Protein 2NZJ (pdb70)

Nearest PDB structures (foldseek):
  2nzj-assembly5_A  TM=1.006E+00  e=4.903E-33  Homo sapiens
  2nzj-assembly2_B  TM=9.913E-01  e=5.894E-29  Homo sapiens
  3q7q-assembly2_B  TM=9.465E-01  e=7.877E-22  Homo sapiens
  2gjs-assembly1_A  TM=9.483E-01  e=1.175E-20  Homo sapiens
  2e9s-assembly2_B  TM=9.024E-01  e=4.931E-14  Homo sapiens

Solvent-accessible surface area: 29186 Å² total; per-residue (Å²): 153,36,119,43,99,0,4,0,0,3,46,126,59,1,14,18,77,56,0,0,52,48,0,39,36,162,218,160,77,187,55,89,62,79,43,69,62,61,4,60,4,101,79,79,57,1,21,0,28,0,2,13,83,120,85,220,83,134,108,45,15,22,84,47,14,37,0,4,0,0,0,0,4,0,23,65,63,36,3,2,57,29,1,22,47,8,36,44,72,15,89,91,102,157,59,26,10,8,0,0,0,4,67,1,29,65,23,94,70,60,95,0,36,42,107,25,0,127,11,1,2,66,20,12,80,20,59,16,18,19,0,1,15,116,49,101,9,19,5,4,31,3,0,8,12,0,0,100,42,7,40,124,74,93,147,163,41,119,41,86,0,1,0,0,3,45,121,59,2,15,18,77,55,0,0,49,48,0,34,46,99,92,108,142,100,115,176,124,41,190,70,78,68,84,47,84,75,66,6,55,1,104,80,50,58,1,17,0,27,0,5,13,59,53,116,115,225,77,38,88,39,1,26,83,52,13,34,0,10,0,2,1,0,4,0,20,69,68,36,1,4,54,22,2,27,39,11,36,50,87,13,92,110,88,96,4,12,0,7,0,0,3,64,1,38,66,9,97,68,67,98,0,34,22,107,30,0,84,10,4,0,40,22,19,116,14,59,2,6,20,0,0,14,113,74,115,2,10,4,8,34,0,0,5,4,0,0,94,22,12,18,119,156,78,193,105,30,10,43,17,0,3,0,1,1,45,125,58,3,14,21,77,55,0,0,52,61,5,39,41,161,194,20,54,9,46,102,64,48,42,54,98,65,21,90,6,104,79,79,52,2,13,0,8,0,1,10,66,88,108,52,40,23,104,111,40,14,31,62,25,8,25,0,0,0,0,0,0,4,0,25,73,93,37,3,17,109,37,0,19,84,20,28,83,107,1,34,118,96,20,140,46,90,76,14,10,2,8,1,0,0,4,67,20,57,68,74,246,72,78,95,0,50,45,67,62,0,150,58,12,2,108,106,69,98,8,92,44,34,24,0,1,17,115,127,129,85,38,10,63,99,4,4,58,22,0,0,100,46,6,54,142,33,114,191,31,7,34,3,0,0,0,1,2,47,116,58,2,14,21,75,56,0,0,57,62,5,44,97,82,41,49,78,100,62,22,74,106,80,19,89,5,109,79,102,90,7,6,0,5,0,10,24,50,57,108,83,32,18,46,114,24,0,30,76,28,10,24,0,0,0,0,0,1,3,0,24,66,107,43,1,18,76,36,0,22,82,15,23,84,108,4,34,92,86,17,134,52,94,62,18,14,2,8,0,0,0,3,65,22,67,72,76,235,75,80,90,0,33,41,115,51,0,137,53,8,3,105,102,67,104,9,102,46,35,26,0,1,15,120,84,132,88,32,10,63,98,4,4,52,21,0,0,94,48,12,74,143,74

InterPro domains:
  IPR001806 Small GTPase [PF00071] (82-243)
  IPR001806 Small GTPase [PS51421] (71-298)
  IPR001806 Small GTPase [SM00174] (83-246)
  IPR005225 Small GTP-binding domain [TIGR00231] (81-238)
  IPR017358 Ras-related small G protein, RGK family [PIRSF038017] (1-298)
  IPR027417 P-loop containing nucleoside triphosphate hydrolase [G3DSA:3.40.50.300] (78-251)
  IPR027417 P-loop containing nucleoside triphosphate hydrolase [SSF52540] (78-255)
  IPR051641 RGK GTP-binding regulators [PTHR45775] (43-298)

Foldseek 3Di:
DEEFEEEEAWDPPLQRQLLQDVVLPDPPDDDDQWGWDWDQAPNDIYMYIYGDDNVVCVVCVLPRGQEYEQTGEQLDPVRVVVSLVVLVVSVVVLHAYEYEHEPVVVVVSGPADPVNQVVSCVVSVHHYDYYYSVVRGCSVVVVSVNVVVSVVSVD/DEEFEEEEDWAPPQQRLLLLCVVQPPDPDDDPVDPDDQWGWDWDQAPNDIYIYTYHDDANDCVNPPVLARGQDYEQTGEQLDPVRVVVSLVVLVVSVVHHAYEYEHEPVVVVVSGPADPVNQVVSCVVSVHHYDYYYSVVRGCSVVVVSVSVVVSVVVVD/DEEFEEEEAWAPPQQRLLLQDVVQPDPPDPDDAWHWDWDQAPNDIYIYIYGDDPVPPCNVCVLPPGQEYEYTGEQLDPVRVVVSLVVLVVSCVRDPLLRYAYEYEHEPVVPVVRGPHDPVRQCVSAVVSNYHYDYYYSVVRGCSVVVVSVNVVSSVSSD/DQEFEEEEAWAPPQCRVLLQCVVQCPDDDDWGWDWDQAPNDIHMYIYDDDPNPPVNVCSLADGQEYEYTGEQLDPVGVVVSLVSLVVSCVHDALQRYAYEYEHEPVVPVVRGDHDPVVQVVSCVVRVHHYDYYYSVVRGCSVVVVSVNVVSSVSD

CATH classification: 3.40.50.300

Organism: Homo sapiens (NCBI:txid9606)

Radius of gyration: 30.34 Å; Cα contacts (8 Å, |Δi|>4): 1257; chains: 4; bounding box: 54×73×86 Å

Structure (mmCIF, N/CA/C/O backbone):
data_2NZJ
#
_entry.id   2NZJ
#
_cell.length_a   43.640
_cell.length_b   102.284
_cell.length_c   165.565
_cell.angle_alpha   90.00
_cell.angle_beta   90.00
_cell.angle_gamma   90.00
#
_symmetry.space_group_name_H-M   'P 21 21 21'
#
loop_
_entity.id
_entity.type
_entity.pdbx_description
1 polymer 'GTP-binding protein REM 1'
2 non-polymer 'MAGNESIUM ION'
3 non-polymer 'CHLORIDE ION'
4 non-polymer "GUANOSINE-5'-DIPHOSPHATE"
5 water water
#
loop_
_atom_site.group_PDB
_atom_site.id
_atom_site.type_symbol
_atom_site.label_atom_id
_atom_site.label_alt_id
_atom_site.label_comp_id
_atom_site.label_asym_id
_atom_site.label_entity_id
_atom_site.label_seq_id
_atom_site.pdbx_PDB_ins_code
_atom_site.Cartn_x
_atom_site.Cartn_y
_atom_site.Cartn_z
_atom_site.occupancy
_atom_site.B_iso_or_equiv
_atom_site.auth_seq_id
_atom_site.auth_comp_id
_atom_site.auth_asym_id
_atom_site.auth_atom_id
_atom_site.pdbx_PDB_model_num
ATOM 1 N N . MET A 1 2 ? -38.846 16.450 -20.380 1.00 22.02 0 MET A N 1
ATOM 2 C CA . MET A 1 2 ? -38.062 15.250 -19.925 1.00 21.32 0 MET A CA 1
ATOM 3 C C . MET A 1 2 ? -37.943 14.182 -21.045 1.00 21.03 0 MET A C 1
ATOM 4 O O . MET A 1 2 ? -38.821 14.007 -21.897 1.00 20.78 0 MET A O 1
ATOM 9 N N . ALA A 1 3 ? -36.822 13.478 -21.025 1.00 20.57 79 ALA A N 1
ATOM 10 C CA . ALA A 1 3 ? -36.522 12.443 -21.981 1.00 20.45 79 ALA A CA 1
ATOM 11 C C . ALA A 1 3 ? -35.291 11.714 -21.467 1.00 20.63 79 ALA A C 1
ATOM 12 O O . ALA A 1 3 ? -34.650 12.153 -20.526 1.00 20.40 79 ALA A O 1
ATOM 14 N N . LEU A 1 4 ? -34.990 10.579 -22.073 1.00 21.00 80 LEU A N 1
ATOM 15 C CA . LEU A 1 4 ? -33.804 9.839 -21.742 1.00 21.36 80 LEU A CA 1
ATOM 16 C C . LEU A 1 4 ? -33.096 9.482 -23.037 1.00 21.73 80 LEU A C 1
ATOM 17 O O . LEU A 1 4 ? -33.741 9.054 -23.995 1.00 21.88 80 LEU A O 1
ATOM 22 N N . TYR A 1 5 ? -31.775 9.684 -23.059 1.00 21.70 81 TYR A N 1
ATOM 23 C CA . TYR A 1 5 ? -30.959 9.371 -24.220 1.00 21.58 81 TYR A CA 1
ATOM 24 C C . TYR A 1 5 ? -29.674 8.615 -23.838 1.00 21.43 81 TYR A C 1
ATOM 25 O O . TYR A 1 5 ? -29.075 8.869 -22.804 1.00 20.88 81 TYR A O 1
ATOM 34 N N . ARG A 1 6 ? -29.257 7.706 -24.713 1.00 21.41 82 ARG A N 1
ATOM 35 C CA . ARG A 1 6 ? -28.032 6.928 -24.537 1.00 21.47 82 ARG A CA 1
ATOM 36 C C . ARG A 1 6 ? -26.925 7.621 -25.330 1.00 21.22 82 ARG A C 1
ATOM 37 O O . ARG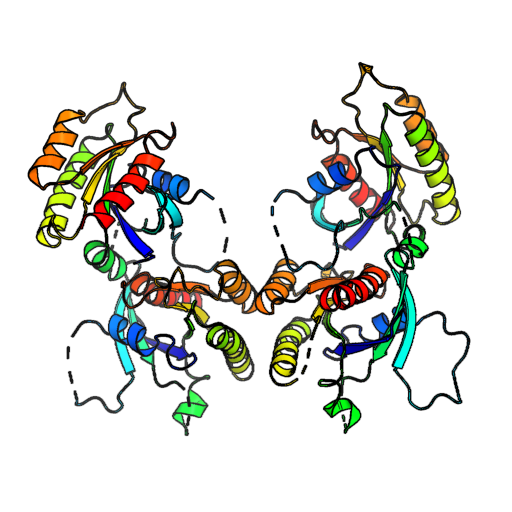 A 1 6 ? -27.035 7.808 -26.549 1.00 21.15 82 ARG A O 1
ATOM 45 N N . VAL A 1 7 ? -25.887 8.041 -24.620 1.00 21.24 83 VAL A N 1
ATOM 46 C CA . VAL A 1 7 ? -24.758 8.743 -25.203 1.00 21.28 83 VAL A CA 1
ATOM 47 C C . VAL A 1 7 ? -23.538 7.854 -25.096 1.00 21.34 83 VAL A C 1
ATOM 48 O O . VAL A 1 7 ? -23.146 7.453 -23.999 1.00 21.55 83 VAL A O 1
ATOM 52 N N . VAL A 1 8 ? -22.913 7.564 -26.226 1.00 21.16 84 VAL A N 1
ATOM 53 C CA . VAL A 1 8 ? -21.811 6.621 -26.233 1.00 21.10 84 VAL A CA 1
ATOM 54 C C . VAL A 1 8 ? -20.469 7.358 -26.412 1.00 21.30 84 VAL A C 1
ATOM 55 O O . VAL A 1 8 ? -20.335 8.144 -27.353 1.00 21.01 84 VAL A O 1
ATOM 59 N N . LEU A 1 9 ? -19.509 7.117 -25.490 1.00 21.53 85 LEU A N 1
ATOM 60 C CA . LEU A 1 9 ? -18.130 7.703 -25.562 1.00 21.67 85 LEU A CA 1
ATOM 61 C C . LEU A 1 9 ? -17.162 6.799 -26.330 1.00 21.60 85 LEU A C 1
ATOM 62 O O . LEU A 1 9 ? -16.907 5.677 -25.924 1.00 22.14 85 LEU A O 1
ATOM 67 N N . LEU A 1 10 ? -16.599 7.307 -27.420 1.00 21.77 86 LEU A N 1
ATOM 68 C CA . LEU A 1 10 ? -15.626 6.577 -28.215 1.00 21.69 86 LEU A CA 1
ATOM 69 C C . LEU A 1 10 ? -14.271 7.305 -28.234 1.00 22.01 86 LEU A C 1
ATOM 70 O O . LEU A 1 10 ? -14.202 8.516 -28.039 1.00 22.19 86 LEU A O 1
ATOM 75 N N . GLY A 1 11 ? -13.213 6.552 -28.537 1.00 22.03 87 GLY A N 1
ATOM 76 C CA . GLY A 1 11 ? -11.871 7.078 -28.686 1.00 22.19 87 GLY A CA 1
ATOM 77 C C . GLY A 1 11 ? -10.795 6.138 -28.166 1.00 22.37 87 GLY A C 1
ATOM 78 O O . GLY A 1 11 ? -11.069 5.253 -27.357 1.00 22.58 87 GLY A O 1
ATOM 79 N N . ASP A 1 12 ? -9.562 6.364 -28.596 1.00 22.40 88 ASP A N 1
ATOM 80 C CA . ASP A 1 12 ? -8.423 5.572 -28.141 1.00 23.02 88 ASP A CA 1
ATOM 81 C C . ASP A 1 12 ? -8.211 5.597 -26.615 1.00 22.76 88 ASP A C 1
ATOM 82 O O . ASP A 1 12 ? -8.627 6.536 -25.944 1.00 22.63 88 ASP A O 1
ATOM 87 N N . PRO A 1 13 ? -7.542 4.569 -26.075 1.00 22.34 89 PRO A N 1
ATOM 88 C CA . PRO A 1 13 ? -7.217 4.588 -24.650 1.00 22.35 89 PRO A CA 1
ATOM 89 C C . PRO A 1 13 ? -6.332 5.774 -24.283 1.00 22.26 89 PRO A C 1
ATOM 90 O O . PRO A 1 13 ? -5.445 6.133 -25.055 1.00 22.16 89 PRO A O 1
ATOM 94 N N . GLY A 1 14 ? -6.583 6.372 -23.115 1.00 21.99 90 GLY A N 1
ATOM 95 C CA . GLY A 1 14 ? -5.736 7.431 -22.590 1.00 21.69 90 GLY A CA 1
ATOM 96 C C . GLY A 1 14 ? -6.145 8.847 -22.936 1.00 21.58 90 GLY A C 1
ATOM 97 O O . GLY A 1 14 ? -5.537 9.799 -22.445 1.00 21.73 90 GLY A O 1
ATOM 98 N N . VAL A 1 15 ? -7.179 9.011 -23.754 1.00 20.98 91 VAL A N 1
ATOM 99 C CA . VAL A 1 15 ? -7.579 10.346 -24.166 1.00 20.38 91 VAL A CA 1
ATOM 100 C C . VAL A 1 15 ? -8.410 11.070 -23.103 1.00 20.32 91 VAL A C 1
ATOM 101 O O . VAL A 1 15 ? -8.573 12.297 -23.166 1.00 20.34 91 VAL A O 1
ATOM 105 N N . GLY A 1 16 ? -8.951 10.327 -22.140 1.00 20.26 92 GLY A N 1
ATOM 106 C CA . GLY A 1 16 ? -9.728 10.933 -21.034 1.00 20.14 92 GLY A CA 1
ATOM 107 C C . GLY A 1 16 ? -11.232 10.657 -21.034 1.00 19.79 92 GLY A C 1
ATOM 108 O O . GLY A 1 16 ? -12.009 11.429 -20.477 1.00 19.77 92 GLY A O 1
ATOM 109 N N . LYS A 1 17 ? -11.643 9.553 -21.649 1.00 19.69 93 LYS A N 1
ATOM 110 C CA . LYS A 1 17 ? -13.065 9.171 -21.739 1.00 19.27 93 LYS A CA 1
ATOM 111 C C . LYS A 1 17 ? -13.679 8.914 -20.365 1.00 19.01 93 LYS A C 1
ATOM 112 O O . LYS A 1 17 ? -14.726 9.472 -20.026 1.00 19.24 93 LYS A O 1
ATOM 118 N N . THR A 1 18 ? -13.023 8.075 -19.570 1.00 18.59 94 THR A N 1
ATOM 119 C CA . THR A 1 18 ? -13.502 7.786 -18.239 1.00 18.39 94 THR A CA 1
ATOM 120 C C . THR A 1 18 ? -13.504 9.043 -17.348 1.00 18.53 94 THR A C 1
ATOM 121 O O . THR A 1 18 ? -14.405 9.229 -16.539 1.00 18.98 94 THR A O 1
ATOM 125 N N . SER A 1 19 ? -12.526 9.913 -17.509 1.00 18.59 95 SER A N 1
ATOM 126 C CA . SER A 1 19 ? -12.480 11.144 -16.728 1.00 18.80 95 SER A CA 1
ATOM 127 C C . SER A 1 19 ? -13.681 12.053 -17.031 1.00 18.95 95 SER A C 1
ATOM 128 O O . SER A 1 19 ? -14.344 12.540 -16.111 1.00 19.14 95 SER A O 1
ATOM 131 N N . LEU A 1 20 ? -13.981 12.231 -18.320 1.00 18.78 96 LEU A N 1
ATOM 132 C CA . LEU A 1 20 ? -15.121 13.023 -18.740 1.00 18.52 96 LEU A CA 1
ATOM 133 C C . LEU A 1 20 ? -16.425 12.420 -18.197 1.00 18.98 96 LEU A C 1
ATOM 134 O O . LEU A 1 20 ? -17.306 13.134 -17.737 1.00 18.89 96 LEU A O 1
ATOM 139 N N . ALA A 1 21 ? -16.535 11.096 -18.229 1.00 19.57 97 ALA A N 1
ATOM 140 C CA . ALA A 1 21 ? -17.726 10.415 -17.714 1.00 19.76 97 ALA A CA 1
ATOM 141 C C . ALA A 1 21 ? -17.894 10.583 -16.211 1.00 19.84 97 ALA A C 1
ATOM 142 O O . ALA A 1 21 ? -19.019 10.767 -15.748 1.00 19.81 97 ALA A O 1
ATOM 144 N N . SER A 1 22 ? -16.797 10.535 -15.462 1.00 20.14 98 SER A N 1
ATOM 145 C CA . SER A 1 22 ? -16.865 10.684 -14.005 1.00 20.85 98 SER A CA 1
ATOM 146 C C . SER A 1 22 ? -17.287 12.086 -13.594 1.00 20.66 98 SER A C 1
ATOM 147 O O . SER A 1 22 ? -18.006 12.261 -12.620 1.00 20.80 98 SER A O 1
ATOM 150 N N . LEU A 1 23 ? -16.806 13.088 -14.312 1.00 20.70 99 LEU A N 1
ATOM 151 C CA . LEU A 1 23 ? -17.249 14.451 -14.074 1.00 20.65 99 LEU A CA 1
ATOM 152 C C . LEU A 1 23 ? -18.732 14.578 -14.409 1.00 20.69 99 LEU A C 1
ATOM 153 O O . LEU A 1 23 ? -19.472 15.251 -13.705 1.00 20.40 99 LEU A O 1
ATOM 158 N N . PHE A 1 24 ? -19.173 13.914 -15.473 1.00 21.07 100 PHE A N 1
ATOM 159 C CA . PHE A 1 24 ? -20.600 13.894 -15.790 1.00 21.42 100 PHE A CA 1
ATOM 160 C C . PHE A 1 24 ? -21.411 13.211 -14.699 1.00 21.99 100 PHE A C 1
ATOM 161 O O . PHE A 1 24 ? -22.484 13.685 -14.339 1.00 22.57 100 PHE A O 1
ATOM 169 N N . ALA A 1 25 ? -20.920 12.106 -14.165 1.00 22.56 101 ALA A N 1
ATOM 170 C CA . ALA A 1 25 ? -21.644 11.425 -13.099 1.00 23.15 101 ALA A CA 1
ATOM 171 C C . ALA A 1 25 ? -21.716 12.306 -11.829 1.00 23.93 101 ALA A C 1
ATOM 172 O O . ALA A 1 25 ? -22.692 12.240 -11.082 1.00 24.09 101 ALA A O 1
ATOM 174 N N . GLY A 1 26 ? -20.714 13.156 -11.611 1.00 24.80 102 GLY A N 1
ATOM 175 C CA . GLY A 1 26 ? -20.666 14.005 -10.410 1.00 25.64 102 GLY A CA 1
ATOM 176 C C . GLY A 1 26 ? -20.157 13.221 -9.207 1.00 26.33 102 GLY A C 1
ATOM 177 O O . GLY A 1 26 ? -19.757 12.065 -9.361 1.00 27.04 102 GLY A O 1
ATOM 178 N N . LYS A 1 27 ? -20.211 13.835 -8.023 1.00 26.87 103 LYS A N 1
ATOM 179 C CA . LYS A 1 27 ? -19.573 13.318 -6.778 1.00 27.55 103 LYS A CA 1
ATOM 180 C C . LYS A 1 27 ? -19.923 11.864 -6.385 1.00 27.54 103 LYS A C 1
ATOM 181 O O . LYS A 1 27 ? -21.094 11.495 -6.278 1.00 28.35 103 LYS A O 1
ATOM 183 N N . HIS A 1 33 ? -23.179 -0.319 -6.571 1.00 27.75 109 HIS A N 1
ATOM 184 C CA . HIS A 1 33 ? -22.873 -1.686 -6.096 1.00 28.16 109 HIS A CA 1
ATOM 185 C C . HIS A 1 33 ? -23.951 -2.688 -6.501 1.00 27.62 109 HIS A C 1
ATOM 186 O O . HIS A 1 33 ? -23.655 -3.828 -6.836 1.00 27.96 109 HIS A O 1
ATOM 193 N N . GLU A 1 34 ? -25.202 -2.259 -6.391 1.00 26.97 110 GLU A N 1
ATOM 194 C CA . GLU A 1 34 ? -26.350 -2.988 -6.915 1.00 26.61 110 GLU A CA 1
ATOM 195 C C . GLU A 1 34 ? -26.436 -2.891 -8.451 1.00 25.86 110 GLU A C 1
ATOM 196 O O . GLU A 1 34 ? -27.133 -3.683 -9.083 1.00 25.33 110 GLU A O 1
ATOM 202 N N . GLN A 1 35 ? -25.754 -1.911 -9.043 1.00 25.06 111 GLN A N 1
ATOM 203 C CA . GLN A 1 35 ? -25.770 -1.737 -10.500 1.00 24.62 111 GLN A CA 1
ATOM 204 C C . GLN A 1 35 ? -25.129 -2.925 -11.235 1.00 23.94 111 GLN A C 1
ATOM 205 O O . GLN A 1 35 ? -23.949 -3.222 -11.043 1.00 23.37 111 GLN A O 1
ATOM 207 N N . LEU A 1 36 ? -25.934 -3.594 -12.061 1.00 23.24 112 LEU A N 1
ATOM 208 C CA . LEU A 1 36 ? -25.456 -4.602 -12.993 1.00 22.82 112 LEU A CA 1
ATOM 209 C C . LEU A 1 36 ? -24.653 -3.920 -14.107 1.00 23.34 112 LEU A C 1
ATOM 210 O O . LEU A 1 36 ? -25.181 -3.064 -14.833 1.00 23.23 112 LEU A O 1
ATOM 215 N N . GLY A 1 37 ? -23.378 -4.289 -14.241 1.00 24.04 113 GLY A N 1
ATOM 216 C CA . GLY A 1 37 ? -22.461 -3.611 -15.182 1.00 24.88 113 GLY A CA 1
ATOM 217 C C . GLY A 1 37 ? -21.873 -2.321 -14.617 1.00 25.43 113 GLY A C 1
ATOM 218 O O . GLY A 1 37 ? -22.499 -1.675 -13.773 1.00 25.57 113 GLY A O 1
ATOM 219 N N . GLU A 1 38 ? -20.697 -1.917 -15.106 1.00 25.87 114 GLU A N 1
ATOM 220 C CA . GLU A 1 38 ? -19.840 -0.990 -14.338 1.00 26.05 114 GLU A CA 1
ATOM 221 C C . GLU A 1 38 ? -19.511 0.373 -14.953 1.00 25.94 114 GLU A C 1
ATOM 222 O O . GLU A 1 38 ? -19.275 1.325 -14.195 1.00 26.61 114 GLU A O 1
ATOM 224 N N . ASP A 1 39 ? -19.477 0.499 -16.279 1.00 25.09 115 ASP A N 1
ATOM 225 C CA . ASP A 1 39 ? -18.991 1.764 -16.886 1.00 24.80 115 ASP A CA 1
ATOM 226 C C . ASP A 1 39 ? -20.131 2.573 -17.546 1.00 23.92 115 ASP A C 1
ATOM 227 O O . ASP A 1 39 ? -20.031 3.010 -18.704 1.00 23.43 115 ASP A O 1
ATOM 232 N N . VAL A 1 40 ? -21.205 2.751 -16.769 1.00 22.78 116 VAL A N 1
ATOM 233 C CA . VAL A 1 40 ? -22.447 3.390 -17.218 1.00 21.71 116 VAL A CA 1
ATOM 234 C C . VAL A 1 40 ? -22.877 4.382 -16.161 1.00 20.53 116 VAL A C 1
ATOM 235 O O . VAL A 1 40 ? -23.034 4.058 -14.978 1.00 19.76 116 VAL A O 1
ATOM 239 N N . TYR A 1 41 ? -23.072 5.599 -16.635 1.00 19.42 117 TYR A N 1
ATOM 240 C CA . TYR A 1 41 ? -23.213 6.761 -15.794 1.00 18.86 117 TYR A CA 1
ATOM 241 C C . TYR A 1 41 ? -24.518 7.443 -16.175 1.00 17.91 117 TYR A C 1
ATOM 242 O O . TYR A 1 41 ? -24.831 7.590 -17.346 1.00 18.01 117 TYR A O 1
ATOM 251 N N . GLU A 1 42 ? -25.303 7.802 -15.172 1.00 17.15 118 GLU A N 1
ATOM 252 C CA . GLU A 1 42 ? -26.632 8.365 -15.386 1.00 16.53 118 GLU A CA 1
ATOM 253 C C . GLU A 1 42 ? -26.770 9.680 -14.637 1.00 15.59 118 GLU A C 1
ATOM 254 O O . GLU A 1 42 ? -26.418 9.768 -13.467 1.00 15.55 118 GLU A O 1
ATOM 256 N N . ARG A 1 43 ? -27.282 10.699 -15.310 1.00 14.56 119 ARG A N 1
ATOM 257 C CA . ARG A 1 43 ? -27.616 11.941 -14.635 1.00 14.01 119 ARG A CA 1
ATOM 258 C C . ARG A 1 43 ? -28.661 12.726 -15.385 1.00 13.20 119 ARG A C 1
ATOM 259 O O . ARG A 1 43 ? -28.663 12.743 -16.612 1.00 13.29 119 ARG A O 1
ATOM 267 N N . THR A 1 44 ? -29.527 13.396 -14.637 1.00 12.51 120 THR A N 1
ATOM 268 C CA . THR A 1 44 ? -30.556 14.257 -15.201 1.00 11.97 120 THR A CA 1
ATOM 269 C C . THR A 1 44 ? -30.100 15.708 -15.156 1.00 11.75 120 THR A C 1
ATOM 270 O O . THR A 1 44 ? -29.843 16.254 -14.093 1.00 11.76 120 THR A O 1
ATOM 274 N N . LEU A 1 45 ? -30.001 16.327 -16.324 1.00 11.42 121 LEU A N 1
ATOM 275 C CA . LEU A 1 45 ? -29.477 17.679 -16.433 1.00 11.41 121 LEU A CA 1
ATOM 276 C C . LEU A 1 45 ? -30.575 18.675 -16.743 1.00 11.35 121 LEU A C 1
ATOM 277 O O . LEU A 1 45 ? -31.470 18.389 -17.539 1.00 11.41 121 LEU A O 1
ATOM 282 N N . THR A 1 46 ? -30.478 19.848 -16.132 1.00 11.25 122 THR A N 1
ATOM 283 C CA . THR A 1 46 ? -31.384 20.946 -16.409 1.00 11.63 122 THR A CA 1
ATOM 284 C C . THR A 1 46 ? -30.731 21.889 -17.419 1.00 11.76 122 THR A C 1
ATOM 285 O O . THR A 1 46 ? -29.700 22.488 -17.150 1.00 11.94 122 THR A O 1
ATOM 289 N N . VAL A 1 47 ? -31.332 22.002 -18.594 1.00 12.07 123 VAL A N 1
ATOM 290 C CA . VAL A 1 47 ? -30.784 22.814 -19.675 1.00 12.17 123 VAL A CA 1
ATOM 291 C C . VAL A 1 47 ? -31.932 23.612 -20.265 1.00 12.70 123 VAL A C 1
ATOM 292 O O . VAL A 1 47 ? -33.017 23.075 -20.474 1.00 12.56 123 VAL A O 1
ATOM 296 N N . ASP A 1 48 ? -31.698 24.903 -20.500 1.00 13.51 124 ASP A N 1
ATOM 297 C CA . ASP A 1 48 ? -32.741 25.827 -20.985 1.00 13.92 124 ASP A CA 1
ATOM 298 C C . ASP A 1 48 ? -34.070 25.597 -20.245 1.00 14.08 124 ASP A C 1
ATOM 299 O O . ASP A 1 48 ? -35.143 25.494 -20.857 1.00 13.99 124 ASP A O 1
ATOM 304 N N . GLY A 1 49 ? -33.978 25.483 -18.920 1.00 14.22 125 GLY A N 1
ATOM 305 C CA . GLY A 1 49 ? -35.153 25.354 -18.048 1.00 14.18 125 GLY A CA 1
ATOM 306 C C . GLY A 1 49 ? -35.895 24.029 -18.077 1.00 14.37 125 GLY A C 1
ATOM 307 O O . GLY A 1 49 ? -36.977 23.931 -17.512 1.00 14.26 125 GLY A O 1
ATOM 308 N N . GLU A 1 50 ? -35.295 23.009 -18.702 1.00 14.62 126 GLU A N 1
ATOM 309 C CA . GLU A 1 50 ? -35.953 21.722 -18.998 1.00 14.82 126 GLU A CA 1
ATOM 310 C C . GLU A 1 50 ? -35.036 20.557 -18.621 1.00 14.19 126 GLU A C 1
ATOM 311 O O . GLU A 1 50 ? -33.851 20.562 -18.932 1.00 14.31 126 GLU A O 1
ATOM 317 N N . ASP A 1 51 ? -35.578 19.546 -17.963 1.00 13.91 127 ASP A N 1
ATOM 318 C CA . ASP A 1 51 ? -34.769 18.411 -17.512 1.00 13.66 127 ASP A CA 1
ATOM 319 C C . ASP A 1 51 ? -34.661 17.340 -18.587 1.00 12.96 127 ASP A C 1
ATOM 320 O O . ASP A 1 51 ? -35.596 17.122 -19.330 1.00 12.83 127 ASP A O 1
ATOM 325 N N . THR A 1 52 ? -33.501 16.693 -18.662 1.00 12.45 128 THR A N 1
ATOM 326 C CA . THR A 1 52 ? -33.264 15.589 -19.583 1.00 11.95 128 THR A CA 1
ATOM 327 C C . THR A 1 52 ? -32.227 14.666 -18.979 1.00 11.50 128 THR A C 1
ATOM 328 O O . THR A 1 52 ? -31.229 15.139 -18.454 1.00 11.77 128 THR A O 1
ATOM 332 N N . THR A 1 53 ? -32.473 13.364 -19.040 1.00 10.99 129 THR A N 1
ATOM 333 C CA . THR A 1 53 ? -31.552 12.376 -18.519 1.00 10.83 129 THR A CA 1
ATOM 334 C C . THR A 1 53 ? -30.679 11.848 -19.644 1.00 11.00 129 THR A C 1
ATOM 335 O O . THR A 1 53 ? -31.168 11.505 -20.739 1.00 11.20 129 THR A O 1
ATOM 339 N N . LEU A 1 54 ? -29.378 11.806 -19.382 1.00 10.64 130 LEU A N 1
ATOM 340 C CA . LEU A 1 54 ? -28.464 11.127 -20.265 1.00 10.42 130 LEU A CA 1
ATOM 341 C C . LEU A 1 54 ? -27.909 9.936 -19.520 1.00 10.52 130 LEU A C 1
ATOM 342 O O . LEU A 1 54 ? -27.604 10.021 -18.328 1.00 10.40 130 LEU A O 1
ATOM 347 N N . VAL A 1 55 ? -27.804 8.821 -20.228 1.00 10.57 131 VAL A N 1
ATOM 348 C CA . VAL A 1 55 ? -27.048 7.680 -19.768 1.00 10.61 131 VAL A CA 1
ATOM 349 C C . VAL A 1 55 ? -25.786 7.646 -20.636 1.00 11.12 131 VAL A C 1
ATOM 350 O O . VAL A 1 55 ? -25.867 7.436 -21.856 1.00 10.98 131 VAL A O 1
ATOM 354 N N . VAL A 1 56 ? -24.633 7.878 -20.003 1.00 11.06 132 VAL A N 1
ATOM 355 C CA . VAL A 1 56 ? -23.359 7.980 -20.708 1.00 10.96 132 VAL A CA 1
ATOM 356 C C . VAL A 1 56 ? -22.646 6.637 -20.576 1.00 11.32 132 VAL A C 1
ATOM 357 O O . VAL A 1 56 ? -22.384 6.173 -19.459 1.00 11.73 132 VAL A O 1
ATOM 361 N N . VAL A 1 57 ? -22.368 6.015 -21.722 1.00 11.61 133 VAL A N 1
ATOM 362 C CA . VAL A 1 57 ? -21.729 4.689 -21.796 1.00 11.79 133 VAL A CA 1
ATOM 363 C C . VAL A 1 57 ? -20.219 4.845 -22.087 1.00 12.14 133 VAL A C 1
ATOM 364 O O . VAL A 1 57 ? -19.818 5.586 -23.007 1.00 12.16 133 VAL A O 1
ATOM 368 N N . ASP A 1 58 ? -19.399 4.152 -21.291 1.00 12.55 134 ASP A N 1
ATOM 369 C CA . ASP A 1 58 ? -17.939 4.248 -21.355 1.00 12.92 134 ASP A CA 1
ATOM 370 C C . ASP A 1 58 ? -17.308 2.869 -21.406 1.00 13.09 134 ASP A C 1
ATOM 371 O O . ASP A 1 58 ? -16.478 2.521 -20.576 1.00 13.31 134 ASP A O 1
ATOM 376 N N . THR A 1 59 ? -17.677 2.089 -22.412 1.00 13.73 135 THR A N 1
ATOM 377 C CA . THR A 1 59 ? -17.250 0.688 -22.499 1.00 14.21 135 THR A CA 1
ATOM 378 C C . THR A 1 59 ? -16.426 0.377 -23.742 1.00 14.59 135 THR A C 1
ATOM 379 O O . THR A 1 59 ? -16.096 -0.769 -23.984 1.00 15.25 135 THR A O 1
ATOM 383 N N . TRP A 1 60 ? -16.073 1.390 -24.512 1.00 15.17 136 TRP A N 1
ATOM 384 C CA . TRP A 1 60 ? -15.405 1.199 -25.800 1.00 15.57 136 TRP A CA 1
ATOM 385 C C . TRP A 1 60 ? -13.981 0.675 -25.626 1.00 15.76 136 TRP A C 1
ATOM 386 O O . TRP A 1 60 ? -13.161 1.342 -24.994 1.00 16.24 136 TRP A O 1
ATOM 397 N N . SER A 1 68 ? -18.756 -10.289 -28.789 1.00 18.70 144 SER A N 1
ATOM 398 C CA . SER A 1 68 ? -19.593 -9.641 -27.775 1.00 18.92 144 SER A CA 1
ATOM 399 C C . SER A 1 68 ? -20.777 -8.913 -28.389 1.00 18.69 144 SER A C 1
ATOM 400 O O . SER A 1 68 ? -20.612 -8.078 -29.298 1.00 18.64 144 SER A O 1
ATOM 403 N N . TRP A 1 69 ? -21.954 -9.199 -27.838 1.00 18.25 145 TRP A N 1
ATOM 404 C CA . TRP A 1 69 ? -23.205 -8.595 -28.265 1.00 18.11 145 TRP A CA 1
ATOM 405 C C . TRP A 1 69 ? -23.240 -7.084 -27.993 1.00 18.18 145 TRP A C 1
ATOM 406 O O . TRP A 1 69 ? -23.685 -6.323 -28.840 1.00 18.31 145 TRP A O 1
ATOM 417 N N . SER A 1 70 ? -22.746 -6.636 -26.846 1.00 18.51 146 SER A N 1
ATOM 418 C CA . SER A 1 70 ? -22.738 -5.200 -26.555 1.00 18.66 146 SER A CA 1
ATOM 419 C C . SER A 1 70 ? -21.730 -4.457 -27.441 1.00 19.61 146 SER A C 1
ATOM 420 O O . SER A 1 70 ? -21.996 -3.318 -27.853 1.00 19.18 146 SER A O 1
ATOM 423 N N . GLN A 1 71 ? -20.592 -5.100 -27.739 1.00 20.60 147 GLN A N 1
ATOM 424 C CA . GLN A 1 71 ? -19.588 -4.521 -28.642 1.00 21.46 147 GLN A CA 1
ATOM 425 C C . GLN A 1 71 ? -20.151 -4.392 -30.059 1.00 21.44 147 GLN A C 1
ATOM 426 O O . GLN A 1 71 ? -19.947 -3.378 -30.693 1.00 22.11 147 GLN A O 1
ATOM 432 N N . GLU A 1 72 ? -20.869 -5.399 -30.553 1.00 21.68 148 GLU A N 1
ATOM 433 C CA . GLU A 1 72 ? -21.539 -5.299 -31.869 1.00 21.79 148 GLU A CA 1
ATOM 434 C C . GLU A 1 72 ? -22.641 -4.232 -31.891 1.00 21.92 148 GLU A C 1
ATOM 435 O O . GLU A 1 72 ? -22.707 -3.416 -32.815 1.00 21.98 148 GLU A O 1
ATOM 438 N N . SER A 1 73 ? -23.506 -4.245 -30.879 1.00 22.03 149 SER A N 1
ATOM 439 C CA . SER A 1 73 ? -24.654 -3.330 -30.832 1.00 22.13 149 SER A CA 1
ATOM 440 C C . SER A 1 73 ? -24.245 -1.867 -30.583 1.00 22.21 149 SER A C 1
ATOM 441 O O . SER A 1 73 ? -24.966 -0.950 -30.952 1.00 22.09 149 SER A O 1
ATOM 443 N N . CYS A 1 74 ? -23.065 -1.672 -30.000 1.00 22.71 150 CYS A N 1
ATOM 444 C CA . CYS A 1 74 ? -22.578 -0.362 -29.526 1.00 22.40 150 CYS A CA 1
ATOM 445 C C . CYS A 1 74 ? -22.692 0.829 -30.474 1.00 21.80 150 CYS A C 1
ATOM 446 O O . CYS A 1 74 ? -23.052 1.938 -30.037 1.00 21.71 150 CYS A O 1
ATOM 449 N N . LEU A 1 75 ? -22.348 0.616 -31.744 1.00 21.11 151 LEU A N 1
ATOM 450 C CA . LEU A 1 75 ? -22.364 1.694 -32.739 1.00 20.55 151 LEU A CA 1
ATOM 451 C C . LEU A 1 75 ? -23.727 1.846 -33.434 1.00 20.19 151 LEU A C 1
ATOM 452 O O . LEU A 1 75 ? -23.875 2.677 -34.333 1.00 20.28 151 LEU A O 1
ATOM 457 N N . GLN A 1 76 ? -24.714 1.061 -33.015 1.00 19.62 152 GLN A N 1
ATOM 458 C CA . GLN A 1 76 ? -26.076 1.141 -33.563 1.00 19.40 152 GLN A CA 1
ATOM 459 C C . GLN A 1 76 ? -27.122 1.639 -32.535 1.00 18.98 152 GLN A C 1
ATOM 460 O O . GLN A 1 76 ? -28.191 2.129 -32.912 1.00 18.89 152 GLN A O 1
ATOM 462 N N . GLY A 1 77 ? -26.821 1.519 -31.244 1.00 18.36 153 GLY A N 1
ATOM 463 C CA . GLY A 1 77 ? -27.797 1.839 -30.209 1.00 18.00 153 GLY A CA 1
ATOM 464 C C . GLY A 1 77 ? -27.797 3.293 -29.755 1.00 17.56 153 GLY A C 1
ATOM 465 O O . GLY A 1 77 ? -28.743 3.732 -29.104 1.00 17.90 153 GLY A O 1
ATOM 466 N N . GLY A 1 78 ? -26.780 4.065 -30.117 1.00 16.64 154 GLY A N 1
ATOM 467 C CA . GLY A 1 78 ? -26.596 5.339 -29.459 1.00 16.21 154 GLY A CA 1
ATOM 468 C C . GLY A 1 78 ? -27.561 6.406 -29.958 1.00 15.70 154 GLY A C 1
ATOM 469 O O . GLY A 1 78 ? -27.872 6.473 -31.152 1.00 15.76 154 GLY A O 1
ATOM 470 N N . SER A 1 79 ? -28.044 7.236 -29.034 1.00 14.81 155 SER A N 1
ATOM 471 C CA . SER A 1 79 ? -28.801 8.435 -29.392 1.00 13.90 155 SER A CA 1
ATOM 472 C C . SER A 1 79 ? -27.854 9.524 -29.856 1.00 13.01 155 SER A C 1
ATOM 473 O O . SER A 1 79 ? -28.222 10.361 -30.667 1.00 12.72 155 SER A O 1
ATOM 476 N N . ALA A 1 80 ? -26.643 9.506 -29.316 1.00 12.51 156 ALA A N 1
ATOM 477 C CA . ALA A 1 80 ? -25.571 10.441 -29.677 1.00 12.21 156 ALA A CA 1
ATOM 478 C C . ALA A 1 80 ? -24.221 9.782 -29.427 1.00 12.07 156 ALA A C 1
ATOM 479 O O . ALA A 1 80 ? -24.102 8.898 -28.572 1.00 12.38 156 ALA A O 1
ATOM 481 N N . TYR A 1 81 ? -23.206 10.211 -30.167 1.00 11.67 157 TYR A N 1
ATOM 482 C CA . TYR A 1 81 ? -21.855 9.698 -29.985 1.00 11.28 157 TYR A CA 1
ATOM 483 C C . TYR A 1 81 ? -20.885 10.839 -29.734 1.00 11.03 157 TYR A C 1
ATOM 484 O O . TYR A 1 81 ? -20.912 11.840 -30.459 1.00 11.20 157 TYR A O 1
ATOM 493 N N . VAL A 1 82 ? -20.054 10.679 -28.700 1.00 10.45 158 VAL A N 1
ATOM 494 C CA . VAL A 1 82 ? -18.964 11.612 -28.392 1.00 9.98 158 VAL A CA 1
ATOM 495 C C . VAL A 1 82 ? -17.624 10.929 -28.685 1.00 10.12 158 VAL A C 1
ATOM 496 O O . VAL A 1 82 ? -17.201 10.044 -27.956 1.00 10.06 158 VAL A O 1
ATOM 500 N N . ILE A 1 83 ? -16.984 11.342 -29.776 1.00 10.37 159 ILE A N 1
ATOM 501 C CA . ILE A 1 83 ? -15.675 10.832 -30.176 1.00 10.24 159 ILE A CA 1
ATOM 502 C C . ILE A 1 83 ? -14.607 11.735 -29.587 1.00 10.32 159 ILE A C 1
ATOM 503 O O . ILE A 1 83 ? -14.462 12.873 -30.012 1.00 10.55 159 ILE A O 1
ATOM 508 N N . VAL A 1 84 ? -13.853 11.217 -28.622 1.00 10.30 160 VAL A N 1
ATOM 509 C CA . VAL A 1 84 ? -12.852 11.991 -27.879 1.00 9.74 160 VAL A CA 1
ATOM 510 C C . VAL A 1 84 ? -11.456 11.661 -28.384 1.00 10.05 160 VAL A C 1
ATOM 511 O O . VAL A 1 84 ? -11.153 10.500 -28.597 1.00 10.58 160 VAL A O 1
ATOM 515 N N . TYR A 1 85 ? -10.619 12.682 -28.591 1.00 10.37 161 TYR A N 1
ATOM 516 C CA . TYR A 1 85 ? -9.165 12.499 -28.787 1.00 10.01 161 TYR A CA 1
ATOM 517 C C . TYR A 1 85 ? -8.419 13.456 -27.840 1.00 9.99 161 TYR A C 1
ATOM 518 O O . TYR A 1 85 ? -9.030 14.332 -27.225 1.00 9.85 161 TYR A O 1
ATOM 527 N N . SER A 1 86 ? -7.113 13.257 -27.703 1.00 10.04 162 SER A N 1
ATOM 528 C CA . SER A 1 86 ? -6.258 14.172 -26.957 1.00 9.97 162 SER A CA 1
ATOM 529 C C . SER A 1 86 ? -5.511 15.097 -27.899 1.00 10.12 162 SER A C 1
ATOM 530 O O . SER A 1 86 ? -4.826 14.646 -28.800 1.00 10.22 162 SER A O 1
ATOM 533 N N . ILE A 1 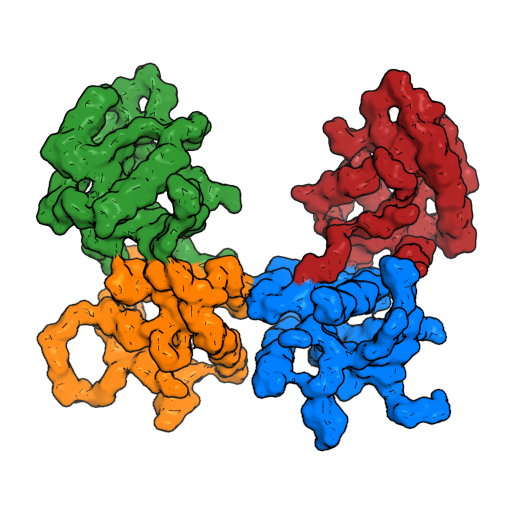87 ? -5.602 16.397 -27.649 1.00 10.71 163 ILE A N 1
ATOM 534 C CA . ILE A 1 87 ? -4.883 17.396 -28.448 1.00 10.82 163 ILE A CA 1
ATOM 535 C C . ILE A 1 87 ? -3.360 17.243 -28.405 1.00 11.55 163 ILE A C 1
ATOM 536 O O . ILE A 1 87 ? -2.676 17.810 -29.248 1.00 11.80 163 ILE A O 1
ATOM 541 N N . ALA A 1 88 ? -2.853 16.479 -27.424 1.00 12.22 164 ALA A N 1
ATOM 542 C CA . ALA A 1 88 ? -1.426 16.174 -27.287 1.00 12.46 164 ALA A CA 1
ATOM 543 C C . ALA A 1 88 ? -0.963 14.861 -27.944 1.00 13.00 164 ALA A C 1
ATOM 544 O O . ALA A 1 88 ? 0.204 14.486 -27.812 1.00 12.98 164 ALA A O 1
ATOM 546 N N . ASP A 1 89 ? -1.854 14.162 -28.650 1.00 13.68 165 ASP A N 1
ATOM 547 C CA . ASP A 1 89 ? -1.526 12.856 -29.218 1.00 13.89 165 ASP A CA 1
ATOM 548 C C . ASP A 1 89 ? -2.143 12.722 -30.605 1.00 13.66 165 ASP A C 1
ATOM 549 O O . ASP A 1 89 ? -3.306 12.359 -30.757 1.00 13.87 165 ASP A O 1
ATOM 554 N N . ARG A 1 90 ? -1.338 13.041 -31.608 1.00 13.56 166 ARG A N 1
ATOM 555 C CA . ARG A 1 90 ? -1.707 12.936 -33.020 1.00 13.69 166 ARG A CA 1
ATOM 556 C C . ARG A 1 90 ? -2.414 11.609 -33.363 1.00 13.02 166 ARG A C 1
ATOM 557 O O . ARG A 1 90 ? -3.446 11.602 -34.031 1.00 12.71 166 ARG A O 1
ATOM 565 N N . GLY A 1 91 ? -1.857 10.499 -32.893 1.00 12.48 167 GLY A N 1
ATOM 566 C CA . GLY A 1 91 ? -2.439 9.173 -33.115 1.00 11.97 167 GLY A CA 1
ATOM 567 C C . GLY A 1 91 ? -3.904 9.066 -32.751 1.00 11.55 167 GLY A C 1
ATOM 568 O O . GLY A 1 91 ? -4.686 8.486 -33.502 1.00 11.39 167 GLY A O 1
ATOM 569 N N . SER A 1 92 ? -4.276 9.643 -31.610 1.00 11.10 168 SER A N 1
ATOM 570 C CA . SER A 1 92 ? -5.672 9.584 -31.113 1.00 10.90 168 SER A CA 1
ATOM 571 C C . SER A 1 92 ? -6.609 10.387 -32.007 1.00 10.85 168 SER A C 1
ATOM 572 O O . SER A 1 92 ? -7.770 10.022 -32.188 1.00 9.64 168 SER A O 1
ATOM 575 N N . PHE A 1 93 ? -6.085 11.473 -32.561 1.00 11.42 169 PHE A N 1
ATOM 576 C CA . PHE A 1 93 ? -6.836 12.316 -33.479 1.00 12.44 169 PHE A CA 1
ATOM 577 C C . PHE A 1 93 ? -7.069 11.580 -34.797 1.00 13.23 169 PHE A C 1
ATOM 578 O O . PHE A 1 93 ? -8.156 11.605 -35.338 1.00 13.29 169 PHE A O 1
ATOM 586 N N . GLU A 1 94 ? -6.047 10.894 -35.280 1.00 14.71 170 GLU A N 1
ATOM 587 C CA . GLU A 1 94 ? -6.136 10.090 -36.506 1.00 16.16 170 GLU A CA 1
ATOM 588 C C . GLU A 1 94 ? -7.193 8.991 -36.365 1.00 16.96 170 GLU A C 1
ATOM 589 O O . GLU A 1 94 ? -8.021 8.777 -37.258 1.00 16.73 170 GLU A O 1
ATOM 595 N N . SER A 1 95 ? -7.176 8.317 -35.230 1.00 18.38 171 SER A N 1
ATOM 596 C CA . SER A 1 95 ? -8.111 7.242 -35.038 1.00 19.91 171 SER A CA 1
ATOM 597 C C . SER A 1 95 ? -9.521 7.768 -34.738 1.00 21.12 171 SER A C 1
ATOM 598 O O . SER A 1 95 ? -10.481 7.033 -34.885 1.00 21.57 171 SER A O 1
ATOM 601 N N . ALA A 1 96 ? -9.645 9.037 -34.356 1.00 22.71 172 ALA A N 1
ATOM 602 C CA . ALA A 1 96 ? -10.948 9.697 -34.333 1.00 23.98 172 ALA A CA 1
ATOM 603 C C . ALA A 1 96 ? -11.580 9.630 -35.716 1.00 25.72 172 ALA A C 1
ATOM 604 O O . ALA A 1 96 ? -12.707 9.161 -35.866 1.00 25.70 172 ALA A O 1
ATOM 606 N N . SER A 1 97 ? -10.855 10.087 -36.734 1.00 27.84 173 SER A N 1
ATOM 607 C CA . SER A 1 97 ? -11.352 9.999 -38.123 1.00 29.32 173 SER A CA 1
ATOM 608 C C . SER A 1 97 ? -11.822 8.584 -38.484 1.00 30.02 173 SER A C 1
ATOM 609 O O . SER A 1 97 ? -12.874 8.420 -39.121 1.00 30.97 173 SER A O 1
ATOM 612 N N . GLU A 1 98 ? -11.069 7.566 -38.066 1.00 30.17 174 GLU A N 1
ATOM 613 C CA . GLU A 1 98 ? -11.436 6.177 -38.352 1.00 30.34 174 GLU A CA 1
ATOM 614 C C . GLU A 1 98 ? -12.773 5.797 -37.707 1.00 30.31 174 GLU A C 1
ATOM 615 O O . GLU A 1 98 ? -13.537 5.014 -38.277 1.00 30.40 174 GLU A O 1
ATOM 618 N N . LEU A 1 99 ? -13.048 6.352 -36.529 1.00 30.01 175 LEU A N 1
ATOM 619 C CA . LEU A 1 99 ? -14.277 6.053 -35.807 1.00 30.19 175 LEU A CA 1
ATOM 620 C C . LEU A 1 99 ? -15.538 6.617 -36.472 1.00 30.39 175 LEU A C 1
ATOM 621 O O . LEU A 1 99 ? -16.579 5.989 -36.436 1.00 30.73 175 LEU A O 1
ATOM 626 N N . ARG A 1 100 ? -15.445 7.775 -37.102 1.00 31.26 176 ARG A N 1
ATOM 627 C CA . ARG A 1 100 ? -16.588 8.339 -37.821 1.00 32.14 176 ARG A CA 1
ATOM 628 C C . ARG A 1 100 ? -16.990 7.442 -38.990 1.00 32.22 176 ARG A C 1
ATOM 629 O O . ARG A 1 100 ? -18.179 7.229 -39.256 1.00 31.86 176 ARG A O 1
ATOM 637 N N . ILE A 1 101 ? -15.982 6.917 -39.683 1.00 32.13 177 ILE A N 1
ATOM 638 C CA . ILE A 1 101 ? -16.214 6.042 -40.794 1.00 31.76 177 ILE A CA 1
ATOM 639 C C . ILE A 1 101 ? -16.847 4.768 -40.301 1.00 32.38 177 ILE A C 1
ATOM 640 O O . ILE A 1 101 ? -17.727 4.234 -40.972 1.00 32.69 177 ILE A O 1
ATOM 645 N N . GLN A 1 102 ? -16.418 4.262 -39.144 1.00 32.85 178 GLN A N 1
ATOM 646 C CA . GLN A 1 102 ? -17.049 3.063 -38.596 1.00 33.27 178 GLN A CA 1
ATOM 647 C C . GLN A 1 102 ? -18.533 3.358 -38.368 1.00 33.68 178 GLN A C 1
ATOM 648 O O . GLN A 1 102 ? -19.399 2.590 -38.805 1.00 33.63 178 GLN A O 1
ATOM 654 N N . LEU A 1 103 ? -18.817 4.487 -37.713 1.00 34.23 179 LEU A N 1
ATOM 655 C CA . LEU A 1 103 ? -20.197 4.914 -37.468 1.00 34.90 179 LEU A CA 1
ATOM 656 C C . LEU A 1 103 ? -21.023 5.026 -38.755 1.00 36.12 179 LEU A C 1
ATOM 657 O O . LEU A 1 103 ? -22.195 4.656 -38.778 1.00 36.65 179 LEU A O 1
ATOM 662 N N . ARG A 1 104 ? -20.417 5.534 -39.821 1.00 37.18 180 ARG A N 1
ATOM 663 C CA . ARG A 1 104 ? -21.101 5.640 -41.101 1.00 38.36 180 ARG A CA 1
ATOM 664 C C . ARG A 1 104 ? -21.501 4.259 -41.636 1.00 38.39 180 ARG A C 1
ATOM 665 O O . ARG A 1 104 ? -22.671 4.018 -41.926 1.00 38.02 180 ARG A O 1
ATOM 673 N N . ARG A 1 105 ? -20.518 3.365 -41.738 1.00 38.92 181 ARG A N 1
ATOM 674 C CA . ARG A 1 105 ? -20.706 2.008 -42.259 1.00 39.36 181 ARG A CA 1
ATOM 675 C C . ARG A 1 105 ? -21.865 1.240 -41.618 1.00 39.98 181 ARG A C 1
ATOM 676 O O . ARG A 1 105 ? -22.436 0.351 -42.247 1.00 40.16 181 ARG A O 1
ATOM 678 N N . THR A 1 106 ? -22.200 1.561 -40.368 1.00 41.01 182 THR A N 1
ATOM 679 C CA . THR A 1 106 ? -23.361 0.943 -39.686 1.00 41.39 182 THR A CA 1
ATOM 680 C C . THR A 1 106 ? -24.696 1.556 -40.164 1.00 41.58 182 THR A C 1
ATOM 681 O O . THR A 1 106 ? -25.125 2.622 -39.695 1.00 41.49 182 THR A O 1
ATOM 685 N N . HIS A 1 111 ? -28.334 10.798 -39.208 1.00 34.43 187 HIS A N 1
ATOM 686 C CA . HIS A 1 111 ? -29.441 11.223 -38.353 1.00 34.57 187 HIS A CA 1
ATOM 687 C C . HIS A 1 111 ? -29.171 11.070 -36.832 1.00 34.29 187 HIS A C 1
ATOM 688 O O . HIS A 1 111 ? -30.103 10.835 -36.058 1.00 34.66 187 HIS A O 1
ATOM 690 N N . VAL A 1 112 ? -27.916 11.203 -36.402 1.00 33.75 188 VAL A N 1
ATOM 691 C CA . VAL A 1 112 ? -27.574 11.133 -34.968 1.00 33.15 188 VAL A CA 1
ATOM 692 C C . VAL A 1 112 ? -26.479 12.156 -34.656 1.00 32.40 188 VAL A C 1
ATOM 693 O O . VAL A 1 112 ? -25.492 12.246 -35.409 1.00 32.24 188 VAL A O 1
ATOM 697 N N . PRO A 1 113 ? -26.656 12.962 -33.575 1.00 31.19 189 PRO A N 1
ATOM 698 C CA . PRO A 1 113 ? -25.613 13.946 -33.202 1.00 30.19 189 PRO A CA 1
ATOM 699 C C . PRO A 1 113 ? -24.301 13.258 -32.917 1.00 29.44 189 PRO A C 1
ATOM 700 O O . PRO A 1 113 ? -24.296 12.249 -32.222 1.00 29.19 189 PRO A O 1
ATOM 704 N N . ILE A 1 114 ? -23.215 13.803 -33.459 1.00 29.08 190 ILE A N 1
ATOM 705 C CA . ILE A 1 114 ? -21.860 13.357 -33.185 1.00 29.03 190 ILE A CA 1
ATOM 706 C C . ILE A 1 114 ? -21.055 14.578 -32.734 1.00 28.95 190 ILE A C 1
ATOM 707 O O . ILE A 1 114 ? -21.047 15.600 -33.409 1.00 28.94 190 ILE A O 1
ATOM 712 N N . ILE A 1 115 ? -20.422 14.486 -31.570 1.00 29.23 191 ILE A N 1
ATOM 713 C CA . ILE A 1 115 ? -19.557 15.550 -31.064 1.00 29.57 191 ILE A CA 1
ATOM 714 C C . ILE A 1 115 ? -18.124 15.060 -31.127 1.00 29.76 191 ILE A C 1
ATOM 715 O O . ILE A 1 115 ? -17.809 14.016 -30.578 1.00 29.93 191 ILE A O 1
ATOM 720 N N . LEU A 1 116 ? -17.271 15.814 -31.804 1.00 30.23 192 LEU A N 1
ATOM 721 C CA . LEU A 1 116 ? -15.822 15.566 -31.802 1.00 30.52 192 LEU A CA 1
ATOM 722 C C . LEU A 1 116 ? -15.226 16.385 -30.633 1.00 30.32 192 LEU A C 1
ATOM 723 O O . LEU A 1 116 ? -15.419 17.600 -30.550 1.00 30.44 192 LEU A O 1
ATOM 728 N N . VAL A 1 117 ? -14.556 15.710 -29.705 1.00 29.76 193 VAL A N 1
ATOM 729 C CA . VAL A 1 117 ? -14.030 16.376 -28.528 1.00 29.35 193 VAL A CA 1
ATOM 730 C C . VAL A 1 117 ? -12.526 16.302 -28.488 1.00 29.48 193 VAL A C 1
ATOM 731 O O . VAL A 1 117 ? -11.947 15.201 -28.508 1.00 29.69 193 VAL A O 1
ATOM 735 N N . GLY A 1 118 ? -11.900 17.473 -28.409 1.00 29.09 194 GLY A N 1
ATOM 736 C CA . GLY A 1 118 ? -10.461 17.568 -28.183 1.00 29.11 194 GLY A CA 1
ATOM 737 C C . GLY A 1 118 ? -10.172 17.758 -26.710 1.00 28.70 194 GLY A C 1
ATOM 738 O O . GLY A 1 118 ? -10.256 18.877 -26.213 1.00 29.18 194 GLY A O 1
ATOM 739 N N . ASN A 1 119 ? -9.835 16.681 -26.014 1.00 28.32 195 ASN A N 1
ATOM 740 C CA . ASN A 1 119 ? -9.598 16.729 -24.569 1.00 28.25 195 ASN A CA 1
ATOM 741 C C . ASN A 1 119 ? -8.120 17.017 -24.263 1.00 28.32 195 ASN A C 1
ATOM 742 O O . ASN A 1 119 ? -7.267 17.001 -25.150 1.00 28.77 195 ASN A O 1
ATOM 747 N N . LYS A 1 120 ? -7.832 17.312 -23.007 1.00 28.12 196 LYS A N 1
ATOM 748 C CA . LYS A 1 120 ? -6.489 17.698 -22.550 1.00 27.92 196 LYS A CA 1
ATOM 749 C C . LYS A 1 120 ? -6.027 19.063 -23.101 1.00 27.95 196 LYS A C 1
ATOM 750 O O . LYS A 1 120 ? -4.840 19.271 -23.325 1.00 27.74 196 LYS A O 1
ATOM 756 N N . ALA A 1 121 ? -6.978 19.988 -23.275 1.00 28.23 197 ALA A N 1
ATOM 757 C CA . ALA A 1 121 ? -6.706 21.379 -23.708 1.00 28.33 197 ALA A CA 1
ATOM 758 C C . ALA A 1 121 ? -5.723 22.112 -22.828 1.00 28.35 197 ALA A C 1
ATOM 759 O O . ALA A 1 121 ? -5.091 23.057 -23.274 1.00 28.81 197 ALA A O 1
ATOM 761 N N . ASP A 1 122 ? -5.621 21.704 -21.573 1.00 28.64 198 ASP A N 1
ATOM 762 C CA . ASP A 1 122 ? -4.660 22.302 -20.622 1.00 28.81 198 ASP A CA 1
ATOM 763 C C . ASP A 1 122 ? -3.208 21.998 -20.946 1.00 29.02 198 ASP A C 1
ATOM 764 O O . ASP A 1 122 ? -2.290 22.684 -20.465 1.00 29.48 198 ASP A O 1
ATOM 769 N N . LEU A 1 123 ? -2.971 20.961 -21.745 1.00 29.02 199 LEU A N 1
ATOM 770 C CA . LEU A 1 123 ? -1.601 20.615 -22.158 1.00 28.59 199 LEU A CA 1
ATOM 771 C C . LEU A 1 123 ? -1.235 21.460 -23.367 1.00 28.86 199 LEU A C 1
ATOM 772 O O . LEU A 1 123 ? -0.731 20.949 -24.365 1.00 28.96 199 LEU A O 1
ATOM 777 N N . ALA A 1 124 ? -1.477 22.765 -23.238 1.00 29.86 200 ALA A N 1
ATOM 778 C CA . ALA A 1 124 ? -1.440 23.711 -24.345 1.00 30.68 200 ALA A CA 1
ATOM 779 C C . ALA A 1 124 ? -0.058 23.861 -24.939 1.00 31.09 200 ALA A C 1
ATOM 780 O O . ALA A 1 124 ? 0.059 24.322 -26.063 1.00 31.46 200 ALA A O 1
ATOM 782 N N . ARG A 1 125 ? 0.974 23.468 -24.186 1.00 32.08 201 ARG A N 1
ATOM 783 C CA . ARG A 1 125 ? 2.377 23.429 -24.682 1.00 32.22 201 ARG A CA 1
ATOM 784 C C . ARG A 1 125 ? 2.779 22.114 -25.404 1.00 32.64 201 ARG A C 1
ATOM 785 O O . ARG A 1 125 ? 3.778 22.111 -26.117 1.00 32.85 201 ARG A O 1
ATOM 787 N N . CYS A 1 126 ? 2.022 21.025 -25.200 1.00 32.83 202 CYS A N 1
ATOM 788 C CA . CYS A 1 126 ? 2.273 19.710 -25.823 1.00 33.25 202 CYS A CA 1
ATOM 789 C C . CYS A 1 126 ? 1.434 19.504 -27.061 1.00 32.94 202 CYS A C 1
ATOM 790 O O . CYS A 1 126 ? 1.518 18.475 -27.716 1.00 32.36 202 CYS A O 1
ATOM 793 N N . ARG A 1 127 ? 0.526 20.440 -27.274 1.00 33.15 203 ARG A N 1
ATOM 794 C CA . ARG A 1 127 ? -0.329 20.509 -28.437 1.00 32.74 203 ARG A CA 1
ATOM 795 C C . ARG A 1 127 ? 0.340 19.899 -29.649 1.00 32.00 203 ARG A C 1
ATOM 796 O O . ARG A 1 127 ? 1.393 20.372 -30.075 1.00 32.42 203 ARG A O 1
ATOM 804 N N . GLU A 1 128 ? -0.237 18.816 -30.156 1.00 31.32 204 GLU A N 1
ATOM 805 C CA . GLU A 1 128 ? 0.171 18.216 -31.428 1.00 31.54 204 GLU A CA 1
ATOM 806 C C . GLU A 1 128 ? -0.913 18.436 -32.475 1.00 30.98 204 GLU A C 1
ATOM 807 O O . GLU A 1 128 ? -0.645 18.367 -33.663 1.00 31.64 204 GLU A O 1
ATOM 813 N N . VAL A 1 129 ? -2.138 18.693 -32.039 1.00 30.48 205 VAL A N 1
ATOM 814 C CA . VAL A 1 129 ? -3.248 18.886 -32.949 1.00 30.06 205 VAL A CA 1
ATOM 815 C C . VAL A 1 129 ? -3.781 20.282 -32.770 1.00 30.30 205 VAL A C 1
ATOM 816 O O . VAL A 1 129 ? -4.202 20.659 -31.674 1.00 30.75 205 VAL A O 1
ATOM 820 N N . SER A 1 130 ? -3.753 21.065 -33.838 1.00 30.33 206 SER A N 1
ATOM 821 C CA . SER A 1 130 ? -4.169 22.450 -33.753 1.00 30.42 206 SER A CA 1
ATOM 822 C C . SER A 1 130 ? -5.671 22.568 -33.585 1.00 30.51 206 SER A C 1
ATOM 823 O O . SER A 1 130 ? -6.411 21.632 -33.891 1.00 30.22 206 SER A O 1
ATOM 826 N N . VAL A 1 131 ? -6.118 23.734 -33.120 1.00 30.94 207 VAL A N 1
ATOM 827 C CA . VAL A 1 131 ? -7.547 24.032 -33.064 1.00 31.29 207 VAL A CA 1
ATOM 828 C C . VAL A 1 131 ? -8.141 23.949 -34.458 1.00 31.32 207 VAL A C 1
ATOM 829 O O . VAL A 1 131 ? -9.228 23.451 -34.636 1.00 31.40 207 VAL A O 1
ATOM 833 N N . GLU A 1 132 ? -7.414 24.481 -35.436 1.00 31.78 208 GLU A N 1
ATOM 834 C CA . GLU A 1 132 ? -7.862 24.528 -36.821 1.00 31.84 208 GLU A CA 1
ATOM 835 C C . GLU A 1 132 ? -8.039 23.121 -37.372 1.00 31.69 208 GLU A C 1
ATOM 836 O O . GLU A 1 132 ? -8.937 22.868 -38.159 1.00 31.55 208 GLU A O 1
ATOM 842 N N . GLU A 1 133 ? -7.191 22.201 -36.937 1.00 31.75 209 GLU A N 1
ATOM 843 C CA . GLU A 1 133 ? -7.281 20.810 -37.377 1.00 31.81 209 GLU A CA 1
ATOM 844 C C . GLU A 1 133 ? -8.506 20.126 -36.795 1.00 31.61 209 GLU A C 1
ATOM 845 O O . GLU A 1 133 ? -9.199 19.400 -37.498 1.00 32.08 209 GLU A O 1
ATOM 851 N N . GLY A 1 134 ? -8.796 20.386 -35.529 1.00 31.25 210 GLY A N 1
ATOM 852 C CA . GLY A 1 134 ? -10.019 19.909 -34.912 1.00 31.34 210 GLY A CA 1
ATOM 853 C C . GLY A 1 134 ? -11.253 20.456 -35.601 1.00 31.63 210 GLY A C 1
ATOM 854 O O . GLY A 1 134 ? -12.203 19.738 -35.858 1.00 32.35 210 GLY A O 1
ATOM 855 N N . ARG A 1 135 ? -11.241 21.734 -35.920 1.00 32.04 211 ARG A N 1
ATOM 856 C CA . ARG A 1 135 ? -12.376 22.348 -36.588 1.00 32.23 211 ARG A CA 1
ATOM 857 C C . ARG A 1 135 ? -12.621 21.769 -37.999 1.00 31.32 211 ARG A C 1
ATOM 858 O O . ARG A 1 135 ? -13.753 21.423 -38.342 1.00 31.31 211 ARG A O 1
ATOM 866 N N . ALA A 1 136 ? -11.559 21.667 -38.795 1.00 30.16 212 ALA A N 1
ATOM 867 C CA . ALA A 1 136 ? -11.620 21.104 -40.152 1.00 28.98 212 ALA A CA 1
ATOM 868 C C . ALA A 1 136 ? -12.242 19.710 -40.133 1.00 28.53 212 ALA A C 1
ATOM 869 O O . ALA A 1 136 ? -13.058 19.344 -40.996 1.00 27.55 212 ALA A O 1
ATOM 871 N N . CYS A 1 137 ? -11.862 18.956 -39.110 1.00 28.20 213 CYS A N 1
ATOM 872 C CA . CYS A 1 137 ? -12.293 17.592 -38.945 1.00 28.13 213 CYS A CA 1
ATOM 873 C C . CYS A 1 137 ? -13.786 17.484 -38.659 1.00 28.20 213 CYS A C 1
ATOM 874 O O . CYS A 1 137 ? -14.442 16.546 -39.119 1.00 28.13 213 CYS A O 1
ATOM 877 N N . ALA A 1 138 ? -14.319 18.426 -37.885 1.00 28.32 214 ALA A N 1
ATOM 878 C CA . ALA A 1 138 ? -15.764 18.490 -37.674 1.00 28.44 214 ALA A CA 1
ATOM 879 C C . ALA A 1 138 ? -16.458 18.852 -38.985 1.00 28.20 214 ALA A C 1
ATOM 880 O O . ALA A 1 138 ? -17.488 18.313 -39.315 1.00 28.01 214 ALA A O 1
ATOM 882 N N . VAL A 1 139 ? -15.883 19.786 -39.719 1.00 28.52 215 VAL A N 1
ATOM 883 C CA . VAL A 1 139 ? -16.409 20.155 -41.011 1.00 28.87 215 VAL A CA 1
ATOM 884 C C . VAL A 1 139 ? -16.455 18.938 -41.931 1.00 29.66 215 VAL A C 1
ATOM 885 O O . VAL A 1 139 ? -17.443 18.721 -42.608 1.00 29.60 215 VAL A O 1
ATOM 889 N N . VAL A 1 140 ? -15.399 18.134 -41.929 1.00 30.72 216 VAL A N 1
ATOM 890 C CA . VAL A 1 140 ? -15.334 16.976 -42.810 1.00 31.12 216 VAL A CA 1
ATOM 891 C C . VAL A 1 140 ? -16.273 15.889 -42.316 1.00 31.41 216 VAL A C 1
ATOM 892 O O . VAL A 1 140 ? -16.883 15.189 -43.126 1.00 31.55 216 VAL A O 1
ATOM 896 N N . PHE A 1 141 ? -16.412 15.769 -40.999 1.00 31.89 217 PHE A N 1
ATOM 897 C CA . PHE A 1 141 ? -17.346 14.808 -40.404 1.00 32.61 217 PHE A CA 1
ATOM 898 C C . PHE A 1 141 ? -18.805 15.290 -40.386 1.00 32.94 217 PHE A C 1
ATOM 899 O O . PHE A 1 141 ? -19.712 14.497 -40.138 1.00 32.94 217 PHE A O 1
ATOM 904 N N . ASP A 1 142 ? -19.024 16.581 -40.659 1.00 33.68 218 ASP A N 1
ATOM 905 C CA . ASP A 1 142 ? -20.353 17.226 -40.568 1.00 33.70 218 ASP A CA 1
ATOM 906 C C . ASP A 1 142 ? -20.940 17.120 -39.158 1.00 33.73 218 ASP A C 1
ATOM 907 O O . ASP A 1 142 ? -22.068 16.657 -38.997 1.00 33.77 218 ASP A O 1
ATOM 909 N N . CYS A 1 143 ? -20.187 17.559 -38.149 1.00 33.50 219 CYS A N 1
ATOM 910 C CA . CYS A 1 143 ? -20.593 17.363 -36.767 1.00 33.70 219 CYS A CA 1
ATOM 911 C C . CYS A 1 143 ? -20.149 18.523 -35.879 1.00 33.38 219 CYS A C 1
ATOM 912 O O . CYS A 1 143 ? -19.601 19.482 -36.381 1.00 33.10 219 CYS A O 1
ATOM 915 N N . LYS A 1 144 ? -20.366 18.432 -34.559 1.00 33.39 220 LYS A N 1
ATOM 916 C CA . LYS A 1 144 ? -20.053 19.554 -33.673 1.00 33.01 220 LYS A CA 1
ATOM 917 C C . LYS A 1 144 ? -18.712 19.340 -33.003 1.00 32.42 220 LYS A C 1
ATOM 918 O O . LYS A 1 144 ? -18.231 18.209 -32.924 1.00 32.21 220 LYS A O 1
ATOM 923 N N . PHE A 1 145 ? -18.104 20.435 -32.541 1.00 31.92 221 PHE A N 1
ATOM 924 C CA . PHE A 1 145 ? -16.717 20.409 -32.037 1.00 31.55 221 PHE A CA 1
ATOM 925 C C . PHE A 1 145 ? -16.511 21.242 -30.775 1.00 31.27 221 PHE A C 1
ATOM 926 O O . PHE A 1 145 ? -16.943 22.377 -30.694 1.00 31.48 221 PHE A O 1
ATOM 934 N N . ILE A 1 146 ? -15.801 20.687 -29.809 1.00 31.14 222 ILE A N 1
ATOM 935 C CA . ILE A 1 146 ? -15.439 21.434 -28.633 1.00 31.04 222 ILE A CA 1
ATOM 936 C C . ILE A 1 146 ? -14.128 20.880 -28.084 1.00 31.14 222 ILE A C 1
ATOM 937 O O . ILE A 1 146 ? -13.795 19.725 -28.308 1.00 31.68 222 ILE A O 1
ATOM 942 N N . GLU A 1 147 ? -13.374 21.727 -27.403 1.00 31.31 223 GLU A N 1
ATOM 943 C CA . GLU A 1 147 ? -12.187 21.318 -26.656 1.00 31.12 223 GLU A CA 1
ATOM 944 C C . GLU A 1 147 ? -12.467 21.420 -25.159 1.00 30.63 223 GLU A C 1
ATOM 945 O O . GLU A 1 147 ? -13.047 22.418 -24.674 1.00 29.64 223 GLU A O 1
ATOM 951 N N . THR A 1 148 ? -12.059 20.378 -24.438 1.00 29.84 224 THR A N 1
ATOM 952 C CA . THR A 1 148 ? -12.293 20.303 -23.018 1.00 29.57 224 THR A CA 1
ATOM 953 C C . THR A 1 148 ? -10.998 20.005 -22.283 1.00 29.46 224 THR A C 1
ATOM 954 O O . THR A 1 148 ? -9.967 19.687 -22.905 1.00 28.71 224 THR A O 1
ATOM 958 N N . SER A 1 149 ? -11.067 20.131 -20.958 1.00 29.34 225 SER A N 1
ATOM 959 C CA . SER A 1 149 ? -10.069 19.575 -20.056 1.00 29.69 225 SER A CA 1
ATOM 960 C C . SER A 1 149 ? -10.795 19.014 -18.835 1.00 30.12 225 SER A C 1
ATOM 961 O O . SER A 1 149 ? -11.487 19.743 -18.134 1.00 30.23 225 SER A O 1
ATOM 964 N N . ALA A 1 150 ? -10.623 17.722 -18.577 1.00 30.79 226 ALA A N 1
ATOM 965 C CA . ALA A 1 150 ? -11.200 17.102 -17.399 1.00 31.35 226 ALA A CA 1
ATOM 966 C C . ALA A 1 150 ? -10.459 17.506 -16.119 1.00 32.19 226 ALA A C 1
ATOM 967 O O . ALA A 1 150 ? -11.056 17.548 -15.040 1.00 32.81 226 ALA A O 1
ATOM 969 N N . THR A 1 151 ? -9.161 17.787 -16.217 1.00 33.03 227 THR A N 1
ATOM 970 C CA . THR A 1 151 ? -8.369 18.125 -15.020 1.00 33.40 227 THR A CA 1
ATOM 971 C C . THR A 1 151 ? -8.556 19.578 -14.570 1.00 33.56 227 THR A C 1
ATOM 972 O O . THR A 1 151 ? -8.434 19.867 -13.380 1.00 33.73 227 THR A O 1
ATOM 976 N N . LEU A 1 152 ? -8.840 20.485 -15.507 1.00 33.65 228 LEU A N 1
ATOM 977 C CA . LEU A 1 152 ? -9.227 21.865 -15.160 1.00 33.61 228 LEU A CA 1
ATOM 978 C C . LEU A 1 152 ? -10.733 22.021 -15.041 1.00 33.49 228 LEU A C 1
ATOM 979 O O . LEU A 1 152 ? -11.215 23.086 -14.687 1.00 33.80 228 LEU A O 1
ATOM 984 N N . GLN A 1 153 ? -11.477 20.973 -15.369 1.00 33.37 229 GLN A N 1
ATOM 985 C CA . GLN A 1 153 ? -12.951 21.035 -15.414 1.00 33.27 229 GLN A CA 1
ATOM 986 C C . GLN A 1 153 ? -13.416 22.172 -16.328 1.00 32.69 229 GLN A C 1
ATOM 987 O O . GLN A 1 153 ? -14.187 23.018 -15.953 1.00 32.68 229 GLN A O 1
ATOM 993 N N . HIS A 1 154 ? -12.897 22.167 -17.549 1.00 32.40 230 HIS A N 1
ATOM 994 C CA . HIS A 1 154 ? -13.201 23.198 -18.513 1.00 31.98 230 HIS A CA 1
ATOM 995 C C . HIS A 1 154 ? -13.975 22.599 -19.681 1.00 31.56 230 HIS A C 1
ATOM 996 O O . HIS A 1 154 ? -13.535 21.621 -20.282 1.00 31.90 230 HIS A O 1
ATOM 1003 N N . ASN A 1 155 ? -15.134 23.191 -19.972 1.00 31.10 231 ASN A N 1
ATOM 1004 C CA . ASN A 1 155 ? -16.026 22.811 -21.073 1.00 30.70 231 ASN A CA 1
ATOM 1005 C C . ASN A 1 155 ? -16.647 21.431 -20.944 1.00 30.99 231 ASN A C 1
ATOM 1006 O O . ASN A 1 155 ? -17.206 20.910 -21.923 1.00 31.28 231 ASN A O 1
ATOM 1011 N N . VAL A 1 156 ? -16.578 20.833 -19.757 1.00 30.69 232 VAL A N 1
ATOM 1012 C CA . VAL A 1 156 ? -17.152 19.509 -19.565 1.00 31.00 232 VAL A CA 1
ATOM 1013 C C . VAL A 1 156 ? -18.649 19.591 -19.414 1.00 31.03 232 VAL A C 1
ATOM 1014 O O . VAL A 1 156 ? -19.376 18.906 -20.127 1.00 31.39 232 VAL A O 1
ATOM 1018 N N . ALA A 1 157 ? -19.119 20.440 -18.499 1.00 30.70 233 ALA A N 1
ATOM 1019 C CA . ALA A 1 157 ? -20.545 20.711 -18.400 1.00 30.28 233 ALA A CA 1
ATOM 1020 C C . ALA A 1 157 ? -21.074 21.176 -19.772 1.00 30.14 233 ALA A C 1
ATOM 1021 O O . ALA A 1 157 ? -22.104 20.703 -20.245 1.00 30.36 233 ALA A O 1
ATOM 1023 N N . GLU A 1 158 ? -20.341 22.055 -20.426 1.00 29.45 234 GLU A N 1
ATOM 1024 C CA . GLU A 1 158 ? -20.762 22.577 -21.712 1.00 29.73 234 GLU A CA 1
ATOM 1025 C C . GLU A 1 158 ? -20.836 21.465 -22.803 1.00 29.51 234 GLU A C 1
ATOM 1026 O O . GLU A 1 158 ? -21.695 21.509 -23.690 1.00 28.77 234 GLU A O 1
ATOM 1032 N N . LEU A 1 159 ? -19.968 20.455 -22.715 1.00 29.30 235 LEU A N 1
ATOM 1033 C CA . LEU A 1 159 ? -20.041 19.314 -23.643 1.00 28.96 235 LEU A CA 1
ATOM 1034 C C . LEU A 1 159 ? -21.370 18.588 -23.496 1.00 29.38 235 LEU A C 1
ATOM 1035 O O . LEU A 1 159 ? -22.111 18.416 -24.489 1.00 29.67 235 LEU A O 1
ATOM 1040 N N . PHE A 1 160 ? -21.688 18.173 -22.273 1.00 29.13 236 PHE A N 1
ATOM 1041 C CA . PHE A 1 160 ? -22.903 17.388 -22.068 1.00 29.20 236 PHE A CA 1
ATOM 1042 C C . PHE A 1 160 ? -24.178 18.204 -22.237 1.00 28.85 236 PHE A C 1
ATOM 1043 O O . PHE A 1 160 ? -25.137 17.705 -22.777 1.00 29.53 236 PHE A O 1
ATOM 1051 N N . GLU A 1 161 ? -24.177 19.463 -21.824 1.00 28.75 237 GLU A N 1
ATOM 1052 C CA . GLU A 1 161 ? -25.322 20.367 -22.073 1.00 28.86 237 GLU A CA 1
ATOM 1053 C C . GLU A 1 161 ? -25.547 20.591 -23.569 1.00 28.59 237 GLU A C 1
ATOM 1054 O O . GLU A 1 161 ? -26.665 20.667 -24.036 1.00 28.71 237 GLU A O 1
ATOM 1060 N N . GLY A 1 162 ? -24.459 20.637 -24.319 1.00 28.82 238 GLY A N 1
ATOM 1061 C CA . GLY A 1 162 ? -24.505 20.741 -25.773 1.00 28.45 238 GLY A CA 1
ATOM 1062 C C . GLY A 1 162 ? -25.089 19.500 -26.422 1.00 28.47 238 GLY A C 1
ATOM 1063 O O . GLY A 1 162 ? -25.901 19.601 -27.342 1.00 28.93 238 GLY A O 1
ATOM 1064 N N . VAL A 1 163 ? -24.699 18.332 -25.932 1.00 28.10 239 VAL A N 1
ATOM 1065 C CA . VAL A 1 163 ? -25.287 17.082 -26.399 1.00 28.08 239 VAL A CA 1
ATOM 1066 C C . VAL A 1 163 ? -26.814 17.098 -26.221 1.00 28.04 239 VAL A C 1
ATOM 1067 O O . VAL A 1 163 ? -27.559 16.764 -27.158 1.00 27.94 239 VAL A O 1
ATOM 1071 N N . VAL A 1 164 ? -27.285 17.486 -25.032 1.00 27.87 240 VAL A N 1
ATOM 1072 C CA . VAL A 1 164 ? -28.740 17.592 -24.793 1.00 27.48 240 VAL A CA 1
ATOM 1073 C C . VAL A 1 164 ? -29.383 18.479 -25.853 1.00 27.71 240 VAL A C 1
ATOM 1074 O O . VAL A 1 164 ? -30.368 18.085 -26.484 1.00 27.68 240 VAL A O 1
ATOM 1078 N N . ARG A 1 165 ? -28.824 19.669 -26.063 1.00 27.98 241 ARG A N 1
ATOM 1079 C CA . ARG A 1 165 ? -29.412 20.617 -27.034 1.00 28.52 241 ARG A CA 1
ATOM 1080 C C . ARG A 1 165 ? -29.488 20.036 -28.437 1.00 28.56 241 ARG A C 1
ATOM 1081 O O . ARG A 1 165 ? -30.496 20.185 -29.099 1.00 28.91 241 ARG A O 1
ATOM 1089 N N . GLN A 1 166 ? -28.422 19.380 -28.882 1.00 28.63 242 GLN A N 1
ATOM 1090 C CA . GLN A 1 166 ? -28.404 18.766 -30.200 1.00 28.76 242 GLN A CA 1
ATOM 1091 C C . GLN A 1 166 ? -29.445 17.653 -30.332 1.00 29.06 242 GLN A C 1
ATOM 1092 O O . GLN A 1 166 ? -30.089 17.497 -31.378 1.00 29.29 242 GLN A O 1
ATOM 1098 N N . LEU A 1 167 ? -29.603 16.867 -29.269 1.00 29.39 243 LEU A N 1
ATOM 1099 C CA . LEU A 1 167 ? -30.620 15.818 -29.247 1.00 29.46 243 LEU A CA 1
ATOM 1100 C C . LEU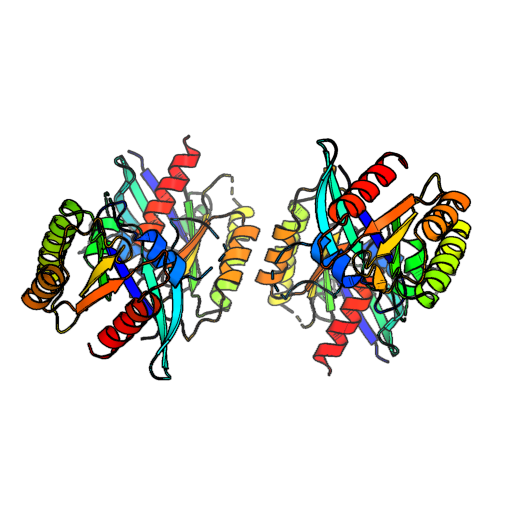 A 1 167 ? -32.039 16.401 -29.352 1.00 29.70 243 LEU A C 1
ATOM 1101 O O . LEU A 1 167 ? -32.905 15.813 -29.982 1.00 30.00 243 LEU A O 1
ATOM 1106 N N . ARG A 1 168 ? -32.265 17.553 -28.728 1.00 30.22 244 ARG A N 1
ATOM 1107 C CA . ARG A 1 168 ? -33.568 18.212 -28.763 1.00 30.43 244 ARG A CA 1
ATOM 1108 C C . ARG A 1 168 ? -33.888 18.800 -30.131 1.00 31.43 244 ARG A C 1
ATOM 1109 O O . ARG A 1 168 ? -35.054 18.963 -30.483 1.00 31.15 244 ARG A O 1
ATOM 1117 N N . LEU A 1 169 ? -32.861 19.125 -30.905 1.00 32.72 245 LEU A N 1
ATOM 1118 C CA . LEU A 1 169 ? -33.078 19.584 -32.278 1.00 34.02 245 LEU A CA 1
ATOM 1119 C C . LEU A 1 169 ? -33.530 18.433 -33.190 1.00 34.84 245 LEU A C 1
ATOM 1120 O O . LEU A 1 169 ? -34.235 18.662 -34.167 1.00 34.87 245 LEU A O 1
ATOM 1125 N N . ARG A 1 170 ? -33.138 17.201 -32.866 1.00 35.83 246 ARG A N 1
ATOM 1126 C CA . ARG A 1 170 ? -33.673 16.031 -33.567 1.00 36.61 246 ARG A CA 1
ATOM 1127 C C . ARG A 1 170 ? -35.199 16.018 -33.451 1.00 37.17 246 ARG A C 1
ATOM 1128 O O . ARG A 1 170 ? -35.895 16.143 -34.453 1.00 37.13 246 ARG A O 1
ATOM 1130 N N . ARG A 1 171 ? -35.694 15.905 -32.214 1.00 37.90 247 ARG A N 1
ATOM 1131 C CA . ARG A 1 171 ? -37.135 15.835 -31.897 1.00 38.18 247 ARG A CA 1
ATOM 1132 C C . ARG A 1 171 ? -37.997 16.967 -32.481 1.00 38.68 247 ARG A C 1
ATOM 1133 O O . ARG A 1 171 ? -39.168 16.748 -32.833 1.00 38.69 247 ARG A O 1
ATOM 1135 N N . ARG A 1 172 ? -37.438 18.177 -32.537 1.00 39.13 248 ARG A N 1
ATOM 1136 C CA . ARG A 1 172 ? -38.103 19.316 -33.172 1.00 39.45 248 ARG 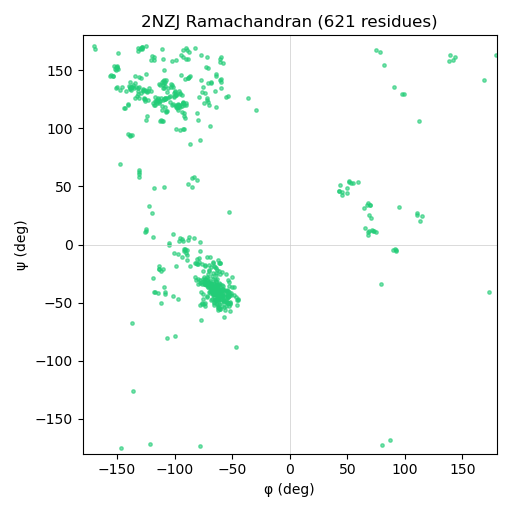A CA 1
ATOM 1137 C C . ARG A 1 172 ? -37.300 19.783 -34.393 1.00 39.66 248 ARG A C 1
ATOM 1138 O O . ARG A 1 172 ? -37.705 19.539 -35.540 1.00 39.55 248 ARG A O 1
ATOM 1141 N N . MET B 1 2 ? 16.639 16.220 -63.590 1.00 21.59 0 MET B N 1
ATOM 1142 C CA . MET B 1 2 ? 16.002 15.006 -64.210 1.00 21.46 0 MET B CA 1
ATOM 1143 C C . MET B 1 2 ? 15.912 13.843 -63.211 1.00 21.01 0 MET B C 1
ATOM 1144 O O . MET B 1 2 ? 16.783 13.650 -62.370 1.00 20.83 0 MET B O 1
ATOM 1149 N N . ALA B 1 3 ? 14.839 13.077 -63.325 1.00 20.59 79 ALA B N 1
ATOM 1150 C CA . ALA B 1 3 ? 14.462 12.113 -62.310 1.00 20.63 79 ALA B CA 1
ATOM 1151 C C . ALA B 1 3 ? 13.189 11.456 -62.768 1.00 20.40 79 ALA B C 1
ATOM 1152 O O . ALA B 1 3 ? 12.517 11.967 -63.650 1.00 20.28 79 ALA B O 1
ATOM 1154 N N . LEU B 1 4 ? 12.862 10.325 -62.164 1.00 20.56 80 LEU B N 1
ATOM 1155 C CA . LEU B 1 4 ? 11.667 9.582 -62.526 1.00 20.68 80 LEU B CA 1
ATOM 1156 C C . LEU B 1 4 ? 10.903 9.215 -61.277 1.00 21.10 80 LEU B C 1
ATOM 1157 O O . LEU B 1 4 ? 11.490 8.652 -60.347 1.00 20.65 80 LEU B O 1
ATOM 1162 N N . TYR B 1 5 ? 9.602 9.520 -61.274 1.00 21.43 81 TYR B N 1
ATOM 1163 C CA . TYR B 1 5 ? 8.744 9.248 -60.140 1.00 21.53 81 TYR B CA 1
ATOM 1164 C C . TYR B 1 5 ? 7.468 8.494 -60.542 1.00 21.34 81 TYR B C 1
ATOM 1165 O O . TYR B 1 5 ? 6.883 8.751 -61.590 1.00 20.82 81 TYR B O 1
ATOM 1174 N N . ARG B 1 6 ? 7.037 7.591 -59.670 1.00 21.41 82 ARG B N 1
ATOM 1175 C CA . ARG B 1 6 ? 5.841 6.801 -59.882 1.00 21.33 82 ARG B CA 1
ATOM 1176 C C . ARG B 1 6 ? 4.697 7.459 -59.101 1.00 21.25 82 ARG B C 1
ATOM 1177 O O . ARG B 1 6 ? 4.753 7.615 -57.887 1.00 21.37 82 ARG B O 1
ATOM 1185 N N . VAL B 1 7 ? 3.669 7.882 -59.823 1.00 21.26 83 VAL B N 1
ATOM 1186 C CA . VAL B 1 7 ? 2.554 8.581 -59.242 1.00 21.24 83 VAL B CA 1
ATOM 1187 C C . VAL B 1 7 ? 1.326 7.687 -59.381 1.00 21.27 83 VAL B C 1
ATOM 1188 O O . VAL B 1 7 ? 0.989 7.282 -60.468 1.00 21.42 83 VAL B O 1
ATOM 1192 N N . VAL B 1 8 ? 0.666 7.377 -58.270 1.00 21.29 84 VAL B N 1
ATOM 1193 C CA . VAL B 1 8 ? -0.459 6.437 -58.289 1.00 20.95 84 VAL B CA 1
ATOM 1194 C C . VAL B 1 8 ? -1.799 7.158 -58.073 1.00 21.11 84 VAL B C 1
ATOM 1195 O O . VAL B 1 8 ? -1.955 7.910 -57.107 1.00 20.69 84 VAL B O 1
ATOM 1199 N N . LEU B 1 9 ? -2.739 6.935 -58.998 1.00 21.34 85 LEU B N 1
ATOM 1200 C CA . LEU B 1 9 ? -4.077 7.549 -58.950 1.00 21.70 85 LEU B CA 1
ATOM 1201 C C . LEU B 1 9 ? -5.063 6.633 -58.233 1.00 21.61 85 LEU B C 1
ATOM 1202 O O . LEU B 1 9 ? -5.285 5.503 -58.655 1.00 22.08 85 LEU B O 1
ATOM 1207 N N . LEU B 1 10 ? -5.659 7.137 -57.162 1.00 21.68 86 LEU B N 1
ATOM 1208 C CA . LEU B 1 10 ? -6.633 6.398 -56.364 1.00 21.86 86 LEU B CA 1
ATOM 1209 C C . LEU B 1 10 ? -8.001 7.081 -56.371 1.00 21.84 86 LEU B C 1
ATOM 1210 O O . LEU B 1 10 ? -8.101 8.261 -56.646 1.00 22.25 86 LEU B O 1
ATOM 1215 N N . GLY B 1 11 ? -9.043 6.334 -56.024 1.00 21.95 87 GLY B N 1
ATOM 1216 C CA . GLY B 1 11 ? -10.397 6.874 -55.912 1.00 22.26 87 GLY B CA 1
ATOM 1217 C C . GLY B 1 11 ? -11.473 5.955 -56.462 1.00 22.26 87 GLY B C 1
ATOM 1218 O O . GLY B 1 11 ? -11.204 5.053 -57.220 1.00 22.36 87 GLY B O 1
ATOM 1219 N N . ASP B 1 12 ? -12.711 6.216 -56.087 1.00 22.66 88 ASP B N 1
ATOM 1220 C CA . ASP B 1 12 ? -13.841 5.416 -56.539 1.00 23.04 88 ASP B CA 1
ATOM 1221 C C . ASP B 1 12 ? -14.009 5.440 -58.066 1.00 22.76 88 ASP B C 1
ATOM 1222 O O . ASP B 1 12 ? -13.561 6.368 -58.739 1.00 22.42 88 ASP B O 1
ATOM 1227 N N . PRO B 1 13 ? -14.714 4.440 -58.610 1.00 22.46 89 PRO B N 1
ATOM 1228 C CA . PRO B 1 13 ? -14.978 4.478 -60.045 1.00 22.40 89 PRO B CA 1
ATOM 1229 C C . PRO B 1 13 ? -15.841 5.678 -60.387 1.00 22.24 89 PRO B C 1
ATOM 1230 O O . PRO B 1 13 ? -16.691 6.062 -59.580 1.00 22.37 89 PRO B O 1
ATOM 1234 N N . GLY B 1 14 ? -15.611 6.271 -61.555 1.00 21.80 90 GLY B N 1
ATOM 1235 C CA . GLY B 1 14 ? -16.467 7.341 -62.059 1.00 21.67 90 GLY B CA 1
ATOM 1236 C C . GLY B 1 14 ? -16.050 8.753 -61.711 1.00 21.55 90 GLY B C 1
ATOM 1237 O O . GLY B 1 14 ? -16.662 9.699 -62.195 1.00 21.66 90 GLY B O 1
ATOM 1238 N N . VAL B 1 15 ? -15.004 8.908 -60.890 1.00 21.04 91 VAL B N 1
ATOM 1239 C CA . VAL B 1 15 ? -14.579 10.242 -60.449 1.00 20.48 91 VAL B CA 1
ATOM 1240 C C . VAL B 1 15 ? -13.721 10.971 -61.458 1.00 20.23 91 VAL B C 1
ATOM 1241 O O . VAL B 1 15 ? -13.529 12.154 -61.327 1.00 20.23 91 VAL B O 1
ATOM 1245 N N . GLY B 1 16 ? -13.181 10.256 -62.441 1.00 20.35 92 GLY B N 1
ATOM 1246 C CA . GLY B 1 16 ? -12.384 10.867 -63.521 1.00 19.96 92 GLY B CA 1
ATOM 1247 C C . GLY B 1 16 ? -10.901 10.534 -63.578 1.00 19.57 92 GLY B C 1
ATOM 1248 O O . GLY B 1 16 ? -10.114 11.247 -64.212 1.00 19.26 92 GLY B O 1
ATOM 1249 N N . LYS B 1 17 ? -10.514 9.435 -62.944 1.00 19.51 93 LYS B N 1
ATOM 1250 C CA . LYS B 1 17 ? -9.093 9.038 -62.848 1.00 19.09 93 LYS B CA 1
ATOM 1251 C C . LYS B 1 17 ? -8.468 8.846 -64.246 1.00 18.93 93 LYS B C 1
ATOM 1252 O O . LYS B 1 17 ? -7.430 9.431 -64.589 1.00 18.64 93 LYS B O 1
ATOM 1258 N N . THR B 1 18 ? -9.129 8.026 -65.056 1.00 18.70 94 THR B N 1
ATOM 1259 C CA . THR B 1 18 ? -8.642 7.741 -66.382 1.00 18.50 94 THR B CA 1
ATOM 1260 C C . THR B 1 18 ? -8.625 9.007 -67.245 1.00 18.72 94 THR B C 1
ATOM 1261 O O . THR B 1 18 ? -7.732 9.198 -68.061 1.00 19.16 94 THR B O 1
ATOM 1265 N N . SER B 1 19 ? -9.605 9.877 -67.062 1.00 18.95 95 SER B N 1
ATOM 1266 C CA . SER B 1 19 ? -9.660 11.113 -67.805 1.00 18.89 95 SER B CA 1
ATOM 1267 C C . SER B 1 19 ? -8.496 12.030 -67.452 1.00 18.88 95 SER B C 1
ATOM 1268 O O . SER B 1 19 ? -7.907 12.625 -68.339 1.00 19.68 95 SER B O 1
ATOM 1271 N N . LEU B 1 20 ? -8.156 12.146 -66.172 1.00 18.80 96 LEU B N 1
ATOM 1272 C CA . LEU B 1 20 ? -6.983 12.941 -65.754 1.00 18.45 96 LEU B CA 1
ATOM 1273 C C . LEU B 1 20 ? -5.692 12.351 -66.327 1.00 18.82 96 LEU B C 1
ATOM 1274 O O . LEU B 1 20 ? -4.802 13.078 -66.780 1.00 18.59 96 LEU B O 1
ATOM 1279 N N . ALA B 1 21 ? -5.593 11.022 -66.302 1.00 19.45 97 ALA B N 1
ATOM 1280 C CA . ALA B 1 21 ? -4.387 10.325 -66.805 1.00 19.63 97 ALA B CA 1
ATOM 1281 C C . ALA B 1 21 ? -4.209 10.517 -68.305 1.00 19.92 97 ALA B C 1
ATOM 1282 O O . ALA B 1 21 ? -3.086 10.684 -68.774 1.00 19.70 97 ALA B O 1
ATOM 1284 N N . SER B 1 22 ? -5.317 10.489 -69.045 1.00 20.01 98 SER B N 1
ATOM 1285 C CA . SER B 1 22 ? -5.263 10.655 -70.483 1.00 20.73 98 SER B CA 1
ATOM 1286 C C . SER B 1 22 ? -4.842 12.064 -70.865 1.00 20.71 98 SER B C 1
ATOM 1287 O O . SER B 1 22 ? -4.083 12.242 -71.815 1.00 20.80 98 SER B O 1
ATOM 1290 N N . LEU B 1 23 ? -5.337 13.065 -70.148 1.00 20.68 99 LEU B N 1
ATOM 1291 C CA . LEU B 1 23 ? -4.874 14.443 -70.381 1.00 20.80 99 LEU B CA 1
ATOM 1292 C C . LEU B 1 23 ? -3.391 14.563 -70.033 1.00 20.72 99 LEU B C 1
ATOM 1293 O O . LEU B 1 23 ? -2.654 15.248 -70.729 1.00 20.32 99 LEU B O 1
ATOM 1298 N N . PHE B 1 24 ? -2.964 13.886 -68.965 1.00 21.04 100 PHE B N 1
ATOM 1299 C CA . PHE B 1 24 ? -1.541 13.862 -68.623 1.00 21.45 100 PHE B CA 1
ATOM 1300 C C . PHE B 1 24 ? -0.696 13.219 -69.718 1.00 21.99 100 PHE B C 1
ATOM 1301 O O . PHE B 1 24 ? 0.329 13.764 -70.096 1.00 22.45 100 PHE B O 1
ATOM 1309 N N . ALA B 1 25 ? -1.127 12.079 -70.243 1.00 22.70 101 ALA B N 1
ATOM 1310 C CA . ALA B 1 25 ? -0.362 11.393 -71.277 1.00 23.30 101 ALA B CA 1
ATOM 1311 C C . ALA B 1 25 ? -0.426 12.162 -72.590 1.00 24.36 101 ALA B C 1
ATOM 1312 O O . ALA B 1 25 ? 0.558 12.291 -73.324 1.00 24.16 101 ALA B O 1
ATOM 1314 N N . GLY B 1 26 ? -1.595 12.753 -72.792 1.00 26.92 102 GLY B N 1
ATOM 1315 C CA . GLY B 1 26 ? -2.364 12.522 -74.001 1.00 28.52 102 GLY B CA 1
ATOM 1316 C C . GLY B 1 26 ? -2.122 13.342 -75.213 1.00 29.68 102 GLY B C 1
ATOM 1317 O O . GLY B 1 26 ? -2.794 14.348 -75.438 1.00 30.88 102 GLY B O 1
ATOM 1318 N N . LYS B 1 27 ? -1.161 12.890 -75.997 1.00 30.67 103 LYS B N 1
ATOM 1319 C CA . LYS B 1 27 ? -1.121 13.173 -77.415 1.00 31.34 103 LYS B CA 1
ATOM 1320 C C . LYS B 1 27 ? -0.487 11.903 -77.949 1.00 31.80 103 LYS B C 1
ATOM 1321 O O . LYS B 1 27 ? 0.670 11.895 -78.355 1.00 32.16 103 LYS B O 1
ATOM 1323 N N . GLN B 1 28 ? -1.250 10.815 -77.878 1.00 32.22 104 GLN B N 1
ATOM 1324 C CA . GLN B 1 28 ? -0.716 9.474 -78.103 1.00 32.55 104 GLN B CA 1
ATOM 1325 C C . GLN B 1 28 ? -0.577 9.189 -79.613 1.00 32.61 104 GLN B C 1
ATOM 1326 O O . GLN B 1 28 ? -1.570 9.010 -80.319 1.00 32.51 104 GLN B O 1
ATOM 1328 N N . GLU B 1 29 ? 0.660 9.169 -80.103 1.00 32.61 105 GLU B N 1
ATOM 1329 C CA . GLU B 1 29 ? 0.908 8.966 -81.531 1.00 32.70 105 GLU B CA 1
ATOM 1330 C C . GLU B 1 29 ? 0.240 7.686 -82.038 1.00 32.60 105 GLU B C 1
ATOM 1331 O O . GLU B 1 29 ? -0.488 7.719 -83.037 1.00 32.73 105 GLU B O 1
ATOM 1333 N N . ARG B 1 30 ? 0.475 6.581 -81.322 1.00 32.26 106 ARG B N 1
ATOM 1334 C CA . ARG B 1 30 ? 0.008 5.246 -81.721 1.00 31.78 106 ARG B CA 1
ATOM 1335 C C . ARG B 1 30 ? -0.288 4.345 -80.520 1.00 31.48 106 ARG B C 1
ATOM 1336 O O . ARG B 1 30 ? 0.136 4.630 -79.395 1.00 31.36 106 ARG B O 1
ATOM 1344 N N . ASP B 1 31 ? -1.009 3.256 -80.781 1.00 31.18 107 ASP B N 1
ATOM 1345 C CA . ASP B 1 31 ? -1.237 2.200 -79.790 1.00 30.87 107 ASP B CA 1
ATOM 1346 C C . ASP B 1 31 ? 0.001 1.279 -79.726 1.00 30.39 107 ASP B C 1
ATOM 1347 O O . ASP B 1 31 ? 0.314 0.566 -80.699 1.00 29.81 107 ASP B O 1
ATOM 1349 N N . LEU B 1 32 ? 0.693 1.304 -78.578 1.00 29.69 108 LEU B N 1
ATOM 1350 C CA . LEU B 1 32 ? 1.980 0.612 -78.413 1.00 28.99 108 LEU B CA 1
ATOM 1351 C C . LEU B 1 32 ? 1.781 -0.892 -78.200 1.00 28.51 108 LEU B C 1
ATOM 1352 O O . LEU B 1 32 ? 1.631 -1.361 -77.073 1.00 28.81 108 LEU B O 1
ATOM 1357 N N . HIS B 1 33 ? 1.768 -1.633 -79.302 1.00 27.75 109 HIS B N 1
ATOM 1358 C CA . HIS B 1 33 ? 1.505 -3.068 -79.293 1.00 27.28 109 HIS B CA 1
ATOM 1359 C C . HIS B 1 33 ? 2.572 -3.859 -78.545 1.00 26.50 109 HIS B C 1
ATOM 1360 O O . HIS B 1 33 ? 2.261 -4.865 -77.924 1.00 26.82 109 HIS B O 1
ATOM 1367 N N . GLU B 1 34 ? 3.824 -3.416 -78.621 1.00 25.64 110 GLU B N 1
ATOM 1368 C CA . GLU B 1 34 ? 4.935 -4.110 -77.959 1.00 24.88 110 GLU B CA 1
ATOM 1369 C C . GLU B 1 34 ? 5.026 -3.823 -76.457 1.00 24.11 110 GLU B C 1
ATOM 1370 O O . GLU B 1 34 ? 5.776 -4.483 -75.760 1.00 23.52 110 GLU B O 1
ATOM 1376 N N . GLN B 1 35 ? 4.282 -2.828 -75.977 1.00 23.85 111 GLN B N 1
ATOM 1377 C CA . GLN B 1 35 ? 4.314 -2.419 -74.558 1.00 23.67 111 GLN B CA 1
ATOM 1378 C C . GLN B 1 35 ? 3.633 -3.478 -73.693 1.00 23.14 111 GLN B C 1
ATOM 1379 O O . GLN B 1 35 ? 2.511 -3.874 -73.976 1.00 23.22 111 GLN B O 1
ATOM 1380 N N . LEU B 1 36 ? 4.332 -3.957 -72.668 1.00 22.35 112 LEU B N 1
ATOM 1381 C CA . LEU B 1 36 ? 3.755 -4.890 -71.725 1.00 21.69 112 LEU B CA 1
ATOM 1382 C C . LEU B 1 36 ? 2.824 -4.128 -70.781 1.00 22.11 112 LEU B C 1
ATOM 1383 O O . LEU B 1 36 ? 3.188 -3.071 -70.235 1.00 22.04 112 LEU B O 1
ATOM 1388 N N . GLY B 1 37 ? 1.616 -4.660 -70.602 1.00 22.21 113 GLY B N 1
ATOM 1389 C CA . GLY B 1 37 ? 0.638 -4.045 -69.724 1.00 22.36 113 GLY B CA 1
ATOM 1390 C C . GLY B 1 37 ? 0.011 -2.802 -70.320 1.00 22.51 113 GLY B C 1
ATOM 1391 O O . GLY B 1 37 ? 0.487 -2.259 -71.318 1.00 22.42 113 GLY B O 1
ATOM 1392 N N . GLU B 1 38 ? -1.067 -2.358 -69.687 1.00 22.75 114 GLU B N 1
ATOM 1393 C CA . GLU B 1 38 ? -1.784 -1.159 -70.093 1.00 22.86 114 GLU B CA 1
ATOM 1394 C C . GLU B 1 38 ? -2.053 -0.253 -68.875 1.00 22.70 114 GLU B C 1
ATOM 1395 O O . GLU B 1 38 ? -1.876 -0.668 -67.720 1.00 22.58 114 GLU B O 1
ATOM 1397 N N . ASP B 1 39 ? -2.452 0.988 -69.151 1.00 22.20 115 ASP B N 1
ATOM 1398 C CA . ASP B 1 39 ? -2.924 1.922 -68.125 1.00 22.22 115 ASP B CA 1
ATOM 1399 C C . ASP B 1 39 ? -1.805 2.431 -67.199 1.00 21.47 115 ASP B C 1
ATOM 1400 O O . ASP B 1 39 ? -2.056 2.842 -66.067 1.00 20.81 115 ASP B O 1
ATOM 1405 N N . VAL B 1 40 ? -0.571 2.377 -67.693 1.00 21.08 116 VAL B N 1
ATOM 1406 C CA . VAL B 1 40 ? 0.531 3.187 -67.164 1.00 20.53 116 VAL B CA 1
ATOM 1407 C C . VAL B 1 40 ? 0.791 4.231 -68.241 1.00 20.04 116 VAL B C 1
ATOM 1408 O O . VAL B 1 40 ? 0.778 3.922 -69.427 1.00 20.14 116 VAL B O 1
ATOM 1412 N N . TYR B 1 41 ? 0.981 5.468 -67.805 1.00 19.49 117 TYR B N 1
ATOM 1413 C CA . TYR B 1 41 ? 1.088 6.647 -68.663 1.00 18.92 117 TYR B CA 1
ATOM 1414 C C . TYR B 1 41 ? 2.370 7.374 -68.278 1.00 17.94 117 TYR B C 1
ATOM 1415 O O . TYR B 1 41 ? 2.647 7.558 -67.109 1.00 18.12 117 TYR B O 1
ATOM 1424 N N . GLU B 1 42 ? 3.157 7.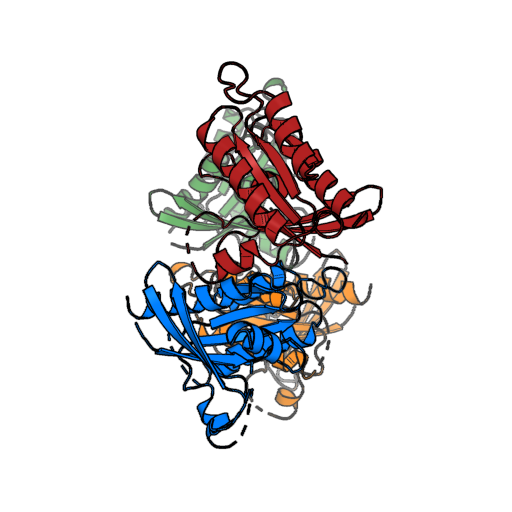773 -69.261 1.00 17.15 118 GLU B N 1
ATOM 1425 C CA . GLU B 1 42 ? 4.506 8.263 -69.014 1.00 16.59 118 GLU B CA 1
ATOM 1426 C C . GLU B 1 42 ? 4.717 9.562 -69.777 1.00 15.73 118 GLU B C 1
ATOM 1427 O O . GLU B 1 42 ? 4.469 9.607 -70.976 1.00 15.74 118 GLU B O 1
ATOM 1430 N N . ARG B 1 43 ? 5.163 10.614 -69.091 1.00 14.67 119 ARG B N 1
ATOM 1431 C CA . ARG B 1 43 ? 5.508 11.847 -69.766 1.00 14.10 119 ARG B CA 1
ATOM 1432 C C . ARG B 1 43 ? 6.547 12.645 -68.979 1.00 13.22 119 ARG B C 1
ATOM 1433 O O . ARG B 1 43 ? 6.534 12.648 -67.753 1.00 13.27 119 ARG B O 1
ATOM 1441 N N . THR B 1 44 ? 7.437 13.313 -69.707 1.00 12.36 120 THR B N 1
ATOM 1442 C CA . THR B 1 44 ? 8.454 14.173 -69.132 1.00 12.09 120 THR B CA 1
ATOM 1443 C C . THR B 1 44 ? 7.971 15.633 -69.153 1.00 11.81 120 THR B C 1
ATOM 1444 O O . THR B 1 44 ? 7.676 16.187 -70.211 1.00 11.51 120 THR B O 1
ATOM 1448 N N . LEU B 1 45 ? 7.881 16.239 -67.976 1.00 11.45 121 LEU B N 1
ATOM 1449 C CA . LEU B 1 45 ? 7.340 17.585 -67.849 1.00 11.50 121 LEU B CA 1
ATOM 1450 C C . LEU B 1 45 ? 8.444 18.547 -67.487 1.00 11.29 121 LEU B C 1
ATOM 1451 O O . LEU B 1 45 ? 9.316 18.219 -66.698 1.00 11.30 121 LEU B O 1
ATOM 1456 N N . THR B 1 46 ? 8.379 19.729 -68.073 1.00 11.19 122 THR B N 1
ATOM 1457 C CA . THR B 1 46 ? 9.271 20.805 -67.758 1.00 11.55 122 THR B CA 1
ATOM 1458 C C . THR B 1 46 ? 8.569 21.718 -66.760 1.00 11.66 122 THR B C 1
ATOM 1459 O O . THR B 1 46 ? 7.498 22.241 -67.025 1.00 11.81 122 THR B O 1
ATOM 1463 N N . VAL B 1 47 ? 9.182 21.872 -65.594 1.00 12.11 123 VAL B N 1
ATOM 1464 C CA . VAL B 1 47 ? 8.631 22.650 -64.493 1.00 12.09 123 VAL B CA 1
ATOM 1465 C C . VAL B 1 47 ? 9.768 23.444 -63.874 1.00 12.71 123 VAL B C 1
ATOM 1466 O O . VAL B 1 47 ? 10.845 22.887 -63.648 1.00 12.71 123 VAL B O 1
ATOM 1470 N N . ASP B 1 48 ? 9.537 24.738 -63.627 1.00 13.41 124 ASP B N 1
ATOM 1471 C CA . ASP B 1 48 ? 10.564 25.643 -63.111 1.00 13.88 124 ASP B CA 1
ATOM 1472 C C . ASP B 1 48 ? 11.916 25.425 -63.825 1.00 13.96 124 ASP B C 1
ATOM 1473 O O . ASP B 1 48 ? 12.964 25.329 -63.189 1.00 13.82 124 ASP B O 1
ATOM 1478 N N . GLY B 1 49 ? 11.864 25.334 -65.154 1.00 14.17 125 GLY B N 1
ATOM 1479 C CA . GLY B 1 49 ? 13.059 25.225 -66.003 1.00 14.24 125 GLY B CA 1
ATOM 1480 C C . GLY B 1 49 ? 13.769 23.885 -66.018 1.00 14.47 125 GLY B C 1
ATOM 1481 O O . GLY B 1 49 ? 14.875 23.773 -66.569 1.00 14.60 125 GLY B O 1
ATOM 1482 N N . GLU B 1 50 ? 13.137 22.867 -65.438 1.00 14.48 126 GLU B N 1
ATOM 1483 C CA . GLU B 1 50 ? 13.774 21.579 -65.194 1.00 14.55 126 GLU B CA 1
ATOM 1484 C C . GLU B 1 50 ? 12.855 20.430 -65.604 1.00 14.15 126 GLU B C 1
ATOM 1485 O O . GLU B 1 50 ? 11.661 20.446 -65.350 1.00 14.01 126 GLU B O 1
ATOM 1491 N N . ASP B 1 51 ? 13.419 19.408 -66.224 1.00 14.01 127 ASP B N 1
ATOM 1492 C CA . ASP B 1 51 ? 12.621 18.278 -66.690 1.00 13.66 127 ASP B CA 1
ATOM 1493 C C . ASP B 1 51 ? 12.523 17.178 -65.643 1.00 12.95 127 ASP B C 1
ATOM 1494 O O . ASP B 1 51 ? 13.464 16.918 -64.918 1.00 12.82 127 ASP B O 1
ATOM 1499 N N . THR B 1 52 ? 11.355 16.556 -65.569 1.00 12.52 128 THR B N 1
ATOM 1500 C CA . THR B 1 52 ? 11.084 15.446 -64.660 1.00 11.99 128 THR B CA 1
ATOM 1501 C C . THR B 1 52 ? 10.085 14.505 -65.316 1.00 11.43 128 THR B C 1
ATOM 1502 O O . THR B 1 52 ? 9.072 14.956 -65.833 1.00 11.77 128 THR B O 1
ATOM 1506 N N . THR B 1 53 ? 10.353 13.210 -65.282 1.00 11.07 129 THR B N 1
ATOM 1507 C CA . THR B 1 53 ? 9.423 12.211 -65.843 1.00 10.89 129 THR B CA 1
ATOM 1508 C C . THR B 1 53 ? 8.531 11.647 -64.756 1.00 10.94 129 THR B C 1
ATOM 1509 O O . THR B 1 53 ? 9.009 11.245 -63.685 1.00 11.40 129 THR B O 1
ATOM 1513 N N . LEU B 1 54 ? 7.230 11.656 -65.013 1.00 10.62 130 LEU B N 1
ATOM 1514 C CA . LEU B 1 54 ? 6.298 10.989 -64.136 1.00 10.61 130 LEU B CA 1
ATOM 1515 C C . LEU B 1 54 ? 5.758 9.797 -64.879 1.00 10.55 130 LEU B C 1
ATOM 1516 O O . LEU B 1 54 ? 5.506 9.864 -66.078 1.00 10.25 130 LEU B O 1
ATOM 1521 N N . VAL B 1 55 ? 5.606 8.701 -64.154 1.00 10.57 131 VAL B N 1
ATOM 1522 C CA . VAL B 1 55 ? 4.841 7.573 -64.618 1.00 10.63 131 VAL B CA 1
ATOM 1523 C C . VAL B 1 55 ? 3.570 7.582 -63.776 1.00 11.12 131 VAL B C 1
ATOM 1524 O O . VAL B 1 55 ? 3.621 7.485 -62.537 1.00 11.11 131 VAL B O 1
ATOM 1528 N N . VAL B 1 56 ? 2.429 7.741 -64.442 1.00 11.16 132 VAL B N 1
ATOM 1529 C CA . VAL B 1 56 ? 1.159 7.859 -63.762 1.00 10.83 132 VAL B CA 1
ATOM 1530 C C . VAL B 1 56 ? 0.466 6.537 -63.916 1.00 11.21 132 VAL B C 1
ATOM 1531 O O . VAL B 1 56 ? 0.290 6.056 -65.036 1.00 11.78 132 VAL B O 1
ATOM 1535 N N . VAL B 1 57 ? 0.121 5.933 -62.782 1.00 11.38 133 VAL B N 1
ATOM 1536 C CA . VAL B 1 57 ? -0.486 4.608 -62.724 1.00 11.68 133 VAL B CA 1
ATOM 1537 C C . VAL B 1 57 ? -1.989 4.717 -62.435 1.00 12.09 133 VAL B C 1
ATOM 1538 O O . VAL B 1 57 ? -2.388 5.356 -61.448 1.00 12.07 133 VAL B O 1
ATOM 1542 N N . ASP B 1 58 ? -2.805 4.062 -63.274 1.00 12.40 134 ASP B N 1
ATOM 1543 C CA . ASP B 1 58 ? -4.270 4.153 -63.213 1.00 12.78 134 ASP B CA 1
ATOM 1544 C C . ASP B 1 58 ? -4.875 2.745 -63.243 1.00 13.10 134 ASP B C 1
ATOM 1545 O O . ASP B 1 58 ? -5.572 2.365 -64.180 1.00 13.13 134 ASP B O 1
ATOM 1550 N N . THR B 1 59 ? -4.592 1.966 -62.204 1.00 13.75 135 THR B N 1
ATOM 1551 C CA . THR B 1 59 ? -5.035 0.573 -62.149 1.00 14.31 135 THR B CA 1
ATOM 1552 C C . THR B 1 59 ? -5.818 0.234 -60.882 1.00 14.69 135 THR B C 1
ATOM 1553 O O . THR B 1 59 ? -6.108 -0.945 -60.618 1.00 15.10 135 THR B O 1
ATOM 1557 N N . TRP B 1 60 ? -6.183 1.261 -60.125 1.00 15.08 136 TRP B N 1
ATOM 1558 C CA . TRP B 1 60 ? -6.886 1.090 -58.870 1.00 15.49 136 TRP B CA 1
ATOM 1559 C C . TRP B 1 60 ? -8.318 0.618 -59.095 1.00 15.94 136 TRP B C 1
ATOM 1560 O O . TRP B 1 60 ? -9.073 1.308 -59.772 1.00 16.17 136 TRP B O 1
ATOM 1571 N N . GLU B 1 61 ? -8.699 -0.524 -58.513 1.00 16.51 137 GLU B N 1
ATOM 1572 C CA . GLU B 1 61 ? -10.087 -1.008 -58.581 1.00 16.89 137 GLU B CA 1
ATOM 1573 C C . GLU B 1 61 ? -10.845 -0.680 -57.287 1.00 16.95 137 GLU B C 1
ATOM 1574 O O . GLU B 1 61 ? -10.603 -1.274 -56.231 1.00 17.11 137 GLU B O 1
ATOM 1576 N N . SER B 1 68 ? -3.832 -8.598 -58.966 1.00 20.08 144 SER B N 1
ATOM 1577 C CA . SER B 1 68 ? -4.059 -8.776 -57.531 1.00 20.29 144 SER B CA 1
ATOM 1578 C C . SER B 1 68 ? -2.793 -8.424 -56.762 1.00 20.17 144 SER B C 1
ATOM 1579 O O . SER B 1 68 ? -2.856 -7.639 -55.812 1.00 20.58 144 SER B O 1
ATOM 1581 N N . TRP B 1 69 ? -1.651 -8.986 -57.178 1.00 19.57 145 TRP B N 1
ATOM 1582 C CA . TRP B 1 69 ? -0.344 -8.516 -56.691 1.00 19.26 145 TRP B CA 1
ATOM 1583 C C . TRP B 1 69 ? -0.165 -7.021 -56.995 1.00 19.37 145 TRP B C 1
ATOM 1584 O O . TRP B 1 69 ? 0.192 -6.260 -56.112 1.00 18.99 145 TRP B O 1
ATOM 1595 N N . SER B 1 70 ? -0.448 -6.601 -58.222 1.00 19.89 146 SER B N 1
ATOM 1596 C CA . SER B 1 70 ? -0.175 -5.215 -58.623 1.00 20.66 146 SER B CA 1
ATOM 1597 C C . SER B 1 70 ? -1.193 -4.197 -58.049 1.00 21.62 146 SER B C 1
ATOM 1598 O O . SER B 1 70 ? -0.852 -3.028 -57.819 1.00 21.70 146 SER B O 1
ATOM 1601 N N . GLN B 1 71 ? -2.429 -4.648 -57.822 1.00 22.62 147 GLN B N 1
ATOM 1602 C CA . GLN B 1 71 ? -3.438 -3.861 -57.111 1.00 23.02 147 GLN B CA 1
ATOM 1603 C C . GLN B 1 71 ? -3.131 -3.867 -55.607 1.00 23.69 147 GLN B C 1
ATOM 1604 O O . GLN B 1 71 ? -3.210 -2.825 -54.950 1.00 23.88 147 GLN B O 1
ATOM 1606 N N . GLU B 1 72 ? -2.759 -5.033 -55.073 1.00 24.22 148 GLU B N 1
ATOM 1607 C CA . GLU B 1 72 ? -2.376 -5.156 -53.661 1.00 24.88 148 GLU B CA 1
ATOM 1608 C C . GLU B 1 72 ? -1.052 -4.469 -53.284 1.00 25.70 148 GLU B C 1
ATOM 1609 O O . GLU B 1 72 ? -0.747 -4.375 -52.097 1.00 26.16 148 GLU B O 1
ATOM 1611 N N . SER B 1 73 ? -0.265 -4.013 -54.265 1.00 26.33 149 SER B N 1
ATOM 1612 C CA . SER B 1 73 ? 1.102 -3.517 -54.006 1.00 26.78 149 SER B CA 1
ATOM 1613 C C . SER B 1 73 ? 1.298 -2.037 -54.259 1.00 26.96 149 SER B C 1
ATOM 1614 O O . SER B 1 73 ? 2.276 -1.463 -53.785 1.00 27.30 149 SER B O 1
ATOM 1617 N N . CYS B 1 74 ? 0.397 -1.427 -55.026 1.00 27.16 150 CYS B N 1
ATOM 1618 C CA . CYS B 1 74 ? 0.562 -0.041 -55.452 1.00 26.88 150 CYS B CA 1
ATOM 1619 C C . CYS B 1 74 ? 0.223 0.959 -54.349 1.00 26.36 150 CYS B C 1
ATOM 1620 O O . CYS B 1 74 ? 0.409 2.163 -54.532 1.00 26.86 150 CYS B O 1
ATOM 1623 N N . LEU B 1 75 ? -0.275 0.475 -53.213 1.00 25.42 151 LEU B N 1
ATOM 1624 C CA . LEU B 1 75 ? -0.387 1.315 -52.026 1.00 24.74 151 LEU B CA 1
ATOM 1625 C C . LEU B 1 75 ? 0.950 1.344 -51.288 1.00 24.06 151 LEU B C 1
ATOM 1626 O O . LEU B 1 75 ? 1.060 1.943 -50.223 1.00 24.33 151 LEU B O 1
ATOM 1631 N N . GLN B 1 76 ? 1.972 0.732 -51.880 1.00 23.19 152 GLN B N 1
ATOM 1632 C CA . GLN B 1 76 ? 3.277 0.578 -51.229 1.00 22.74 152 GLN B CA 1
ATOM 1633 C C . GLN B 1 76 ? 4.428 1.302 -51.965 1.00 21.83 152 GLN B C 1
ATOM 1634 O O . GLN B 1 76 ? 5.288 1.905 -51.329 1.00 22.08 152 GLN B O 1
ATOM 1636 N N . GLY B 1 77 ? 4.451 1.240 -53.291 1.00 20.50 153 GLY B N 1
ATOM 1637 C CA . GLY B 1 77 ? 5.616 1.699 -54.043 1.00 19.67 153 GLY B CA 1
ATOM 1638 C C . GLY B 1 77 ? 5.619 3.165 -54.466 1.00 18.70 153 GLY B C 1
ATOM 1639 O O . GLY B 1 77 ? 6.638 3.668 -54.961 1.00 18.37 153 GLY B O 1
ATOM 1640 N N . GLY B 1 78 ? 4.505 3.865 -54.259 1.00 16.99 154 GLY B N 1
ATOM 1641 C CA . GLY B 1 78 ? 4.310 5.129 -54.939 1.00 16.26 154 GLY B CA 1
ATOM 1642 C C . GLY B 1 78 ? 5.272 6.206 -54.448 1.00 15.69 154 GLY B C 1
ATOM 1643 O O . GLY B 1 78 ? 5.552 6.305 -53.250 1.00 15.71 154 GLY B O 1
ATOM 1644 N N . SER B 1 79 ? 5.790 7.011 -55.372 1.00 14.67 155 SER B N 1
ATOM 1645 C CA . SER B 1 79 ? 6.536 8.203 -54.990 1.00 13.92 155 SER B CA 1
ATOM 1646 C C . SER B 1 79 ? 5.547 9.263 -54.488 1.00 13.30 155 SER B C 1
ATOM 1647 O O . SER B 1 79 ? 5.876 10.054 -53.595 1.00 12.89 155 SER B O 1
ATOM 1650 N N . ALA B 1 80 ? 4.354 9.279 -55.095 1.00 12.62 156 ALA B N 1
ATOM 1651 C CA . ALA B 1 80 ? 3.271 10.211 -54.746 1.00 12.33 156 ALA B CA 1
ATOM 1652 C C . ALA B 1 80 ? 1.928 9.548 -55.017 1.00 12.12 156 ALA B C 1
ATOM 1653 O O . ALA B 1 80 ? 1.834 8.675 -55.891 1.00 12.38 156 ALA B O 1
ATOM 1655 N N . TYR B 1 81 ? 0.902 9.973 -54.274 1.00 11.60 157 TYR B N 1
ATOM 1656 C CA . TYR B 1 81 ? -0.457 9.465 -54.445 1.00 11.14 157 TYR B CA 1
ATOM 1657 C C . TYR B 1 81 ? -1.416 10.596 -54.708 1.00 11.01 157 TYR B C 1
ATOM 1658 O O . TYR B 1 81 ? -1.414 11.588 -53.998 1.00 11.36 157 TYR B O 1
ATOM 1667 N N . VAL B 1 82 ? -2.240 10.435 -55.739 1.00 10.70 158 VAL B N 1
ATOM 1668 C CA . VAL B 1 82 ? -3.281 11.377 -56.056 1.00 9.95 158 VAL B CA 1
ATOM 1669 C C . VAL B 1 82 ? -4.607 10.701 -55.770 1.00 10.19 158 VAL B C 1
ATOM 1670 O O . VAL B 1 82 ? -5.024 9.844 -56.508 1.00 10.34 158 VAL B O 1
ATOM 1674 N N . ILE B 1 83 ? -5.255 11.109 -54.680 1.00 10.54 159 ILE B N 1
ATOM 1675 C CA . ILE B 1 83 ? -6.582 10.631 -54.302 1.00 10.44 159 ILE B CA 1
ATOM 1676 C C . ILE B 1 83 ? -7.656 11.542 -54.910 1.00 10.58 159 ILE B C 1
ATOM 1677 O O . ILE B 1 83 ? -7.824 12.678 -54.452 1.00 10.77 159 ILE B O 1
ATOM 1682 N N . VAL B 1 84 ? -8.382 11.039 -55.915 1.00 10.26 160 VAL B N 1
ATOM 1683 C CA . VAL B 1 84 ? -9.381 11.828 -56.647 1.00 9.79 160 VAL B CA 1
ATOM 1684 C C . VAL B 1 84 ? -10.787 11.497 -56.179 1.00 10.08 160 VAL B C 1
ATOM 1685 O O . VAL B 1 84 ? -11.103 10.328 -56.003 1.00 10.96 160 VAL B O 1
ATOM 1689 N N . TYR B 1 85 ? -11.621 12.515 -55.962 1.00 10.43 161 TYR B N 1
ATOM 1690 C CA . TYR B 1 85 ? -13.078 12.348 -55.780 1.00 10.08 161 TYR B CA 1
ATOM 1691 C C . TYR B 1 85 ? -13.825 13.281 -56.732 1.00 9.94 161 TYR B C 1
ATOM 1692 O O . TYR B 1 85 ? -13.211 14.130 -57.367 1.00 9.88 161 TYR B O 1
ATOM 1701 N N . SER B 1 86 ? -15.138 13.085 -56.860 1.00 10.08 162 SER B N 1
ATOM 1702 C CA . SER B 1 86 ? -16.004 13.996 -57.612 1.00 9.90 162 SER B CA 1
ATOM 1703 C C . SER B 1 86 ? -16.743 14.922 -56.681 1.00 10.16 162 SER B C 1
ATOM 1704 O O . SER B 1 86 ? -17.410 14.477 -55.759 1.00 10.03 162 SER B O 1
ATOM 1707 N N . ILE B 1 87 ? -16.631 16.220 -56.936 1.00 10.72 163 ILE B N 1
ATOM 1708 C CA . ILE B 1 87 ? -17.329 17.215 -56.121 1.00 10.91 163 ILE B CA 1
ATOM 1709 C C . ILE B 1 87 ? -18.853 17.074 -56.197 1.00 11.51 163 ILE B C 1
ATOM 1710 O O . ILE B 1 87 ? -19.554 17.634 -55.355 1.00 12.32 163 ILE B O 1
ATOM 1715 N N . ALA B 1 88 ? -19.357 16.298 -57.160 1.00 12.16 164 ALA B N 1
ATOM 1716 C CA . ALA B 1 88 ? -20.805 16.004 -57.302 1.00 12.49 164 ALA B CA 1
ATOM 1717 C C . ALA B 1 88 ? -21.276 14.688 -56.662 1.00 13.01 164 ALA B C 1
ATOM 1718 O O . ALA B 1 88 ? -22.451 14.321 -56.794 1.00 12.86 164 ALA B O 1
ATOM 1720 N N . ASP B 1 89 ? -20.369 13.969 -55.999 1.00 13.70 165 ASP B N 1
ATOM 1721 C CA . ASP B 1 89 ? -20.680 12.650 -55.430 1.00 14.03 165 ASP B CA 1
ATOM 1722 C C . ASP B 1 89 ? -20.086 12.545 -54.029 1.00 13.78 165 ASP B C 1
ATOM 1723 O O . ASP B 1 89 ? -18.914 12.173 -53.880 1.00 13.73 165 ASP B O 1
ATOM 1728 N N . ARG B 1 90 ? -20.912 12.870 -53.026 1.00 13.54 166 ARG B N 1
ATOM 1729 C CA . ARG B 1 90 ? -20.569 12.751 -51.619 1.00 13.46 166 ARG B CA 1
ATOM 1730 C C . ARG B 1 90 ? -19.879 11.422 -51.285 1.00 12.93 166 ARG B C 1
ATOM 1731 O O . ARG B 1 90 ? -18.865 11.418 -50.598 1.00 12.64 166 ARG B O 1
ATOM 1739 N N . GLY B 1 91 ? -20.439 10.309 -51.766 1.00 12.26 167 GLY B N 1
ATOM 1740 C CA . GLY B 1 91 ? -19.880 8.981 -51.524 1.00 11.93 167 GLY B CA 1
ATOM 1741 C C . GLY B 1 91 ? -18.416 8.826 -51.918 1.00 11.70 167 GLY B C 1
ATOM 1742 O O . GLY B 1 91 ? -17.653 8.160 -51.216 1.00 11.63 167 GLY B O 1
ATOM 1743 N N . SER B 1 92 ? -18.026 9.433 -53.041 1.00 11.19 168 SER B N 1
ATOM 1744 C CA . SER B 1 92 ? -16.635 9.382 -53.519 1.00 10.91 168 SER B CA 1
ATOM 1745 C C . SER B 1 92 ? -15.714 10.189 -52.591 1.00 10.95 168 SER B C 1
ATOM 1746 O O . SER B 1 92 ? -14.579 9.805 -52.344 1.00 9.85 168 SER B O 1
ATOM 1749 N N . PHE B 1 93 ? -16.219 11.300 -52.073 1.00 11.44 169 PHE B N 1
ATOM 1750 C CA . PHE B 1 93 ? -15.459 12.105 -51.126 1.00 12.53 169 PHE B CA 1
ATOM 1751 C C . PHE B 1 93 ? -15.247 11.349 -49.808 1.00 13.32 169 PHE B C 1
ATOM 1752 O O . PHE B 1 93 ? -14.171 11.378 -49.249 1.00 13.29 169 PHE B O 1
ATOM 1760 N N . GLU B 1 94 ? -16.271 10.648 -49.343 1.00 14.74 170 GLU B N 1
ATOM 1761 C CA . GLU B 1 94 ? -16.164 9.840 -48.138 1.00 16.23 170 GLU B CA 1
ATOM 1762 C C . GLU B 1 94 ? -15.129 8.722 -48.325 1.00 17.05 170 GLU B C 1
ATOM 1763 O O . GLU B 1 94 ? -14.351 8.436 -47.407 1.00 16.89 170 GLU B O 1
ATOM 1769 N N . SER B 1 95 ? -15.108 8.132 -49.525 1.00 18.52 171 SER B N 1
ATOM 1770 C CA . SER B 1 95 ? -14.138 7.081 -49.876 1.00 20.02 171 SER B CA 1
ATOM 1771 C C . SER B 1 95 ? -12.710 7.644 -50.018 1.00 21.91 171 SER B C 1
ATOM 1772 O O . SER B 1 95 ? -11.736 6.909 -49.898 1.00 22.34 171 SER B O 1
ATOM 1774 N N . ALA B 1 96 ? -12.598 8.947 -50.267 1.00 24.30 172 ALA B N 1
ATOM 1775 C CA . ALA B 1 96 ? -11.321 9.666 -50.174 1.00 25.91 172 ALA B CA 1
ATOM 1776 C C . ALA B 1 96 ? -10.706 9.509 -48.801 1.00 26.98 172 ALA B C 1
ATOM 1777 O O . ALA B 1 96 ? -9.572 9.037 -48.674 1.00 28.05 172 ALA B O 1
ATOM 1779 N N . SER B 1 97 ? -11.448 9.883 -47.765 1.00 27.99 173 SER B N 1
ATOM 1780 C CA . SER B 1 97 ? -10.964 9.694 -46.394 1.00 28.49 173 SER B CA 1
ATOM 1781 C C . SER B 1 97 ? -10.575 8.245 -46.124 1.00 29.22 173 SER B C 1
ATOM 1782 O O . SER B 1 97 ? -9.519 8.003 -45.530 1.00 30.13 173 SER B O 1
ATOM 1785 N N . GLU B 1 98 ? -11.381 7.272 -46.568 1.00 29.29 174 GLU B N 1
ATOM 1786 C CA . GLU B 1 98 ? -11.031 5.853 -46.300 1.00 29.36 174 GLU B CA 1
ATOM 1787 C C . GLU B 1 98 ? -9.702 5.503 -46.952 1.00 28.99 174 GLU B C 1
ATOM 1788 O O . GLU B 1 98 ? -8.875 4.848 -46.341 1.00 29.37 174 GLU B O 1
ATOM 1790 N N . LEU B 1 99 ? -9.475 5.978 -48.172 1.00 28.79 175 LEU B N 1
ATOM 1791 C CA . LEU B 1 99 ? -8.227 5.675 -48.860 1.00 28.34 175 LEU B CA 1
ATOM 1792 C C . LEU B 1 99 ? -7.029 6.307 -48.191 1.00 28.85 175 LEU B C 1
ATOM 1793 O O . LEU B 1 99 ? -5.971 5.702 -48.167 1.00 29.19 175 LEU B O 1
ATOM 1798 N N . ARG B 1 100 ? -7.172 7.514 -47.647 1.00 29.39 176 ARG B N 1
ATOM 1799 C CA . ARG B 1 100 ? -6.065 8.127 -46.909 1.00 29.55 176 ARG B CA 1
ATOM 1800 C C . ARG B 1 100 ? -5.639 7.272 -45.735 1.00 29.52 176 ARG B C 1
ATOM 1801 O O . ARG B 1 100 ? -4.466 7.168 -45.445 1.00 29.23 176 ARG B O 1
ATOM 1809 N N . ILE B 1 101 ? -6.597 6.677 -45.049 1.00 30.00 177 ILE B N 1
ATOM 1810 C CA . ILE B 1 101 ? -6.284 5.869 -43.878 1.00 30.94 177 ILE B CA 1
ATOM 1811 C C . ILE B 1 101 ? -5.596 4.562 -44.295 1.00 31.41 177 ILE B C 1
ATOM 1812 O O . ILE B 1 101 ? -4.704 4.063 -43.598 1.00 30.81 177 ILE B O 1
ATOM 1817 N N . GLN B 1 102 ? -6.031 4.010 -45.425 1.00 32.39 178 GLN B N 1
ATOM 1818 C CA . GLN B 1 102 ? -5.388 2.826 -45.998 1.00 33.42 178 GLN B CA 1
ATOM 1819 C C . GLN B 1 102 ? -3.915 3.105 -46.313 1.00 33.68 178 GLN B C 1
ATOM 1820 O O . GLN B 1 102 ? -3.068 2.244 -46.085 1.00 33.62 178 GLN B O 1
ATOM 1826 N N . LEU B 1 103 ? -3.622 4.301 -46.829 1.00 34.09 179 LEU B N 1
ATOM 1827 C CA . LEU B 1 103 ? -2.241 4.727 -47.072 1.00 34.87 179 LEU B CA 1
ATOM 1828 C C . LEU B 1 103 ? -1.439 4.843 -45.783 1.00 36.10 179 LEU B C 1
ATOM 1829 O O . LEU B 1 103 ? -0.337 4.334 -45.692 1.00 36.36 179 LEU B O 1
ATOM 1834 N N . ARG B 1 104 ? -2.000 5.521 -44.789 1.00 37.50 180 ARG B N 1
ATOM 1835 C CA . ARG B 1 104 ? -1.365 5.677 -43.486 1.00 38.70 180 ARG B CA 1
ATOM 1836 C C . ARG B 1 104 ? -0.949 4.327 -42.872 1.00 39.07 180 ARG B C 1
ATOM 1837 O O . ARG B 1 104 ? 0.124 4.203 -42.278 1.00 39.39 180 ARG B O 1
ATOM 1845 N N . ARG B 1 105 ? -1.804 3.320 -43.019 1.00 39.54 181 ARG B N 1
ATOM 1846 C CA . ARG B 1 105 ? -1.511 1.964 -42.527 1.00 39.52 181 ARG B CA 1
ATOM 1847 C C . ARG B 1 105 ? -0.324 1.306 -43.252 1.00 39.71 181 ARG B C 1
ATOM 1848 O O . ARG B 1 105 ? 0.442 0.573 -42.641 1.00 39.94 181 ARG B O 1
ATOM 1851 N N . THR B 1 106 ? -0.176 1.575 -44.548 1.00 40.12 182 THR B N 1
ATOM 1852 C CA . THR B 1 106 ? 0.918 1.009 -45.364 1.00 40.42 182 THR B CA 1
ATOM 1853 C C . THR B 1 106 ? 2.301 1.108 -44.688 1.00 40.39 182 THR B C 1
ATOM 1854 O O . THR B 1 106 ? 3.032 2.090 -44.856 1.00 40.46 182 THR B O 1
ATOM 1856 N N . VAL B 1 112 ? 6.086 11.677 -48.217 1.00 32.59 188 VAL B N 1
ATOM 1857 C CA . VAL B 1 112 ? 5.518 11.170 -49.466 1.00 32.54 188 VAL B CA 1
ATOM 1858 C C . VAL B 1 112 ? 4.282 11.959 -49.867 1.00 32.08 188 VAL B C 1
ATOM 1859 O O . VAL B 1 112 ? 3.225 11.779 -49.267 1.00 33.05 188 VAL B O 1
ATOM 1863 N N . PRO B 1 113 ? 4.386 12.815 -50.900 1.00 31.03 189 PRO B N 1
ATOM 1864 C CA . PRO B 1 113 ? 3.280 13.727 -51.171 1.00 30.08 189 PRO B CA 1
ATOM 1865 C C . PRO B 1 113 ? 1.977 13.009 -51.460 1.00 29.49 189 PRO B C 1
ATOM 1866 O O . PRO B 1 113 ? 1.970 11.984 -52.150 1.00 29.42 189 PRO B O 1
ATOM 1870 N N . ILE B 1 114 ? 0.891 13.550 -50.923 1.00 29.05 190 ILE B N 1
ATOM 1871 C CA . ILE B 1 114 ? -0.448 13.103 -51.225 1.00 29.01 190 ILE B CA 1
ATOM 1872 C C . ILE B 1 114 ? -1.264 14.318 -51.664 1.00 29.03 190 ILE B C 1
ATOM 1873 O O . ILE B 1 114 ? -1.314 15.325 -50.968 1.00 29.01 190 ILE B O 1
ATOM 1878 N N . ILE B 1 115 ? -1.882 14.224 -52.831 1.00 29.15 191 ILE B N 1
ATOM 1879 C CA . ILE B 1 115 ? -2.732 15.275 -53.352 1.00 29.46 191 ILE B CA 1
ATOM 1880 C C . ILE B 1 115 ? -4.157 14.781 -53.281 1.00 29.82 191 ILE B C 1
ATOM 1881 O O . ILE B 1 115 ? -4.462 13.702 -53.804 1.00 29.99 191 ILE B O 1
ATOM 1886 N N . LEU B 1 116 ? -5.022 15.557 -52.635 1.00 30.16 192 LEU B N 1
ATOM 1887 C CA . LEU B 1 116 ? -6.467 15.306 -52.654 1.00 30.39 192 LEU B CA 1
ATOM 1888 C C . LEU B 1 116 ? -7.040 16.128 -53.808 1.00 30.31 192 LEU B C 1
ATOM 1889 O O . LEU B 1 116 ? -6.871 17.361 -53.838 1.00 30.82 192 LEU B O 1
ATOM 1894 N N . VAL B 1 117 ? -7.715 15.466 -54.743 1.00 29.60 193 VAL B N 1
ATOM 1895 C CA . VAL B 1 117 ? -8.238 16.130 -55.915 1.00 29.30 193 VAL B CA 1
ATOM 1896 C C . VAL B 1 117 ? -9.759 16.087 -56.027 1.00 29.64 193 VAL B C 1
ATOM 1897 O O . VAL B 1 117 ? -10.353 15.003 -56.132 1.00 29.85 193 VAL B O 1
ATOM 1901 N N . GLY B 1 118 ? -10.384 17.266 -56.048 1.00 29.28 194 GLY B N 1
ATOM 1902 C CA . GLY B 1 118 ? -11.815 17.378 -56.282 1.00 28.99 194 GLY B CA 1
ATOM 1903 C C . GLY B 1 118 ? -12.037 17.587 -57.765 1.00 28.71 194 GLY B C 1
ATOM 1904 O O . GLY B 1 118 ? -11.860 18.693 -58.259 1.00 29.28 194 GLY B O 1
ATOM 1905 N N . ASN B 1 119 ? -12.388 16.530 -58.484 1.00 28.43 195 ASN B N 1
ATOM 1906 C CA . ASN B 1 119 ? -12.599 16.605 -59.932 1.00 28.34 195 ASN B CA 1
ATOM 1907 C C . ASN B 1 119 ? -14.064 16.881 -60.267 1.00 28.24 195 ASN B C 1
ATOM 1908 O O . ASN B 1 119 ? -14.949 16.800 -59.410 1.00 29.05 195 ASN B O 1
ATOM 1913 N N . LYS B 1 120 ? -14.317 17.228 -61.513 1.00 28.03 196 LYS B N 1
ATOM 1914 C CA . LYS B 1 120 ? -15.650 17.613 -62.000 1.00 27.85 196 LYS B CA 1
ATOM 1915 C C . LYS B 1 120 ? -16.127 18.943 -61.424 1.00 27.85 196 LYS B C 1
ATOM 1916 O O . LYS B 1 120 ? -17.310 19.119 -61.209 1.00 28.10 196 LYS B O 1
ATOM 1922 N N . ALA B 1 121 ? -15.207 19.884 -61.226 1.00 28.05 197 ALA B N 1
ATOM 1923 C CA . ALA B 1 121 ? -15.532 21.233 -60.731 1.00 28.10 197 ALA B CA 1
ATOM 1924 C C . ALA B 1 121 ? -16.466 22.016 -61.643 1.00 28.35 197 ALA B C 1
ATOM 1925 O O . ALA B 1 121 ? -17.128 22.949 -61.189 1.00 28.73 197 ALA B O 1
ATOM 1927 N N . ASP B 1 122 ? -16.516 21.656 -62.926 1.00 28.65 198 ASP B N 1
ATOM 1928 C CA . ASP B 1 122 ? -17.483 22.246 -63.868 1.00 28.77 198 ASP B CA 1
ATOM 1929 C C . ASP B 1 122 ? -18.924 21.945 -63.535 1.00 28.92 198 ASP B C 1
ATOM 1930 O O . ASP B 1 122 ? -19.813 22.645 -64.015 1.00 29.40 198 ASP B O 1
ATOM 1935 N N . LEU B 1 123 ? -19.172 20.905 -62.743 1.00 28.68 199 LEU B N 1
ATOM 1936 C CA . LEU B 1 123 ? -20.530 20.544 -62.380 1.00 28.47 199 LEU B CA 1
ATOM 1937 C C . LEU B 1 123 ? -20.984 21.347 -61.192 1.00 28.41 199 LEU B C 1
ATOM 1938 O O . LEU B 1 123 ? -21.412 20.785 -60.213 1.00 28.76 199 LEU B O 1
ATOM 1943 N N . ALA B 1 124 ? -20.940 22.669 -61.315 1.00 28.35 200 ALA B N 1
ATOM 1944 C CA . ALA B 1 124 ? -21.201 23.576 -60.197 1.00 28.33 200 ALA B CA 1
ATOM 1945 C C . ALA B 1 124 ? -22.618 23.381 -59.679 1.00 28.65 200 ALA B C 1
ATOM 1946 O O . ALA B 1 124 ? -22.835 23.384 -58.478 1.00 28.59 200 ALA B O 1
ATOM 1948 N N . ARG B 1 125 ? -23.556 23.191 -60.611 1.00 29.42 201 ARG B N 1
ATOM 1949 C CA . ARG B 1 125 ? -24.971 22.926 -60.328 1.00 29.83 201 ARG B CA 1
ATOM 1950 C C . ARG B 1 125 ? -25.247 21.676 -59.457 1.00 30.24 201 ARG B C 1
ATOM 1951 O O . ARG B 1 125 ? -26.166 21.706 -58.649 1.00 30.61 201 ARG B O 1
ATOM 1954 N N . CYS B 1 126 ? -24.491 20.586 -59.646 1.00 30.33 202 CYS B N 1
ATOM 1955 C CA . CYS B 1 126 ? -24.716 19.333 -58.911 1.00 30.59 202 CYS B CA 1
ATOM 1956 C C . CYS B 1 126 ? -23.881 19.253 -57.681 1.00 30.60 202 CYS B C 1
ATOM 1957 O O . CYS B 1 126 ? -24.025 18.299 -56.922 1.00 30.79 202 CYS B O 1
ATOM 1960 N N . ARG B 1 127 ? -22.932 20.172 -57.534 1.00 30.42 203 ARG B N 1
ATOM 1961 C CA . ARG B 1 127 ? -21.996 20.126 -56.411 1.00 30.16 203 ARG B CA 1
ATOM 1962 C C . ARG B 1 127 ? -22.694 19.625 -55.143 1.00 29.28 203 ARG B C 1
ATOM 1963 O O . ARG B 1 127 ? -23.732 20.153 -54.769 1.00 28.42 203 ARG B O 1
ATOM 1971 N N . GLU B 1 128 ? -22.135 18.584 -54.532 1.00 29.06 204 GLU B N 1
ATOM 1972 C CA . GLU B 1 128 ? -22.595 18.079 -53.215 1.00 29.66 204 GLU B CA 1
ATOM 1973 C C . GLU B 1 128 ? -21.570 18.314 -52.096 1.00 29.53 204 GLU B C 1
ATOM 1974 O O . GLU B 1 128 ? -21.921 18.291 -50.923 1.00 28.80 204 GLU B O 1
ATOM 1980 N N . VAL B 1 129 ? -20.299 18.480 -52.474 1.00 29.85 205 VAL B N 1
ATOM 1981 C CA . VAL B 1 129 ? -19.184 18.589 -51.538 1.00 29.63 205 VAL B CA 1
ATOM 1982 C C . VAL B 1 129 ? -18.595 19.945 -51.785 1.00 30.49 205 VAL B C 1
ATOM 1983 O O . VAL B 1 129 ? -18.203 20.210 -52.908 1.00 31.31 205 VAL B O 1
ATOM 1987 N N . SER B 1 130 ? -18.539 20.807 -50.774 1.00 31.15 206 SER B N 1
ATOM 1988 C CA . SER B 1 130 ? -18.093 22.189 -50.992 1.00 31.90 206 SER B CA 1
ATOM 1989 C C . SER B 1 130 ? -16.570 22.293 -50.999 1.00 32.20 206 SER B C 1
ATOM 1990 O O . SER B 1 130 ? -15.873 21.345 -50.644 1.00 31.30 206 SER B O 1
ATOM 1993 N N . VAL B 1 131 ? -16.072 23.456 -51.409 1.00 33.04 207 VAL B N 1
ATOM 1994 C CA . VAL B 1 131 ? -14.633 23.693 -51.499 1.00 34.10 207 VAL B CA 1
ATOM 1995 C C . VAL B 1 131 ? -14.036 23.712 -50.110 1.00 34.52 207 VAL B C 1
ATOM 1996 O O . VAL B 1 131 ? -13.001 23.105 -49.855 1.00 34.85 207 VAL B O 1
ATOM 2000 N N . GLU B 1 132 ? -14.704 24.447 -49.228 1.00 34.61 208 GLU B N 1
ATOM 2001 C CA . GLU B 1 132 ? -14.355 24.522 -47.816 1.00 34.67 208 GLU B CA 1
ATOM 2002 C C . GLU B 1 132 ? -14.252 23.118 -47.226 1.00 33.74 208 GLU B C 1
ATOM 2003 O O . GLU B 1 132 ? -13.296 22.822 -46.531 1.00 33.75 208 GLU B O 1
ATOM 2009 N N . GLU B 1 133 ? -15.210 22.250 -47.544 1.00 33.15 209 GLU B N 1
ATOM 2010 C CA . GLU B 1 133 ? -15.146 20.826 -47.129 1.00 32.71 209 GLU B CA 1
ATOM 2011 C C . GLU B 1 133 ? -13.974 20.074 -47.708 1.00 32.14 209 GLU B C 1
ATOM 2012 O O . GLU B 1 133 ? -13.392 19.225 -47.031 1.00 32.45 209 GLU B O 1
ATOM 2018 N N . GLY B 1 134 ? -13.634 20.352 -48.960 1.00 31.65 210 GLY B N 1
ATOM 2019 C CA . GLY B 1 134 ? -12.468 19.724 -49.580 1.00 31.42 210 GLY B CA 1
ATOM 2020 C C . GLY B 1 134 ? -11.141 20.160 -48.960 1.00 31.43 210 GLY B C 1
ATOM 2021 O O . GLY B 1 134 ? -10.235 19.349 -48.775 1.00 31.94 210 GLY B O 1
ATOM 2022 N N . ARG B 1 135 ? -11.022 21.444 -48.651 1.00 31.06 211 ARG B N 1
ATOM 2023 C CA . ARG B 1 135 ? -9.836 21.981 -48.007 1.00 31.16 211 ARG B CA 1
ATOM 2024 C C . ARG B 1 135 ? -9.626 21.441 -46.602 1.00 30.68 211 ARG B C 1
ATOM 2025 O O . ARG B 1 135 ? -8.515 21.083 -46.242 1.00 30.66 211 ARG B O 1
ATOM 2033 N N . ALA B 1 136 ? -10.693 21.435 -45.807 1.00 29.94 212 ALA B N 1
ATOM 2034 C CA . ALA B 1 136 ? -10.658 20.924 -44.433 1.00 29.56 212 ALA B CA 1
ATOM 2035 C C . ALA B 1 136 ? -10.103 19.490 -44.398 1.00 29.40 212 ALA B C 1
ATOM 2036 O O . ALA B 1 136 ? -9.310 19.107 -43.532 1.00 28.72 212 ALA B O 1
ATOM 2038 N N . CYS B 1 137 ? -10.516 18.723 -45.395 1.00 29.39 213 CYS B N 1
ATOM 2039 C CA . CYS B 1 137 ? -10.143 17.344 -45.530 1.00 29.70 213 CYS B CA 1
ATOM 2040 C C . CYS B 1 137 ? -8.649 17.200 -45.787 1.00 30.08 213 CYS B C 1
ATOM 2041 O O . CYS B 1 137 ? -7.995 16.319 -45.212 1.00 30.12 213 CYS B O 1
ATOM 2044 N N . ALA B 1 138 ? -8.122 18.063 -46.656 1.00 30.31 214 ALA B N 1
ATOM 2045 C CA . ALA B 1 138 ? -6.668 18.184 -46.862 1.00 30.41 214 ALA B CA 1
ATOM 2046 C C . ALA B 1 138 ? -5.934 18.622 -45.590 1.00 30.04 214 ALA B C 1
ATOM 2047 O O . ALA B 1 138 ? -4.844 18.157 -45.309 1.00 30.36 214 ALA B O 1
ATOM 2049 N N . VAL B 1 139 ? -6.521 19.539 -44.839 1.00 30.25 215 VAL B N 1
ATOM 2050 C CA . VAL B 1 139 ? -5.946 19.951 -43.565 1.00 30.41 215 VAL B CA 1
ATOM 2051 C C . VAL B 1 139 ? -5.883 18.778 -42.569 1.00 30.62 215 VAL B C 1
ATOM 2052 O O . VAL B 1 139 ? -4.843 18.540 -41.967 1.00 30.45 215 VAL B O 1
ATOM 2056 N N . VAL B 1 140 ? -6.981 18.043 -42.419 1.00 30.81 216 VAL B N 1
ATOM 2057 C CA . VAL B 1 140 ? -7.036 16.949 -41.449 1.00 31.16 216 VAL B CA 1
ATOM 2058 C C . VAL B 1 140 ? -6.025 15.860 -41.774 1.00 31.41 216 VAL B C 1
ATOM 2059 O O . VAL B 1 140 ? -5.449 15.259 -40.877 1.00 30.89 216 VAL B O 1
ATOM 2063 N N . PHE B 1 141 ? -5.802 15.631 -43.062 1.00 32.38 217 PHE B N 1
ATOM 2064 C CA . PHE B 1 141 ? -4.807 14.655 -43.523 1.00 33.19 217 PHE B CA 1
ATOM 2065 C C . PHE B 1 141 ? -3.400 15.280 -43.695 1.00 33.84 217 PHE B C 1
ATOM 2066 O O . PHE B 1 141 ? -2.438 14.568 -43.987 1.00 33.88 217 PHE B O 1
ATOM 2069 N N . ASP B 1 142 ? -3.289 16.598 -43.509 1.00 34.95 218 ASP B N 1
ATOM 2070 C CA . ASP B 1 142 ? -2.043 17.361 -43.757 1.00 35.91 218 ASP B CA 1
ATOM 2071 C C . ASP B 1 142 ? -1.425 17.053 -45.154 1.00 35.95 218 ASP B C 1
ATOM 2072 O O . ASP B 1 142 ? -0.227 16.780 -45.281 1.00 35.42 218 ASP B O 1
ATOM 2077 N N . CYS B 1 143 ? -2.266 17.106 -46.191 1.00 36.02 219 CYS B N 1
ATOM 2078 C CA . CYS B 1 143 ? -1.831 16.914 -47.576 1.00 36.03 219 CYS B CA 1
ATOM 2079 C C . CYS B 1 143 ? -2.162 18.155 -48.446 1.00 34.82 219 CYS B C 1
ATOM 2080 O O . CYS B 1 143 ? -2.506 19.195 -47.899 1.00 34.78 219 CYS B O 1
ATOM 2083 N N . LYS B 1 144 ? -1.987 18.079 -49.771 1.00 33.57 220 LYS B N 1
ATOM 2084 C CA . LYS B 1 144 ? -2.252 19.217 -50.643 1.00 32.99 220 LYS B CA 1
ATOM 2085 C C . LYS B 1 144 ? -3.591 19.050 -51.346 1.00 32.37 220 LYS B C 1
ATOM 2086 O O . LYS B 1 144 ? -4.091 17.937 -51.442 1.00 32.33 220 LYS B O 1
ATOM 2092 N N . PHE B 1 145 ? -4.180 20.158 -51.804 1.00 31.83 221 PHE B N 1
ATOM 2093 C CA . PHE B 1 145 ? -5.533 20.160 -52.336 1.00 31.48 221 PHE B CA 1
ATOM 2094 C C . PHE B 1 145 ? -5.703 20.994 -53.605 1.00 31.40 221 PHE B C 1
ATOM 2095 O O . PHE B 1 145 ? -5.231 22.128 -53.683 1.00 31.73 221 PHE B O 1
ATOM 2103 N N . ILE B 1 146 ? -6.415 20.450 -54.583 1.00 31.21 222 ILE B N 1
ATOM 2104 C CA . ILE B 1 146 ? -6.774 21.206 -55.766 1.00 30.87 222 ILE B CA 1
ATOM 2105 C C . ILE B 1 146 ? -8.088 20.684 -56.339 1.00 31.12 222 ILE B C 1
ATOM 2106 O O . ILE B 1 146 ? -8.407 19.502 -56.192 1.00 31.47 222 ILE B O 1
ATOM 2111 N N . GLU B 1 147 ? -8.850 21.573 -56.977 1.00 31.29 223 GLU B N 1
ATOM 2112 C CA . GLU B 1 147 ? -10.041 21.183 -57.731 1.00 31.28 223 GLU B CA 1
ATOM 2113 C C . GLU B 1 147 ? -9.776 21.287 -59.232 1.00 30.77 223 GLU B C 1
ATOM 2114 O O . GLU B 1 147 ? -9.281 22.318 -59.701 1.00 30.12 223 GLU B O 1
ATOM 2120 N N . THR B 1 148 ? -10.125 20.235 -59.970 1.00 29.74 224 THR B N 1
ATOM 2121 C CA . THR B 1 148 ? -9.874 20.188 -61.396 1.00 29.64 224 THR B CA 1
ATOM 2122 C C . THR B 1 148 ? -11.155 19.911 -62.172 1.00 29.46 224 THR B C 1
ATOM 2123 O O . THR B 1 148 ? -12.183 19.618 -61.581 1.00 28.83 224 THR B O 1
ATOM 2127 N N . SER B 1 149 ? -11.072 20.039 -63.498 1.00 29.50 225 SER B N 1
ATOM 2128 C CA . SER B 1 149 ? -12.078 19.508 -64.424 1.00 29.90 225 SER B CA 1
ATOM 2129 C C . SER B 1 149 ? -11.342 18.948 -65.628 1.00 30.15 225 SER B C 1
ATOM 2130 O O . SER B 1 149 ? -10.623 19.675 -66.297 1.00 30.09 225 SER B O 1
ATOM 2133 N N . ALA B 1 150 ? -11.516 17.659 -65.891 1.00 30.61 226 ALA B N 1
ATOM 2134 C CA . ALA B 1 150 ? -10.935 17.045 -67.051 1.00 31.25 226 ALA B CA 1
ATOM 2135 C C . ALA B 1 150 ? -11.624 17.478 -68.351 1.00 32.16 226 ALA B C 1
ATOM 2136 O O . ALA B 1 150 ? -10.992 17.514 -69.402 1.00 32.73 226 ALA B O 1
ATOM 2138 N N . THR B 1 151 ? -12.921 17.780 -68.288 1.00 33.07 227 THR B N 1
ATOM 2139 C CA . THR B 1 151 ? -13.699 18.119 -69.484 1.00 33.33 227 THR B CA 1
ATOM 2140 C C . THR B 1 151 ? -13.509 19.579 -69.901 1.00 33.55 227 THR B C 1
ATOM 2141 O O . THR B 1 151 ? -13.571 19.892 -71.092 1.00 33.66 227 THR B O 1
ATOM 2145 N N . LEU B 1 152 ? -13.258 20.467 -68.933 1.00 33.68 228 LEU B N 1
ATOM 2146 C CA . LEU B 1 152 ? -12.861 21.857 -69.237 1.00 33.74 228 LEU B CA 1
ATOM 2147 C C . LEU B 1 152 ? -11.352 22.049 -69.338 1.00 33.62 228 LEU B C 1
ATOM 2148 O O . LEU B 1 152 ? -10.892 23.152 -69.683 1.00 34.01 228 LEU B O 1
ATOM 2153 N N . GLN B 1 153 ? -10.599 20.985 -69.060 1.00 33.25 229 GLN B N 1
ATOM 2154 C CA . GLN B 1 153 ? -9.145 21.033 -68.994 1.00 33.32 229 GLN B CA 1
ATOM 2155 C C . GLN B 1 153 ? -8.699 22.166 -68.083 1.00 32.68 229 GLN B C 1
ATOM 2156 O O . GLN B 1 153 ? -7.920 23.026 -68.482 1.00 32.70 229 GLN B O 1
ATOM 2162 N N . HIS B 1 154 ? -9.227 22.159 -66.860 1.00 32.23 230 HIS B N 1
ATOM 2163 C CA . HIS B 1 154 ? -8.931 23.184 -65.877 1.00 31.73 230 HIS B CA 1
ATOM 2164 C C . HIS B 1 154 ? -8.185 22.567 -64.702 1.00 31.42 230 HIS B C 1
ATOM 2165 O O . HIS B 1 154 ? -8.664 21.600 -64.097 1.00 31.81 230 HIS B O 1
ATOM 2172 N N . ASN B 1 155 ? -7.010 23.132 -64.402 1.00 31.06 231 ASN B N 1
ATOM 2173 C CA . ASN B 1 155 ? -6.129 22.740 -63.284 1.00 30.74 231 ASN B CA 1
ATOM 2174 C C . ASN B 1 155 ? -5.480 21.355 -63.421 1.00 31.12 231 ASN B C 1
ATOM 2175 O O . ASN B 1 155 ? -4.877 20.836 -62.450 1.00 31.38 231 ASN B O 1
ATOM 2180 N N . VAL B 1 156 ? -5.589 20.744 -64.599 1.00 30.80 232 VAL B N 1
ATOM 2181 C CA . VAL B 1 156 ? -5.026 19.413 -64.769 1.00 31.23 232 VAL B CA 1
ATOM 2182 C C . VAL B 1 156 ? -3.502 19.534 -64.907 1.00 31.13 232 VAL B C 1
ATOM 2183 O O . VAL B 1 156 ? -2.765 18.880 -64.171 1.00 31.48 232 VAL B O 1
ATOM 2187 N N . ALA B 1 157 ? -3.037 20.393 -65.810 1.00 30.56 233 ALA B N 1
ATOM 2188 C CA . ALA B 1 157 ? -1.606 20.649 -65.900 1.00 30.39 233 ALA B CA 1
ATOM 2189 C C . ALA B 1 157 ? -1.110 21.070 -64.525 1.00 29.97 233 ALA B C 1
ATOM 2190 O O . ALA B 1 157 ? -0.116 20.589 -64.048 1.00 30.31 233 ALA B O 1
ATOM 2192 N N . GLU B 1 158 ? -1.829 21.961 -63.874 1.00 29.77 234 GLU B N 1
ATOM 2193 C CA . GLU B 1 158 ? -1.413 22.445 -62.555 1.00 29.82 234 GLU B CA 1
ATOM 2194 C C . GLU B 1 158 ? -1.326 21.313 -61.516 1.00 29.50 234 GLU B C 1
ATOM 2195 O O . GLU B 1 158 ? -0.465 21.334 -60.624 1.00 28.91 234 GLU B O 1
ATOM 2201 N N . LEU B 1 159 ? -2.202 20.317 -61.630 1.00 29.32 235 LEU B N 1
ATOM 2202 C CA . LEU B 1 159 ? -2.142 19.171 -60.716 1.00 29.01 235 LEU B CA 1
ATOM 2203 C C . LEU B 1 159 ? -0.799 18.470 -60.851 1.00 29.36 235 LEU B C 1
ATOM 2204 O O . LEU B 1 159 ? -0.079 18.297 -59.871 1.00 29.34 235 LEU B O 1
ATOM 2209 N N . PHE B 1 160 ? -0.480 18.067 -62.082 1.00 29.20 236 PHE B N 1
ATOM 2210 C CA . PHE B 1 160 ? 0.705 17.286 -62.353 1.00 29.12 236 PHE B CA 1
ATOM 2211 C C . PHE B 1 160 ? 1.995 18.069 -62.147 1.00 28.86 236 PHE B C 1
ATOM 2212 O O . PHE B 1 160 ? 2.944 17.531 -61.609 1.00 29.50 236 PHE B O 1
ATOM 2220 N N . GLU B 1 161 ? 2.013 19.337 -62.527 1.00 28.70 237 GLU B N 1
ATOM 2221 C CA . GLU B 1 161 ? 3.148 20.227 -62.233 1.00 28.99 237 GLU B CA 1
ATOM 2222 C C . GLU B 1 161 ? 3.348 20.394 -60.722 1.00 28.76 237 GLU B C 1
ATOM 2223 O O . GLU B 1 161 ? 4.467 20.425 -60.245 1.00 29.09 237 GLU B O 1
ATOM 2229 N N . GLY B 1 162 ? 2.254 20.450 -59.971 1.00 28.81 238 GLY B N 1
ATOM 2230 C CA . GLY B 1 162 ? 2.295 20.552 -58.517 1.00 28.30 238 GLY B CA 1
ATOM 2231 C C . GLY B 1 162 ? 2.851 19.306 -57.856 1.00 28.45 238 GLY B C 1
ATOM 2232 O O . GLY B 1 162 ? 3.631 19.404 -56.900 1.00 28.74 238 GLY B O 1
ATOM 2233 N N . VAL B 1 163 ? 2.473 18.137 -58.372 1.00 27.98 239 VAL B N 1
ATOM 2234 C CA . VAL B 1 163 ? 3.051 16.874 -57.917 1.00 27.89 239 VAL B CA 1
ATOM 2235 C C . VAL B 1 163 ? 4.587 16.854 -58.094 1.00 27.85 239 VAL B C 1
ATOM 2236 O O . VAL B 1 163 ? 5.319 16.438 -57.198 1.00 27.66 239 VAL B O 1
ATOM 2240 N N . VAL B 1 164 ? 5.069 17.306 -59.249 1.00 27.70 240 VAL B N 1
ATOM 2241 C CA . VAL B 1 164 ? 6.519 17.412 -59.494 1.00 27.46 240 VAL B CA 1
ATOM 2242 C C . VAL B 1 164 ? 7.175 18.297 -58.424 1.00 27.61 240 VAL B C 1
ATOM 2243 O O . VAL B 1 164 ? 8.127 17.888 -57.787 1.00 27.43 240 VAL B O 1
ATOM 2247 N N . ARG B 1 165 ? 6.610 19.479 -58.184 1.00 27.97 241 ARG B N 1
ATOM 2248 C CA . ARG B 1 165 ? 7.164 20.413 -57.189 1.00 28.48 241 ARG B CA 1
ATOM 2249 C C . ARG B 1 165 ? 7.221 19.803 -55.784 1.00 28.39 241 ARG B C 1
ATOM 2250 O O . ARG B 1 165 ? 8.198 19.943 -55.091 1.00 28.61 241 ARG B O 1
ATOM 2258 N N . GLN B 1 166 ? 6.162 19.121 -55.379 1.00 28.65 242 GLN B N 1
ATOM 2259 C CA . GLN B 1 166 ? 6.122 18.476 -54.071 1.00 28.81 242 GLN B CA 1
ATOM 2260 C C . GLN B 1 166 ? 7.177 17.384 -53.938 1.00 29.16 242 GLN B C 1
ATOM 2261 O O . GLN B 1 166 ? 7.803 17.228 -52.877 1.00 29.35 242 GLN B O 1
ATOM 2267 N N . LEU B 1 167 ? 7.361 16.615 -55.006 1.00 29.29 243 LEU B N 1
ATOM 2268 C CA . LEU B 1 167 ? 8.363 15.555 -55.002 1.00 29.33 243 LEU B CA 1
ATOM 2269 C C . LEU B 1 167 ? 9.780 16.119 -54.912 1.00 29.81 243 LEU B C 1
ATOM 2270 O O . LEU B 1 167 ? 10.659 15.494 -54.324 1.00 30.10 243 LEU B O 1
ATOM 2275 N N . ARG B 1 168 ? 9.999 17.289 -55.507 1.00 30.26 244 ARG B N 1
ATOM 2276 C CA . ARG B 1 168 ? 11.302 17.940 -55.474 1.00 30.54 244 ARG B CA 1
ATOM 2277 C C . ARG B 1 168 ? 11.589 18.530 -54.110 1.00 31.47 244 ARG B C 1
ATOM 2278 O O . ARG B 1 168 ? 12.727 18.595 -53.685 1.00 31.18 244 ARG B O 1
ATOM 2286 N N . LEU B 1 169 ? 10.542 18.971 -53.435 1.00 33.46 245 LEU B N 1
ATOM 2287 C CA . LEU B 1 169 ? 10.694 19.590 -52.129 1.00 35.00 245 LEU B CA 1
ATOM 2288 C C . LEU B 1 169 ? 11.285 18.614 -51.130 1.00 36.21 245 LEU B C 1
ATOM 2289 O O . LEU B 1 169 ? 12.185 18.964 -50.374 1.00 36.66 245 LEU B O 1
ATOM 2294 N N . ARG B 1 170 ? 10.792 17.382 -51.149 1.00 37.91 246 ARG B N 1
ATOM 2295 C CA . ARG B 1 170 ? 11.202 16.383 -50.161 1.00 39.51 246 ARG B CA 1
ATOM 2296 C C . ARG B 1 170 ? 12.632 15.828 -50.376 1.00 39.61 246 ARG B C 1
ATOM 2297 O O . ARG B 1 170 ? 13.220 15.269 -49.453 1.00 39.46 246 ARG B O 1
ATOM 2305 N N . ARG B 1 171 ? 13.190 16.018 -51.574 1.00 40.28 247 ARG B N 1
ATOM 2306 C CA . ARG B 1 171 ? 14.594 15.651 -51.869 1.00 40.62 247 ARG B CA 1
ATOM 2307 C C . ARG B 1 171 ? 15.574 16.839 -51.790 1.00 40.76 247 ARG B C 1
ATOM 2308 O O . ARG B 1 171 ? 16.779 16.637 -51.696 1.00 40.43 247 ARG B O 1
ATOM 2310 N N . ARG B 1 172 ? 15.053 18.064 -51.858 1.00 41.22 248 ARG B N 1
ATOM 2311 C CA . ARG B 1 172 ? 15.847 19.277 -51.619 1.00 41.70 248 ARG B CA 1
ATOM 2312 C C . ARG B 1 172 ? 15.805 19.647 -50.130 1.00 42.01 248 ARG B C 1
ATOM 2313 O O . ARG B 1 172 ? 16.826 19.595 -49.442 1.00 41.95 248 ARG B O 1
ATOM 2321 N N . MET C 1 2 ? -26.532 27.912 -62.272 1.00 26.44 0 MET C N 1
ATOM 2322 C CA . MET C 1 2 ? -25.136 28.399 -62.043 1.00 25.82 0 MET C CA 1
ATOM 2323 C C . MET C 1 2 ? -24.055 27.523 -62.698 1.00 25.25 0 MET C C 1
ATOM 2324 O O . MET C 1 2 ? -24.342 26.473 -63.279 1.00 25.73 0 MET C O 1
ATOM 2329 N N . ALA C 1 3 ? -22.804 27.950 -62.564 1.00 24.17 79 ALA C N 1
ATOM 2330 C CA . ALA C 1 3 ? -21.729 27.403 -63.358 1.00 23.40 79 ALA C CA 1
ATOM 2331 C C . ALA C 1 3 ? -20.353 27.855 -62.865 1.00 22.91 79 ALA C C 1
ATOM 2332 O O . ALA C 1 3 ? -20.207 28.737 -61.998 1.00 22.72 79 ALA C O 1
ATOM 2334 N N . LEU C 1 4 ? -19.334 27.236 -63.439 1.00 22.08 80 LEU C N 1
ATOM 2335 C CA . LEU C 1 4 ? -17.984 27.531 -63.057 1.00 21.52 80 LEU C CA 1
ATOM 2336 C C . LEU C 1 4 ? -17.190 27.863 -64.305 1.00 21.63 80 LEU C C 1
ATOM 2337 O O . LEU C 1 4 ? -17.276 27.159 -65.320 1.00 21.81 80 LEU C O 1
ATOM 2342 N N . TYR C 1 5 ? -16.452 28.968 -64.237 1.00 21.56 81 TYR C N 1
ATOM 2343 C CA . TYR C 1 5 ? -15.668 29.415 -65.368 1.00 21.56 81 TYR C CA 1
ATOM 2344 C C . TYR C 1 5 ? -14.231 29.739 -64.984 1.00 21.40 81 TYR C C 1
ATOM 2345 O O . TYR C 1 5 ? -13.957 30.284 -63.920 1.00 21.21 81 TYR C O 1
ATOM 2354 N N . ARG C 1 6 ? -13.318 29.434 -65.894 1.00 21.40 82 ARG C N 1
ATOM 2355 C CA . ARG C 1 6 ? -11.903 29.710 -65.712 1.00 21.44 82 ARG C CA 1
ATOM 2356 C C . ARG C 1 6 ? -11.581 31.035 -66.377 1.00 21.14 82 ARG C C 1
ATOM 2357 O O . ARG C 1 6 ? -11.754 31.192 -67.584 1.00 20.83 82 ARG C O 1
ATOM 2365 N N . VAL C 1 7 ? -11.125 32.000 -65.582 1.00 21.40 83 VAL C N 1
ATOM 2366 C CA . VAL C 1 7 ? -10.824 33.335 -66.091 1.00 21.24 83 VAL C CA 1
ATOM 2367 C C . VAL C 1 7 ? -9.335 33.517 -65.951 1.00 21.61 83 VAL C C 1
ATOM 2368 O O . VAL C 1 7 ? -8.791 33.313 -64.861 1.00 22.25 83 VAL C O 1
ATOM 2372 N N . VAL C 1 8 ? -8.661 33.858 -67.048 1.00 21.38 84 VAL C N 1
ATOM 2373 C CA . VAL C 1 8 ? -7.217 33.975 -67.054 1.00 20.83 84 VAL C CA 1
ATOM 2374 C C . VAL C 1 8 ? -6.790 35.432 -67.145 1.00 21.24 84 VAL C C 1
ATOM 2375 O O . VAL C 1 8 ? -7.229 36.133 -68.057 1.00 21.08 84 VAL C O 1
ATOM 2379 N N . LEU C 1 9 ? -5.939 35.872 -66.202 1.00 21.34 85 LEU C N 1
ATOM 2380 C CA . LEU C 1 9 ? -5.404 37.226 -66.159 1.00 21.60 85 LEU C CA 1
ATOM 2381 C C . LEU C 1 9 ? -4.062 37.317 -66.903 1.00 21.77 85 LEU C C 1
ATOM 2382 O O . LEU C 1 9 ? -3.108 36.658 -66.518 1.00 21.96 85 LEU C O 1
ATOM 2387 N N . LEU C 1 10 ? -3.988 38.151 -67.943 1.00 21.92 86 LEU C N 1
ATOM 2388 C CA . LEU C 1 10 ? -2.758 38.351 -68.730 1.00 21.70 86 LEU C CA 1
ATOM 2389 C C . LEU C 1 10 ? -2.321 39.811 -68.648 1.00 21.96 86 LEU C C 1
ATOM 2390 O O . LEU C 1 10 ? -3.119 40.681 -68.288 1.00 22.40 86 LEU C O 1
ATOM 2395 N N . GLY C 1 11 ? -1.060 40.072 -68.994 1.00 22.04 87 GLY C N 1
ATOM 2396 C CA . GLY C 1 11 ? -0.500 41.429 -69.004 1.00 22.23 87 GLY C CA 1
ATOM 2397 C C . GLY C 1 11 ? 0.908 41.487 -68.433 1.00 22.35 87 GLY C C 1
ATOM 2398 O O . GLY C 1 11 ? 1.321 40.600 -67.695 1.00 22.64 87 GLY C O 1
ATOM 2399 N N . ASP C 1 12 ? 1.654 42.521 -68.801 1.00 22.54 88 ASP C N 1
ATOM 2400 C CA . ASP C 1 12 ? 3.042 42.686 -68.366 1.00 22.88 88 ASP C CA 1
ATOM 2401 C C . ASP C 1 12 ? 3.166 42.797 -66.852 1.00 22.66 88 ASP C C 1
ATOM 2402 O O . ASP C 1 12 ? 2.205 43.124 -66.174 1.00 22.68 88 ASP C O 1
ATOM 2407 N N . PRO C 1 13 ? 4.340 42.486 -66.307 1.00 22.48 89 PRO C N 1
ATOM 2408 C CA . PRO C 1 13 ? 4.540 42.656 -64.874 1.00 22.42 89 PRO C CA 1
ATOM 2409 C C . PRO C 1 13 ? 4.343 44.099 -64.439 1.00 22.26 89 PRO C C 1
ATOM 2410 O O . PRO C 1 13 ? 4.721 45.020 -65.174 1.00 22.24 89 PRO C O 1
ATOM 2414 N N . GLY C 1 14 ? 3.757 44.286 -63.259 1.00 21.83 90 GLY C N 1
ATOM 2415 C CA . GLY C 1 14 ? 3.611 45.616 -62.669 1.00 21.62 90 GLY C CA 1
ATOM 2416 C C . GLY C 1 14 ? 2.319 46.356 -62.984 1.00 21.62 90 GLY C C 1
ATOM 2417 O O . GLY C 1 14 ? 2.085 47.451 -62.443 1.00 21.78 90 GLY C O 1
ATOM 2418 N N . VAL C 1 15 ? 1.461 45.781 -63.823 1.00 20.70 91 VAL C N 1
ATOM 2419 C CA . VAL C 1 15 ? 0.239 46.474 -64.203 1.00 20.23 91 VAL C CA 1
ATOM 2420 C C . VAL C 1 15 ? -0.879 46.327 -63.172 1.00 20.35 91 VAL C C 1
ATOM 2421 O O . VAL C 1 15 ? -1.857 47.069 -63.224 1.00 20.43 91 VAL C O 1
ATOM 2425 N N . GLY C 1 16 ? -0.750 45.362 -62.261 1.00 20.27 92 GLY C N 1
ATOM 2426 C CA . GLY C 1 16 ? -1.713 45.185 -61.179 1.00 20.00 92 GLY C CA 1
ATOM 2427 C C . GLY C 1 16 ? -2.577 43.952 -61.268 1.00 19.67 92 GLY C C 1
ATOM 2428 O O . GLY C 1 16 ? -3.692 43.941 -60.745 1.00 19.56 92 GLY C O 1
ATOM 2429 N N . LYS C 1 17 ? -2.068 42.910 -61.919 1.00 19.67 93 LYS C N 1
ATOM 2430 C CA . LYS C 1 17 ? -2.805 41.631 -62.068 1.00 19.18 93 LYS C CA 1
ATOM 2431 C C . LYS C 1 17 ? -3.084 40.982 -60.718 1.00 18.87 93 LYS C C 1
ATOM 2432 O O . LYS C 1 17 ? -4.215 40.640 -60.427 1.00 19.02 93 LYS C O 1
ATOM 2438 N N . THR C 1 18 ? -2.045 40.815 -59.908 1.00 18.62 94 THR C N 1
ATOM 2439 C CA . THR C 1 18 ? -2.178 40.167 -58.611 1.00 18.48 94 THR C CA 1
ATOM 2440 C C . THR C 1 18 ? -3.084 40.993 -57.682 1.00 18.85 94 THR C C 1
ATOM 2441 O O . THR C 1 18 ? -3.880 40.446 -56.909 1.00 19.30 94 THR C O 1
ATOM 2445 N N . SER C 1 19 ? -2.998 42.311 -57.789 1.00 18.88 95 SER C N 1
ATOM 2446 C CA . SER C 1 19 ? -3.836 43.195 -56.978 1.00 18.92 95 SER C CA 1
ATOM 2447 C C . SER C 1 19 ? -5.321 43.078 -57.305 1.00 18.90 95 SER C C 1
ATOM 2448 O O . SER C 1 19 ? -6.155 43.041 -56.391 1.00 19.57 95 SER C O 1
ATOM 2451 N N . LEU C 1 20 ? -5.654 43.001 -58.591 1.00 18.70 96 LEU C N 1
ATOM 2452 C CA . LEU C 1 20 ? -7.026 42.783 -59.005 1.00 18.45 96 LEU C CA 1
ATOM 2453 C C . LEU C 1 20 ? -7.518 41.418 -58.494 1.00 19.01 96 LEU C C 1
ATOM 2454 O O . LEU C 1 20 ? -8.638 41.309 -57.971 1.00 18.87 96 LEU C O 1
ATOM 2459 N N . ALA C 1 21 ? -6.675 40.388 -58.618 1.00 19.47 97 ALA C N 1
ATOM 2460 C CA . ALA C 1 21 ? -7.040 39.026 -58.196 1.00 19.73 97 ALA C CA 1
ATOM 2461 C C . ALA C 1 21 ? -7.300 38.965 -56.690 1.00 19.92 97 ALA C C 1
ATOM 2462 O O . ALA C 1 21 ? -8.237 38.305 -56.248 1.00 19.87 97 ALA C O 1
ATOM 2464 N N . SER C 1 22 ? -6.480 39.665 -55.909 1.00 20.14 98 SER C N 1
ATOM 2465 C CA . SER C 1 22 ? -6.611 39.619 -54.457 1.00 20.70 98 SER C CA 1
ATOM 2466 C C . SER C 1 22 ? -7.888 40.287 -54.010 1.00 20.63 98 SER C C 1
ATOM 2467 O O . SER C 1 22 ? -8.512 39.834 -53.060 1.00 20.83 98 SER C O 1
ATOM 2470 N N . LEU C 1 23 ? -8.265 41.380 -54.668 1.00 20.73 99 LEU C N 1
ATOM 2471 C CA . LEU C 1 23 ? -9.548 42.018 -54.370 1.00 20.62 99 LEU C CA 1
ATOM 2472 C C . LEU C 1 23 ? -10.688 41.101 -54.766 1.00 20.73 99 LEU C C 1
ATOM 2473 O O . LEU C 1 23 ? -11.702 41.056 -54.084 1.00 20.49 99 LEU C O 1
ATOM 2478 N N . PHE C 1 24 ? -10.519 40.374 -55.871 1.00 21.17 100 PHE C N 1
ATOM 2479 C CA . PHE C 1 24 ? -11.501 39.376 -56.262 1.00 21.57 100 PHE C CA 1
ATOM 2480 C C . PHE C 1 24 ? -11.622 38.252 -55.228 1.00 22.05 100 PHE C C 1
ATOM 2481 O O . PHE C 1 24 ? -12.723 37.808 -54.915 1.00 22.27 100 PHE C O 1
ATOM 2489 N N . ALA C 1 25 ? -10.497 37.782 -54.715 1.00 22.63 101 ALA C N 1
ATOM 2490 C CA . ALA C 1 25 ? -10.523 36.716 -53.710 1.00 23.22 101 ALA C CA 1
ATOM 2491 C C . ALA C 1 25 ? -11.188 37.160 -52.425 1.00 23.71 101 ALA C C 1
ATOM 2492 O O . ALA C 1 25 ? -11.925 36.397 -51.833 1.00 23.96 101 ALA C O 1
ATOM 2494 N N . GLY C 1 26 ? -10.936 38.391 -51.991 1.00 24.09 102 GLY C N 1
ATOM 2495 C CA . GLY C 1 26 ? -11.420 38.858 -50.687 1.00 24.27 102 GLY C CA 1
ATOM 2496 C C . GLY C 1 26 ? -10.410 38.494 -49.613 1.00 24.70 102 GLY C C 1
ATOM 2497 O O . GLY C 1 26 ? -9.287 38.101 -49.929 1.00 24.88 102 GLY C O 1
ATOM 2498 N N . LYS C 1 27 ? -10.806 38.621 -48.345 1.00 25.31 103 LYS C N 1
ATOM 2499 C CA . LYS C 1 27 ? -9.900 38.421 -47.191 1.00 25.42 103 LYS C CA 1
ATOM 2500 C C . LYS C 1 27 ? -9.383 36.984 -47.056 1.00 25.34 103 LYS C C 1
ATOM 2501 O O . LYS C 1 27 ? -10.144 36.062 -46.771 1.00 25.09 103 LYS C O 1
ATOM 2503 N N . HIS C 1 33 ? -0.171 25.476 -45.254 1.00 23.85 109 HIS C N 1
ATOM 2504 C CA . HIS C 1 33 ? -1.330 25.693 -46.098 1.00 24.14 109 HIS C CA 1
ATOM 2505 C C . HIS C 1 33 ? -1.437 24.565 -47.133 1.00 22.96 109 HIS C C 1
ATOM 2506 O O . HIS C 1 33 ? -0.448 24.088 -47.697 1.00 22.53 109 HIS C O 1
ATOM 2513 N N . GLU C 1 34 ? -2.676 24.178 -47.380 1.00 21.51 110 GLU C N 1
ATOM 2514 C CA . GLU C 1 34 ? -2.998 22.919 -47.984 1.00 20.43 110 GLU C CA 1
ATOM 2515 C C . GLU C 1 34 ? -3.311 23.050 -49.486 1.00 19.68 110 GLU C C 1
ATOM 2516 O O . GLU C 1 34 ? -3.459 22.056 -50.176 1.00 19.11 110 GLU C O 1
ATOM 2522 N N . GLN C 1 35 ? -3.399 24.268 -49.997 1.00 19.18 111 GLN C N 1
ATOM 2523 C CA . GLN C 1 35 ? -3.702 24.444 -51.411 1.00 19.38 111 GLN C CA 1
ATOM 2524 C C . GLN C 1 35 ? -2.465 24.068 -52.245 1.00 18.54 111 GLN C C 1
ATOM 2525 O O . GLN C 1 35 ? -1.349 24.482 -51.959 1.00 18.07 111 GLN C O 1
ATOM 2531 N N . LEU C 1 36 ? -2.667 23.236 -53.254 1.00 17.74 112 LEU C N 1
ATOM 2532 C CA . LEU C 1 36 ? -1.599 22.927 -54.180 1.00 17.34 112 LEU C CA 1
ATOM 2533 C C . LEU C 1 36 ? -1.386 24.127 -55.088 1.00 17.28 112 LEU C C 1
ATOM 2534 O O . LEU C 1 36 ? -2.306 24.581 -55.765 1.00 16.64 112 LEU C O 1
ATOM 2539 N N . GLY C 1 37 ? -0.173 24.653 -55.085 1.00 17.77 113 GLY C N 1
ATOM 2540 C CA . GLY C 1 37 ? 0.174 25.731 -55.991 1.00 18.29 113 GLY C CA 1
ATOM 2541 C C . GLY C 1 37 ? -0.327 27.091 -55.557 1.00 19.01 113 GLY C C 1
ATOM 2542 O O . GLY C 1 37 ? -1.185 27.226 -54.674 1.00 18.94 113 GLY C O 1
ATOM 2543 N N . GLU C 1 38 ? 0.227 28.113 -56.191 1.00 19.70 114 GLU C N 1
ATOM 2544 C CA . GLU C 1 38 ? -0.065 29.476 -55.815 1.00 20.31 114 GLU C CA 1
ATOM 2545 C C . GLU C 1 38 ? -0.869 30.140 -56.917 1.00 20.63 114 GLU C C 1
ATOM 2546 O O . GLU C 1 38 ? -1.034 29.585 -57.999 1.00 20.81 114 GLU C O 1
ATOM 2549 N N . ASP C 1 39 ? -1.408 31.308 -56.603 1.00 21.01 115 ASP C N 1
ATOM 2550 C CA . ASP C 1 39 ? -1.876 32.273 -57.608 1.00 21.40 115 ASP C CA 1
ATOM 2551 C C . ASP C 1 39 ? -3.136 31.848 -58.409 1.00 21.09 115 ASP C C 1
ATOM 2552 O O . ASP C 1 39 ? -3.352 32.331 -59.541 1.00 20.14 115 ASP C O 1
ATOM 2557 N N . VAL C 1 40 ? -3.960 30.972 -57.812 1.00 20.71 116 VAL C N 1
ATOM 2558 C CA . VAL C 1 40 ? -5.334 30.729 -58.302 1.00 20.56 116 VAL C CA 1
ATOM 2559 C C . VAL C 1 40 ? -6.343 31.021 -57.171 1.00 20.02 116 VAL C C 1
ATOM 2560 O O . VAL C 1 40 ? -6.153 30.599 -56.018 1.00 19.52 116 VAL C O 1
ATOM 2564 N N . TYR C 1 41 ? -7.401 31.748 -57.555 1.00 19.40 117 TYR C N 1
ATOM 2565 C CA . TYR C 1 41 ? -8.355 32.403 -56.655 1.00 18.85 117 TYR C CA 1
ATOM 2566 C C . TYR C 1 41 ? -9.748 32.041 -57.101 1.00 17.96 117 TYR C C 1
ATOM 2567 O O . TYR C 1 41 ? -10.062 32.113 -58.289 1.00 18.00 117 TYR C O 1
ATOM 2576 N N . GLU C 1 42 ? -10.592 31.698 -56.142 1.00 17.04 118 GLU C N 1
ATOM 2577 C CA . GLU C 1 42 ? -11.918 31.191 -56.434 1.00 16.60 118 GLU C CA 1
ATOM 2578 C C . GLU C 1 42 ? -12.973 31.914 -55.601 1.00 15.62 118 GLU C C 1
ATOM 2579 O O . GLU C 1 42 ? -12.829 32.072 -54.385 1.00 15.54 118 GLU C O 1
ATOM 2585 N N . ARG C 1 43 ? -14.039 32.351 -56.258 1.00 14.52 119 ARG C N 1
ATOM 2586 C CA . ARG C 1 43 ? -15.146 32.958 -55.545 1.00 13.96 119 ARG C CA 1
ATOM 2587 C C . ARG C 1 43 ? -16.450 32.792 -56.306 1.00 13.08 119 ARG C C 1
ATOM 2588 O O . ARG C 1 43 ? -16.468 32.843 -57.530 1.00 12.92 119 ARG C O 1
ATOM 2596 N N . THR C 1 44 ? -17.540 32.616 -55.561 1.00 12.51 120 THR C N 1
ATOM 2597 C CA . THR C 1 44 ? -18.898 32.558 -56.133 1.00 11.94 120 THR C CA 1
ATOM 2598 C C . THR C 1 44 ? -19.552 33.920 -56.009 1.00 11.62 120 THR C C 1
ATOM 2599 O O . THR C 1 44 ? -19.717 34.429 -54.904 1.00 11.65 120 THR C O 1
ATOM 2603 N N . LEU C 1 45 ? -19.916 34.502 -57.145 1.00 11.38 121 LEU C N 1
ATOM 2604 C CA . LEU C 1 45 ? -20.501 35.852 -57.177 1.00 11.35 121 LEU C CA 1
ATOM 2605 C C . LEU C 1 45 ? -21.972 35.792 -57.533 1.00 11.23 121 LEU C C 1
ATOM 2606 O O . LEU C 1 45 ? -22.387 35.002 -58.381 1.00 11.11 121 LEU C O 1
ATOM 2611 N N . THR C 1 46 ? -22.738 36.651 -56.875 1.00 11.43 122 THR C N 1
ATOM 2612 C CA . THR C 1 46 ? -24.156 36.828 -57.143 1.00 11.50 122 THR C CA 1
ATOM 2613 C C . THR C 1 46 ? -24.295 38.014 -58.081 1.00 11.62 122 THR C C 1
ATOM 2614 O O . THR C 1 46 ? -23.884 39.116 -57.752 1.00 11.72 122 THR C O 1
ATOM 2618 N N . VAL C 1 47 ? -24.855 37.763 -59.256 1.00 11.96 123 VAL C N 1
ATOM 2619 C CA . VAL C 1 47 ? -25.030 38.772 -60.291 1.00 12.04 123 VAL C CA 1
ATOM 2620 C C . VAL C 1 47 ? -26.404 38.588 -60.908 1.00 12.68 123 VAL C C 1
ATOM 2621 O O . VAL C 1 47 ? -26.813 37.457 -61.186 1.00 12.96 123 VAL C O 1
ATOM 2625 N N . ASP C 1 48 ? -27.141 39.679 -61.098 1.00 13.45 124 ASP C N 1
ATOM 2626 C CA . ASP C 1 48 ? -28.518 39.602 -61.616 1.00 13.93 124 ASP C CA 1
ATOM 2627 C C . ASP C 1 48 ? -29.341 38.489 -60.925 1.00 14.00 124 ASP C C 1
ATOM 2628 O O . ASP C 1 48 ? -30.074 37.736 -61.586 1.00 13.86 124 ASP C O 1
ATOM 2633 N N . GLY C 1 49 ? -29.198 38.393 -59.602 1.00 14.20 125 GLY C N 1
ATOM 2634 C CA . GLY C 1 49 ? -29.946 37.431 -58.781 1.00 14.26 125 GLY C CA 1
ATOM 2635 C C . GLY C 1 49 ? -29.525 35.972 -58.885 1.00 14.50 125 GLY C C 1
ATOM 2636 O O . GLY C 1 49 ? -30.224 35.098 -58.374 1.00 14.55 125 GLY C O 1
ATOM 2637 N N . GLU C 1 50 ? -28.374 35.712 -59.509 1.00 14.56 126 GLU C N 1
ATOM 2638 C CA . GLU C 1 50 ? -27.960 34.363 -59.868 1.00 14.94 126 GLU C CA 1
ATOM 2639 C C . GLU C 1 50 ? -26.469 34.158 -59.550 1.00 14.25 126 GLU C C 1
ATOM 2640 O O . GLU C 1 50 ? -25.649 35.029 -59.810 1.00 13.99 126 GLU C O 1
ATOM 2646 N N . ASP C 1 51 ? -26.129 33.018 -58.956 1.00 13.99 127 ASP C N 1
ATOM 2647 C CA . ASP C 1 51 ? -24.751 32.772 -58.511 1.00 13.68 127 ASP C CA 1
ATOM 2648 C C . ASP C 1 51 ? -23.917 32.136 -59.626 1.00 13.10 127 ASP C C 1
ATOM 2649 O O . ASP C 1 51 ? -24.424 31.342 -60.415 1.00 12.90 127 ASP C O 1
ATOM 2654 N N . THR C 1 52 ? -22.644 32.522 -59.691 1.00 12.44 128 THR C N 1
ATOM 2655 C CA . THR C 1 52 ? -21.680 31.961 -60.636 1.00 11.88 128 THR C CA 1
ATOM 2656 C C . THR C 1 52 ? -20.330 31.928 -59.967 1.00 11.41 128 THR C C 1
ATOM 2657 O O . THR C 1 52 ? -19.931 32.912 -59.353 1.00 11.69 128 THR C O 1
ATOM 2661 N N . THR C 1 53 ? -19.616 30.816 -60.111 1.00 11.23 129 THR C N 1
ATOM 2662 C CA . THR C 1 53 ? -18.244 30.704 -59.619 1.00 11.12 129 THR C CA 1
ATOM 2663 C C . THR C 1 53 ? -17.227 31.040 -60.700 1.00 11.02 129 THR C C 1
ATOM 2664 O O . THR C 1 53 ? -17.287 30.536 -61.818 1.00 11.20 129 THR C O 1
ATOM 2668 N N . LEU C 1 54 ? -16.311 31.934 -60.362 1.00 10.78 130 LEU C N 1
ATOM 2669 C CA . LEU C 1 54 ? -15.161 32.187 -61.205 1.00 10.60 130 LEU C CA 1
ATOM 2670 C C . LEU C 1 54 ? -13.919 31.641 -60.508 1.00 10.44 130 LEU C C 1
ATOM 2671 O O . LEU C 1 54 ? -13.755 31.774 -59.299 1.00 10.18 130 LEU C O 1
ATOM 2676 N N . VAL C 1 55 ? -13.069 30.989 -61.283 1.00 10.60 131 VAL C N 1
ATOM 2677 C CA . VAL C 1 55 ? -11.724 30.658 -60.838 1.00 10.69 131 VAL C CA 1
ATOM 2678 C C . VAL C 1 55 ? -10.799 31.586 -61.624 1.00 10.97 131 VAL C C 1
ATOM 2679 O O . VAL C 1 55 ? -10.756 31.538 -62.853 1.00 11.17 131 VAL C O 1
ATOM 2683 N N . VAL C 1 56 ? -10.116 32.475 -60.917 1.00 10.94 132 VAL C N 1
ATOM 2684 C CA . VAL C 1 56 ? -9.306 33.499 -61.558 1.00 10.92 132 VAL C CA 1
ATOM 2685 C C . VAL C 1 56 ? -7.858 33.063 -61.465 1.00 11.27 132 VAL C C 1
ATOM 2686 O O . VAL C 1 56 ? -7.338 32.876 -60.361 1.00 11.76 132 VAL C O 1
ATOM 2690 N N . VAL C 1 57 ? -7.223 32.895 -62.626 1.00 11.46 133 VAL C N 1
ATOM 2691 C CA . VAL C 1 57 ? -5.861 32.389 -62.710 1.00 11.81 133 VAL C CA 1
ATOM 2692 C C . VAL C 1 57 ? -4.885 33.566 -62.929 1.00 12.21 133 VAL C C 1
ATOM 2693 O O . VAL C 1 57 ? -5.107 34.385 -63.821 1.00 12.26 133 VAL C O 1
ATOM 2697 N N . ASP C 1 58 ? -3.817 33.622 -62.118 1.00 12.61 134 ASP C N 1
ATOM 2698 C CA . ASP C 1 58 ? -2.834 34.730 -62.087 1.00 12.97 134 ASP C CA 1
ATOM 2699 C C . ASP C 1 58 ? -1.418 34.162 -62.140 1.00 13.07 134 ASP C C 1
ATOM 2700 O O . ASP C 1 58 ? -0.614 34.362 -61.232 1.00 13.11 134 ASP C O 1
ATOM 2705 N N . THR C 1 59 ? -1.112 33.446 -63.213 1.00 13.64 135 THR C N 1
ATOM 2706 C CA . THR C 1 59 ? 0.177 32.760 -63.334 1.00 14.10 135 THR C CA 1
ATOM 2707 C C . THR C 1 59 ? 0.946 33.146 -64.598 1.00 14.61 135 THR C C 1
ATOM 2708 O O . THR C 1 59 ? 1.938 32.499 -64.941 1.00 15.15 135 THR C O 1
ATOM 2712 N N . TRP C 1 60 ? 0.493 34.188 -65.288 1.00 15.14 136 TRP C N 1
ATOM 2713 C CA . TRP C 1 60 ? 1.102 34.611 -66.544 1.00 15.49 136 TRP C CA 1
ATOM 2714 C C . TRP C 1 60 ? 2.449 35.262 -66.318 1.00 15.95 136 TRP C C 1
ATOM 2715 O O . TRP C 1 60 ? 2.559 36.233 -65.573 1.00 16.36 136 TRP C O 1
ATOM 2726 N N . GLU C 1 61 ? 3.463 34.717 -66.975 1.00 16.80 137 GLU C N 1
ATOM 2727 C CA . GLU C 1 61 ? 4.816 35.240 -66.917 1.00 17.42 137 GLU C CA 1
ATOM 2728 C C . GLU C 1 61 ? 5.194 35.948 -68.240 1.00 17.89 137 GLU C C 1
ATOM 2729 O O . GLU C 1 61 ? 5.445 35.306 -69.275 1.00 18.11 137 GLU C O 1
ATOM 2731 N N . SER C 1 68 ? 6.703 24.749 -70.461 1.00 5.30 144 SER C N 1
ATOM 2732 C CA . SER C 1 68 ? 5.814 24.195 -69.430 1.00 5.36 144 SER C CA 1
ATOM 2733 C C . SER C 1 68 ? 4.383 24.008 -69.934 1.00 4.99 144 SER C C 1
ATOM 2734 O O . SER C 1 68 ? 3.825 24.889 -70.557 1.00 5.68 144 SER C O 1
ATOM 2737 N N . TRP C 1 69 ? 3.799 22.863 -69.618 1.00 4.88 145 TRP C N 1
ATOM 2738 C CA . TRP C 1 69 ? 2.433 22.497 -70.023 1.00 4.92 145 TRP C CA 1
ATOM 2739 C C . TRP C 1 69 ? 1.359 23.550 -69.690 1.00 5.33 145 TRP C C 1
ATOM 2740 O O . TRP C 1 69 ? 0.600 23.941 -70.577 1.00 5.11 145 TRP C O 1
ATOM 2751 N N . SER C 1 70 ? 1.303 24.010 -68.441 1.00 6.00 146 SER C N 1
ATOM 2752 C CA . SER C 1 70 ? 0.310 25.010 -68.041 1.00 7.09 146 SER C CA 1
ATOM 2753 C C . SER C 1 70 ? 0.473 26.343 -68.770 1.00 8.27 146 SER C C 1
ATOM 2754 O O . SER C 1 70 ? -0.509 27.044 -68.973 1.00 8.50 146 SER C O 1
ATOM 2757 N N . GLN C 1 71 ? 1.697 26.682 -69.153 1.00 9.74 147 GLN C N 1
ATOM 2758 C CA . GLN C 1 71 ? 1.951 27.849 -70.005 1.00 11.55 147 GLN C CA 1
ATOM 2759 C C . GLN C 1 71 ? 1.554 27.577 -71.479 1.00 12.31 147 GLN C C 1
ATOM 2760 O O . GLN C 1 71 ? 0.884 28.400 -72.104 1.00 11.52 147 GLN C O 1
ATOM 2766 N N . GLU C 1 72 ? 1.964 26.430 -72.024 1.00 13.48 148 GLU C N 1
ATOM 2767 C CA . GLU C 1 72 ? 1.542 26.022 -73.377 1.00 14.71 148 GLU C CA 1
ATOM 2768 C C . GLU C 1 72 ? 0.021 26.111 -73.604 1.00 15.54 148 GLU C C 1
ATOM 2769 O O . GLU C 1 72 ? -0.405 26.486 -74.686 1.00 15.84 148 GLU C O 1
ATOM 2772 N N . SER C 1 73 ? -0.787 25.801 -72.587 1.00 16.44 149 SER C N 1
ATOM 2773 C CA . SER C 1 73 ? -2.250 25.761 -72.745 1.00 17.19 149 SER C CA 1
ATOM 2774 C C . SER C 1 73 ? -2.970 26.945 -72.125 1.00 17.25 149 SER C C 1
ATOM 2775 O O . SER C 1 73 ? -4.191 27.028 -72.156 1.00 17.35 149 SER C O 1
ATOM 2778 N N . CYS C 1 74 ? -2.218 27.866 -71.559 1.00 17.89 150 CYS C N 1
ATOM 2779 C CA . CYS C 1 74 ? -2.802 29.035 -70.934 1.00 17.82 150 CYS C CA 1
ATOM 2780 C C . CYS C 1 74 ? -3.667 29.827 -71.916 1.00 17.70 150 CYS C C 1
ATOM 2781 O O . CYS C 1 74 ? -4.806 30.193 -71.606 1.00 17.58 150 CYS C O 1
ATOM 2784 N N . LEU C 1 75 ? -3.130 30.094 -73.102 1.00 17.55 151 LEU C N 1
ATOM 2785 C CA . LEU C 1 75 ? -3.868 30.871 -74.099 1.00 17.45 151 LEU C CA 1
ATOM 2786 C C . LEU C 1 75 ? -4.934 30.044 -74.823 1.00 17.01 151 LEU C C 1
ATOM 2787 O O . LEU C 1 75 ? -5.619 30.557 -75.693 1.00 17.11 151 LEU C O 1
ATOM 2789 N N . GLN C 1 76 ? -5.095 28.778 -74.442 1.00 16.97 152 GLN C N 1
ATOM 2790 C CA . GLN C 1 76 ? -6.104 27.893 -75.026 1.00 16.82 152 GLN C CA 1
ATOM 2791 C C . GLN C 1 76 ? -7.264 27.588 -74.069 1.00 16.96 152 GLN C C 1
ATOM 2792 O O . GLN C 1 76 ? -8.420 27.606 -74.478 1.00 17.07 152 GLN C O 1
ATOM 2794 N N . GLY C 1 77 ? -6.960 27.324 -72.797 1.00 17.06 153 GLY C N 1
ATOM 2795 C CA . GLY C 1 77 ? -7.931 26.714 -71.880 1.00 16.86 153 GLY C CA 1
ATOM 2796 C C . GLY C 1 77 ? -8.888 27.617 -71.107 1.00 17.12 153 GLY C C 1
ATOM 2797 O O . GLY C 1 77 ? -9.623 27.119 -70.259 1.00 17.65 153 GLY C O 1
ATOM 2798 N N . GLY C 1 78 ? -8.907 28.925 -71.376 1.00 16.65 154 GLY C N 1
ATOM 2799 C CA . GLY C 1 78 ? -9.712 29.851 -70.588 1.00 16.02 154 GLY C CA 1
ATOM 2800 C C . GLY C 1 78 ? -11.137 29.995 -71.075 1.00 15.52 154 GLY C C 1
ATOM 2801 O O . GLY C 1 78 ? -11.390 29.940 -72.272 1.00 15.63 154 GLY C O 1
ATOM 2802 N N . SER C 1 79 ? -12.079 30.171 -70.148 1.00 14.65 155 SER C N 1
ATOM 2803 C CA . SER C 1 79 ? -13.441 30.516 -70.520 1.00 13.79 155 SER C CA 1
ATOM 2804 C C . SER C 1 79 ? -13.494 31.992 -70.898 1.00 13.10 155 SER C C 1
ATOM 2805 O O . SER C 1 79 ? -14.249 32.383 -71.791 1.00 12.83 155 SER C O 1
ATOM 2808 N N . ALA C 1 80 ? -12.674 32.795 -70.231 1.00 12.38 156 ALA C N 1
ATOM 2809 C CA . ALA C 1 80 ? -12.568 34.231 -70.503 1.00 12.14 156 ALA C CA 1
ATOM 2810 C C . ALA C 1 80 ? -11.155 34.732 -70.220 1.00 11.95 156 ALA C C 1
ATOM 2811 O O . ALA C 1 80 ? -10.449 34.181 -69.372 1.00 12.29 156 ALA C O 1
ATOM 2813 N N . TYR C 1 81 ? -10.739 3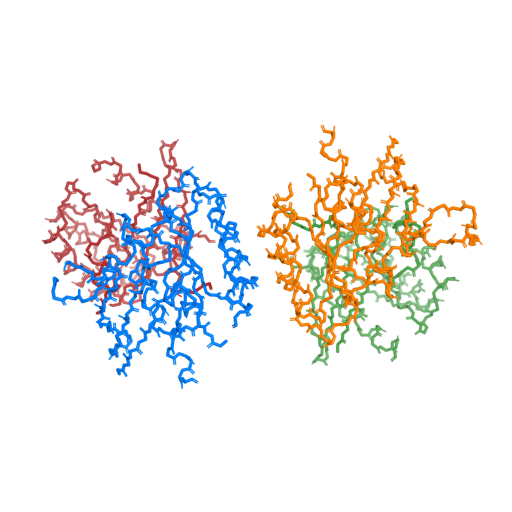5.775 -70.928 1.00 11.56 157 TYR C N 1
ATOM 2814 C CA . TYR C 1 81 ? -9.420 36.380 -70.717 1.00 11.23 157 TYR C CA 1
ATOM 2815 C C . TYR C 1 81 ? -9.574 37.845 -70.332 1.00 10.93 157 TYR C C 1
ATOM 2816 O O . TYR C 1 81 ? -10.321 38.569 -70.953 1.00 11.15 157 TYR C O 1
ATOM 2825 N N . VAL C 1 82 ? -8.871 38.256 -69.288 1.00 10.48 158 VAL C N 1
ATOM 2826 C CA . VAL C 1 82 ? -8.779 39.647 -68.889 1.00 9.93 158 VAL C CA 1
ATOM 2827 C C . VAL C 1 82 ? -7.333 40.088 -69.122 1.00 10.37 158 VAL C C 1
ATOM 2828 O O . VAL C 1 82 ? -6.422 39.664 -68.393 1.00 10.76 158 VAL C O 1
ATOM 2832 N N . ILE C 1 83 ? -7.123 40.888 -70.166 1.00 10.55 159 ILE C N 1
ATOM 2833 C CA . ILE C 1 83 ? -5.820 41.448 -70.511 1.00 10.45 159 ILE C CA 1
ATOM 2834 C C . ILE C 1 83 ? -5.720 42.802 -69.828 1.00 10.40 159 ILE C C 1
ATOM 2835 O O . ILE C 1 83 ? -6.449 43.722 -70.189 1.00 10.87 159 ILE C O 1
ATOM 2840 N N . VAL C 1 84 ? -4.814 42.925 -68.862 1.00 10.21 160 VAL C N 1
ATOM 2841 C CA . VAL C 1 84 ? -4.638 44.155 -68.076 1.00 9.73 160 VAL C CA 1
ATOM 2842 C C . VAL C 1 84 ? -3.427 44.936 -68.516 1.00 9.98 160 VAL C C 1
ATOM 2843 O O . VAL C 1 84 ? -2.397 44.352 -68.757 1.00 10.68 160 VAL C O 1
ATOM 2847 N N . TYR C 1 85 ? -3.544 46.257 -68.597 1.00 10.34 161 TYR C N 1
ATOM 2848 C CA . TYR C 1 85 ? -2.386 47.163 -68.726 1.00 10.14 161 TYR C CA 1
ATOM 2849 C C . TYR C 1 85 ? -2.494 48.307 -67.724 1.00 10.05 161 TYR C C 1
ATOM 2850 O O . TYR C 1 85 ? -3.525 48.482 -67.086 1.00 9.87 161 TYR C O 1
ATOM 2859 N N . SER C 1 86 ? -1.417 49.070 -67.575 1.00 10.08 162 SER C N 1
ATOM 2860 C CA . SER C 1 86 ? -1.455 50.292 -66.795 1.00 9.95 162 SER C CA 1
ATOM 2861 C C . SER C 1 86 ? -1.607 51.504 -67.680 1.00 10.21 162 SER C C 1
ATOM 2862 O O . SER C 1 86 ? -0.812 51.723 -68.584 1.00 10.25 162 SER C O 1
ATOM 2865 N N . ILE C 1 87 ? -2.584 52.340 -67.368 1.00 10.69 163 ILE C N 1
ATOM 2866 C CA . ILE C 1 87 ? -2.766 53.591 -68.086 1.00 10.86 163 ILE C CA 1
ATOM 2867 C C . ILE C 1 87 ? -1.554 54.529 -67.972 1.00 11.51 163 ILE C C 1
ATOM 2868 O O . ILE C 1 87 ? -1.433 55.460 -68.769 1.00 12.14 163 ILE C O 1
ATOM 2873 N N . ALA C 1 88 ? -0.658 54.272 -67.015 1.00 12.04 164 ALA C N 1
ATOM 2874 C CA . ALA C 1 88 ? 0.593 55.055 -66.830 1.00 12.48 164 ALA C CA 1
ATOM 2875 C C . ALA C 1 88 ? 1.854 54.461 -67.503 1.00 12.98 164 ALA C C 1
ATOM 2876 O O . ALA C 1 88 ? 2.959 54.961 -67.308 1.00 12.83 164 ALA C O 1
ATOM 2878 N N . ASP C 1 89 ? 1.698 53.388 -68.277 1.00 13.78 165 ASP C N 1
ATOM 2879 C CA . ASP C 1 89 ? 2.844 52.685 -68.895 1.00 14.07 165 ASP C CA 1
ATOM 2880 C C . ASP C 1 89 ? 2.500 52.290 -70.331 1.00 13.69 165 ASP C C 1
ATOM 2881 O O . ASP C 1 89 ? 1.909 51.234 -70.565 1.00 13.40 165 ASP C O 1
ATOM 2886 N N . ARG C 1 90 ? 2.872 53.152 -71.275 1.00 13.56 166 ARG C N 1
ATOM 2887 C CA . ARG C 1 90 ? 2.684 52.909 -72.707 1.00 13.57 166 ARG C CA 1
ATOM 2888 C C . ARG C 1 90 ? 3.093 51.502 -73.139 1.00 13.10 166 ARG C C 1
ATOM 2889 O O . ARG C 1 90 ? 2.358 50.823 -73.865 1.00 12.85 166 ARG C O 1
ATOM 2897 N N . GLY C 1 91 ? 4.270 51.076 -72.701 1.00 12.41 167 GLY C N 1
ATOM 2898 C CA . GLY C 1 91 ? 4.772 49.743 -73.026 1.00 11.93 167 GLY C CA 1
ATOM 2899 C C . GLY C 1 91 ? 3.797 48.616 -72.705 1.00 11.60 167 GLY C C 1
ATOM 2900 O O . GLY C 1 91 ? 3.632 47.684 -73.501 1.00 11.51 167 GLY C O 1
ATOM 2901 N N . SER C 1 92 ? 3.143 48.701 -71.551 1.00 11.08 168 SER C N 1
ATOM 2902 C CA . SER C 1 92 ? 2.199 47.665 -71.118 1.00 10.77 168 SER C CA 1
ATOM 2903 C C . SER C 1 92 ? 0.945 47.619 -71.996 1.00 10.93 168 SER C C 1
ATOM 2904 O O . SER C 1 92 ? 0.366 46.560 -72.215 1.00 9.79 168 SER C O 1
ATOM 2907 N N . PHE C 1 93 ? 0.535 48.787 -72.479 1.00 11.66 169 PHE C N 1
ATOM 2908 C CA . PHE C 1 93 ? -0.594 48.903 -73.382 1.00 12.42 169 PHE C CA 1
ATOM 2909 C C . PHE C 1 93 ? -0.249 48.293 -74.735 1.00 13.27 169 PHE C C 1
ATOM 2910 O O . PHE C 1 93 ? -1.068 47.619 -75.335 1.00 13.29 169 PHE C O 1
ATOM 2918 N N . GLU C 1 94 ? 0.972 48.515 -75.199 1.00 14.81 170 GLU C N 1
ATOM 2919 C CA . GLU C 1 94 ? 1.445 47.930 -76.461 1.00 16.06 170 GLU C CA 1
ATOM 2920 C C . GLU C 1 94 ? 1.472 46.404 -76.411 1.00 16.71 170 GLU C C 1
ATOM 2921 O O . GLU C 1 94 ? 1.094 45.766 -77.377 1.00 16.66 170 GLU C O 1
ATOM 2927 N N . SER C 1 95 ? 1.870 45.827 -75.273 1.00 17.51 171 SER C N 1
ATOM 2928 C CA . SER C 1 95 ? 1.860 44.366 -75.073 1.00 17.77 171 SER C CA 1
ATOM 2929 C C . SER C 1 95 ? 0.446 43.825 -75.007 1.00 19.10 171 SER C C 1
ATOM 2930 O O . SER C 1 95 ? 0.118 42.826 -75.640 1.00 18.86 171 SER C O 1
ATOM 2933 N N . ALA C 1 96 ? -0.391 44.478 -74.205 1.00 21.06 172 ALA C N 1
ATOM 2934 C CA . ALA C 1 96 ? -1.816 44.111 -74.124 1.00 22.15 172 ALA C CA 1
ATOM 2935 C C . ALA C 1 96 ? -2.424 44.065 -75.540 1.00 23.52 172 ALA C C 1
ATOM 2936 O O . ALA C 1 96 ? -3.035 43.076 -75.916 1.00 24.33 172 ALA C O 1
ATOM 2938 N N . SER C 1 97 ? -2.196 45.110 -76.335 1.00 24.55 173 SER C N 1
ATOM 2939 C CA . SER C 1 97 ? -2.743 45.183 -77.685 1.00 25.51 173 SER C CA 1
ATOM 2940 C C . SER C 1 97 ? -2.328 44.010 -78.538 1.00 25.92 173 SER C C 1
ATOM 2941 O O . SER C 1 97 ? -3.122 43.524 -79.323 1.00 25.90 173 SER C O 1
ATOM 2944 N N . GLU C 1 98 ? -1.077 43.575 -78.398 1.00 26.59 174 GLU C N 1
ATOM 2945 C CA . GLU C 1 98 ? -0.556 42.411 -79.127 1.00 26.57 174 GLU C CA 1
ATOM 2946 C C . GLU C 1 98 ? -1.311 41.133 -78.689 1.00 27.07 174 GLU C C 1
ATOM 2947 O O . GLU C 1 98 ? -1.684 40.294 -79.521 1.00 27.15 174 GLU C O 1
ATOM 2950 N N . LEU C 1 99 ? -1.577 41.015 -77.388 1.00 27.51 175 LEU C N 1
ATOM 2951 C CA . LEU C 1 99 ? -2.210 39.816 -76.838 1.00 27.84 175 LEU C CA 1
ATOM 2952 C C . LEU C 1 99 ? -3.657 39.623 -77.318 1.00 28.23 175 LEU C C 1
ATOM 2953 O O . LEU C 1 99 ? -4.051 38.486 -77.629 1.00 27.70 175 LEU C O 1
ATOM 2958 N N . ARG C 1 100 ? -4.437 40.713 -77.366 1.00 28.06 176 ARG C N 1
ATOM 2959 C CA . ARG C 1 100 ? -5.812 40.646 -77.895 1.00 28.15 176 ARG C CA 1
ATOM 2960 C C . ARG C 1 100 ? -5.828 40.217 -79.349 1.00 28.55 176 ARG C C 1
ATOM 2961 O O . ARG C 1 100 ? -6.762 39.544 -79.775 1.00 28.58 176 ARG C O 1
ATOM 2969 N N . ILE C 1 101 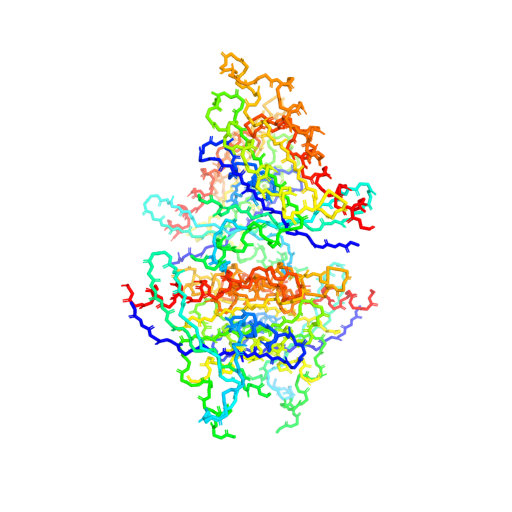? -4.801 40.597 -80.110 1.00 29.18 177 ILE C N 1
ATOM 2970 C CA . ILE C 1 101 ? -4.636 40.082 -81.460 1.00 29.38 177 ILE C CA 1
ATOM 2971 C C . ILE C 1 101 ? -4.352 38.566 -81.408 1.00 30.44 177 ILE C C 1
ATOM 2972 O O . ILE C 1 101 ? -5.041 37.791 -82.059 1.00 30.19 177 ILE C O 1
ATOM 2977 N N . GLN C 1 102 ? -3.362 38.155 -80.618 1.00 31.73 178 GLN C N 1
ATOM 2978 C CA . GLN C 1 102 ? -3.002 36.732 -80.482 1.00 32.94 178 GLN C CA 1
ATOM 2979 C C . GLN C 1 102 ? -4.182 35.854 -80.034 1.00 32.91 178 GLN C C 1
ATOM 2980 O O . GLN C 1 102 ? -4.389 34.754 -80.558 1.00 33.28 178 GLN C O 1
ATOM 2986 N N . LEU C 1 103 ? -4.944 36.351 -79.069 1.00 33.40 179 LEU C N 1
ATOM 2987 C CA . LEU C 1 103 ? -6.095 35.634 -78.507 1.00 33.68 179 LEU C CA 1
ATOM 2988 C C . LEU C 1 103 ? -7.301 35.557 -79.454 1.00 34.01 179 LEU C C 1
ATOM 2989 O O . LEU C 1 103 ? -7.921 34.488 -79.585 1.00 34.20 179 LEU C O 1
ATOM 2994 N N . ARG C 1 104 ? -7.642 36.669 -80.107 1.00 34.30 180 ARG C N 1
ATOM 2995 C CA . ARG C 1 104 ? -8.763 36.670 -81.066 1.00 34.52 180 ARG C CA 1
ATOM 2996 C C . ARG C 1 104 ? -8.532 35.778 -82.273 1.00 34.39 180 ARG C C 1
ATOM 2997 O O . ARG C 1 104 ? -9.499 35.317 -82.870 1.00 34.59 180 ARG C O 1
ATOM 3005 N N . ARG C 1 105 ? -7.271 35.539 -82.634 1.00 34.34 181 ARG C N 1
ATOM 3006 C CA . ARG C 1 105 ? -6.942 34.655 -83.768 1.00 34.44 181 ARG C CA 1
ATOM 3007 C C . ARG C 1 105 ? -7.259 33.178 -83.454 1.00 34.53 181 ARG C C 1
ATOM 3008 O O . ARG C 1 105 ? -7.365 32.358 -84.358 1.00 34.44 181 ARG C O 1
ATOM 3011 N N . THR C 1 106 ? -7.407 32.864 -82.167 1.00 34.81 182 THR C N 1
ATOM 3012 C CA . THR C 1 106 ? -7.715 31.514 -81.681 1.00 35.42 182 THR C CA 1
ATOM 3013 C C . THR C 1 106 ? -9.147 31.417 -81.162 1.00 35.55 182 THR C C 1
ATOM 3014 O O . THR C 1 106 ? -9.835 30.433 -81.375 1.00 35.54 182 THR C O 1
ATOM 3018 N N . HIS C 1 107 ? -9.578 32.449 -80.455 1.00 36.19 183 HIS C N 1
ATOM 3019 C CA . HIS C 1 107 ? -10.874 32.438 -79.791 1.00 36.41 183 HIS C CA 1
ATOM 3020 C C . HIS C 1 107 ? -11.836 33.416 -80.450 1.00 36.93 183 HIS C C 1
ATOM 3021 O O . HIS C 1 107 ? -11.572 34.621 -80.494 1.00 36.95 183 HIS C O 1
ATOM 3028 N N . GLN C 1 108 ? -12.946 32.890 -80.961 1.00 37.35 184 GLN C N 1
ATOM 3029 C CA . GLN C 1 108 ? -14.002 33.722 -81.530 1.00 37.96 184 GLN C CA 1
ATOM 3030 C C . GLN C 1 108 ? -14.755 34.510 -80.449 1.00 38.15 184 GLN C C 1
ATOM 3031 O O . GLN C 1 108 ? -14.860 34.063 -79.292 1.00 38.01 184 GLN C O 1
ATOM 3037 N N . ALA C 1 109 ? -15.288 35.670 -80.851 1.00 38.27 185 ALA C N 1
ATOM 3038 C CA . ALA C 1 109 ? -16.084 36.549 -79.971 1.00 38.27 185 ALA C CA 1
ATOM 3039 C C . ALA C 1 109 ? -17.339 35.861 -79.406 1.00 38.15 185 ALA C C 1
ATOM 3040 O O . ALA C 1 109 ? -17.620 35.950 -78.213 1.00 38.63 185 ALA C O 1
ATOM 3042 N N . ASP C 1 110 ? -18.086 35.186 -80.277 1.00 37.77 186 ASP C N 1
ATOM 3043 C CA . ASP C 1 110 ? -19.289 34.450 -79.890 1.00 37.49 186 ASP C CA 1
ATOM 3044 C C . ASP C 1 110 ? -19.027 33.464 -78.728 1.00 37.15 186 ASP C C 1
ATOM 3045 O O . ASP C 1 110 ? -19.919 33.210 -77.902 1.00 37.52 186 ASP C O 1
ATOM 3047 N N . HIS C 1 111 ? -17.813 32.913 -78.670 1.00 36.30 187 HIS C N 1
ATOM 3048 C CA . HIS C 1 111 ? -17.461 31.889 -77.683 1.00 35.54 187 HIS C CA 1
ATOM 3049 C C . HIS C 1 111 ? -16.738 32.440 -76.440 1.00 34.57 187 HIS C C 1
ATOM 3050 O O . HIS C 1 111 ? -17.107 32.101 -75.318 1.00 34.98 187 HIS C O 1
ATOM 3053 N N . VAL C 1 112 ? -15.732 33.294 -76.640 1.00 33.17 188 VAL C N 1
ATOM 3054 C CA . VAL C 1 112 ? -14.790 33.645 -75.577 1.00 31.89 188 VAL C CA 1
ATOM 3055 C C . VAL C 1 112 ? -14.687 35.144 -75.316 1.00 31.45 188 VAL C C 1
ATOM 3056 O O . VAL C 1 112 ? -14.103 35.896 -76.110 1.00 30.74 188 VAL C O 1
ATOM 3060 N N . PRO C 1 113 ? -15.251 35.590 -74.187 1.00 30.85 189 PRO C N 1
ATOM 3061 C CA . PRO C 1 113 ? -15.122 37.006 -73.850 1.00 30.16 189 PRO C CA 1
ATOM 3062 C C . PRO C 1 113 ? -13.693 37.391 -73.506 1.00 29.49 189 PRO C C 1
ATOM 3063 O O . PRO C 1 113 ? -12.992 36.634 -72.843 1.00 29.38 189 PRO C O 1
ATOM 3067 N N . ILE C 1 114 ? -13.279 38.552 -73.998 1.00 29.26 190 ILE C N 1
ATOM 3068 C CA . ILE C 1 114 ? -11.993 39.165 -73.693 1.00 29.13 190 ILE C CA 1
ATOM 3069 C C . ILE C 1 114 ? -12.235 40.581 -73.174 1.00 29.03 190 ILE C C 1
ATOM 3070 O O . ILE C 1 114 ? -12.857 41.391 -73.850 1.00 28.86 190 ILE C O 1
ATOM 3075 N N . ILE C 1 115 ? -11.730 40.874 -71.981 1.00 29.13 191 ILE C N 1
ATOM 3076 C CA . ILE C 1 115 ? -11.860 42.195 -71.399 1.00 29.49 191 ILE C CA 1
ATOM 3077 C C . ILE C 1 115 ? -10.497 42.846 -71.435 1.00 30.08 191 ILE C C 1
ATOM 3078 O O . ILE C 1 115 ? -9.520 42.273 -70.951 1.00 30.25 191 ILE C O 1
ATOM 3083 N N . LEU C 1 116 ? -10.414 44.032 -72.029 1.00 30.42 192 LEU C N 1
ATOM 3084 C CA . LEU C 1 116 ? -9.198 44.818 -71.987 1.00 30.43 192 LEU C CA 1
ATOM 3085 C C . LEU C 1 116 ? -9.341 45.722 -70.793 1.00 30.37 192 LEU C C 1
ATOM 3086 O O . LEU C 1 116 ? -10.322 46.478 -70.713 1.00 30.87 192 LEU C O 1
ATOM 3091 N N . VAL C 1 117 ? -8.404 45.645 -69.846 1.00 29.79 193 VAL C N 1
ATOM 3092 C CA . VAL C 1 117 ? -8.515 46.466 -68.642 1.00 29.46 193 VAL C CA 1
ATOM 3093 C C . VAL C 1 117 ? -7.387 47.486 -68.522 1.00 29.61 193 VAL C C 1
ATOM 3094 O O . VAL C 1 117 ? -6.223 47.121 -68.506 1.00 29.79 193 VAL C O 1
ATOM 3098 N N . GLY C 1 118 ? -7.749 48.764 -68.412 1.00 29.31 194 GLY C N 1
ATOM 3099 C CA . GLY C 1 118 ? -6.790 49.829 -68.095 1.00 28.97 194 GLY C CA 1
ATOM 3100 C C . GLY C 1 118 ? -6.750 50.045 -66.592 1.00 28.76 194 GLY C C 1
ATOM 3101 O O . GLY C 1 118 ? -7.630 50.698 -66.018 1.00 29.20 194 GLY C O 1
ATOM 3102 N N . ASN C 1 119 ? -5.755 49.467 -65.936 1.00 28.44 195 ASN C N 1
ATOM 3103 C CA . ASN C 1 119 ? -5.649 49.575 -64.500 1.00 28.40 195 ASN C CA 1
ATOM 3104 C C . ASN C 1 119 ? -4.830 50.810 -64.094 1.00 28.32 195 ASN C C 1
ATOM 3105 O O . ASN C 1 119 ? -4.196 51.428 -64.944 1.00 28.71 195 ASN C O 1
ATOM 3110 N N . LYS C 1 120 ? -4.876 51.171 -62.811 1.00 27.93 196 LYS C N 1
ATOM 3111 C CA . LYS C 1 120 ? -4.177 52.350 -62.280 1.00 27.81 196 LYS C CA 1
ATOM 3112 C C . LYS C 1 120 ? -4.777 53.669 -62.751 1.00 27.80 196 LYS C C 1
ATOM 3113 O O . LYS C 1 120 ? -4.064 54.642 -62.931 1.00 27.90 196 LYS C O 1
ATOM 3119 N N . ALA C 1 121 ? -6.096 53.700 -62.923 1.00 28.14 197 ALA C N 1
ATOM 3120 C CA . ALA C 1 121 ? -6.822 54.912 -63.344 1.00 28.12 197 ALA C CA 1
ATOM 3121 C C . ALA C 1 121 ? -6.664 56.083 -62.358 1.00 28.38 197 ALA C C 1
ATOM 3122 O O . ALA C 1 121 ? -6.795 57.243 -62.736 1.00 28.38 197 ALA C O 1
ATOM 3124 N N . ASP C 1 122 ? -6.390 55.775 -61.095 1.00 28.64 198 ASP C N 1
ATOM 3125 C CA . ASP C 1 122 ? -6.108 56.814 -60.101 1.00 28.90 198 ASP C CA 1
ATOM 3126 C C . ASP C 1 122 ? -4.852 57.627 -60.415 1.00 29.05 198 ASP C C 1
ATOM 3127 O O . ASP C 1 122 ? -4.714 58.745 -59.920 1.00 29.36 198 ASP C O 1
ATOM 3132 N N . LEU C 1 123 ? -3.936 57.085 -61.220 1.00 28.76 199 LEU C N 1
ATOM 3133 C CA . LEU C 1 123 ? -2.727 57.822 -61.569 1.00 28.57 199 LEU C CA 1
ATOM 3134 C C . LEU C 1 123 ? -2.943 58.854 -62.698 1.00 28.58 199 LEU C C 1
ATOM 3135 O O . LEU C 1 123 ? -2.215 58.866 -63.677 1.00 28.75 199 LEU C O 1
ATOM 3140 N N . ALA C 1 124 ? -3.888 59.771 -62.535 1.00 28.67 200 ALA C N 1
ATOM 3141 C CA . ALA C 1 124 ? -4.277 60.686 -63.643 1.00 28.64 200 ALA C CA 1
ATOM 3142 C C . ALA C 1 124 ? -3.145 61.593 -64.162 1.00 28.47 200 ALA C C 1
ATOM 3143 O O . ALA C 1 124 ? -2.996 61.801 -65.369 1.00 27.72 200 ALA C O 1
ATOM 3145 N N . ARG C 1 125 ? -2.355 62.133 -63.244 1.00 28.94 201 ARG C N 1
ATOM 3146 C CA . ARG C 1 125 ? -1.191 62.942 -63.607 1.00 29.30 201 ARG C CA 1
ATOM 3147 C C . ARG C 1 125 ? -0.074 62.178 -64.302 1.00 29.01 201 ARG C C 1
ATOM 3148 O O . ARG C 1 125 ? 0.828 62.805 -64.869 1.00 29.43 201 ARG C O 1
ATOM 3156 N N . CYS C 1 126 ? -0.107 60.847 -64.240 1.00 28.61 202 CYS C N 1
ATOM 3157 C CA . CYS C 1 126 ? 0.919 60.023 -64.872 1.00 28.07 202 CYS C CA 1
ATOM 3158 C C . CYS C 1 126 ? 0.445 59.354 -66.145 1.00 27.46 202 CYS C C 1
ATOM 3159 O O . CYS C 1 126 ? 1.229 58.642 -66.768 1.00 27.14 202 CYS C O 1
ATOM 3162 N N . ARG C 1 127 ? -0.815 59.572 -66.521 1.00 26.79 203 ARG C N 1
ATOM 3163 C CA . ARG C 1 127 ? -1.441 58.838 -67.639 1.00 26.65 203 ARG C CA 1
ATOM 3164 C C . ARG C 1 127 ? -0.650 58.959 -68.945 1.00 27.11 203 ARG C C 1
ATOM 3165 O O . ARG C 1 127 ? -0.331 60.064 -69.383 1.00 26.34 203 ARG C O 1
ATOM 3173 N N . GLU C 1 128 ? -0.331 57.810 -69.539 1.00 27.68 204 GLU C N 1
ATOM 3174 C CA . GLU C 1 128 ? 0.352 57.739 -70.840 1.00 28.58 204 GLU C CA 1
ATOM 3175 C C . GLU C 1 128 ? -0.545 57.145 -71.936 1.00 28.76 204 GLU C C 1
ATOM 3176 O O . GLU C 1 128 ? -0.261 57.319 -73.116 1.00 29.09 204 GLU C O 1
ATOM 3182 N N . VAL C 1 129 ? -1.590 56.401 -71.559 1.00 28.84 205 VAL C N 1
ATOM 3183 C CA . VAL C 1 129 ? -2.572 55.911 -72.535 1.00 28.55 205 VAL C CA 1
ATOM 3184 C C . VAL C 1 129 ? -3.934 56.503 -72.249 1.00 28.28 205 VAL C C 1
ATOM 3185 O O . VAL C 1 129 ? -4.440 56.404 -71.140 1.00 28.08 205 VAL C O 1
ATOM 3189 N N . SER C 1 130 ? -4.554 57.108 -73.248 1.00 28.32 206 SER C N 1
ATOM 3190 C CA . SER C 1 130 ? -5.851 57.713 -73.000 1.00 28.66 206 SER C CA 1
ATOM 3191 C C . SER C 1 130 ? -6.967 56.662 -72.933 1.00 28.90 206 SER C C 1
ATOM 3192 O O . SER C 1 130 ? -6.803 55.521 -73.375 1.00 28.06 206 SER C O 1
ATOM 3195 N N . VAL C 1 131 ? -8.097 57.081 -72.368 1.00 30.01 207 VAL C N 1
ATOM 3196 C CA . VAL C 1 131 ? -9.306 56.273 -72.310 1.00 30.95 207 VAL C CA 1
ATOM 3197 C C . VAL C 1 131 ? -9.866 56.006 -73.704 1.00 31.03 207 VAL C C 1
ATOM 3198 O O . VAL C 1 131 ? -10.337 54.905 -73.974 1.00 31.62 207 VAL C O 1
ATOM 3202 N N . GLU C 1 132 ? -9.782 56.985 -74.595 1.00 30.98 208 GLU C N 1
ATOM 3203 C CA . GLU C 1 132 ? -10.209 56.789 -75.984 1.00 31.28 208 GLU C CA 1
ATOM 3204 C C . GLU C 1 132 ? -9.368 55.695 -76.646 1.00 31.62 208 GLU C C 1
ATOM 3205 O O . GLU C 1 132 ? -9.901 54.870 -77.401 1.00 32.10 208 GLU C O 1
ATOM 3207 N N . GLU C 1 133 ? -8.071 55.656 -76.345 1.00 31.58 209 GLU C N 1
ATOM 3208 C CA . GLU C 1 133 ? -7.206 54.638 -76.933 1.00 31.87 209 GLU C CA 1
ATOM 3209 C C . GLU C 1 133 ? -7.601 53.228 -76.532 1.00 31.62 209 GLU C C 1
ATOM 3210 O O . GLU C 1 133 ? -7.551 52.328 -77.365 1.00 31.30 209 GLU C O 1
ATOM 3216 N N . GLY C 1 134 ? -7.983 53.037 -75.263 1.00 31.58 210 GLY C N 1
ATOM 3217 C CA . GLY C 1 134 ? -8.302 51.703 -74.743 1.00 31.38 210 GLY C CA 1
ATOM 3218 C C . GLY C 1 134 ? -9.619 51.207 -75.307 1.00 31.61 210 GLY C C 1
ATOM 3219 O O . GLY C 1 134 ? -9.739 50.069 -75.740 1.00 31.43 210 GLY C O 1
ATOM 3220 N N . ARG C 1 135 ? -10.608 52.094 -75.307 1.00 31.85 211 ARG C N 1
ATOM 3221 C CA . ARG C 1 135 ? -11.898 51.840 -75.928 1.00 31.84 211 ARG C CA 1
ATOM 3222 C C . ARG C 1 135 ? -11.772 51.383 -77.381 1.00 31.13 211 ARG C C 1
ATOM 3223 O O . ARG C 1 135 ? -12.342 50.355 -77.761 1.00 30.54 211 ARG C O 1
ATOM 3231 N N . ALA C 1 136 ? -11.044 52.156 -78.179 1.00 30.19 212 ALA C N 1
ATOM 3232 C CA . ALA C 1 136 ? -10.879 51.856 -79.602 1.00 29.94 212 ALA C CA 1
ATOM 3233 C C . ALA C 1 136 ? -10.133 50.534 -79.794 1.00 29.74 212 ALA C C 1
ATOM 3234 O O . ALA C 1 136 ? -10.491 49.716 -80.623 1.00 29.42 212 ALA C O 1
ATOM 3236 N N . CYS C 1 137 ? -9.113 50.312 -78.988 1.00 30.42 213 CYS C N 1
ATOM 3237 C CA . CYS C 1 137 ? -8.371 49.056 -79.026 1.00 30.47 213 CYS C CA 1
ATOM 3238 C C . CYS C 1 137 ? -9.296 47.849 -78.747 1.00 30.51 213 CYS C C 1
ATOM 3239 O O . CYS C 1 137 ? -9.183 46.802 -79.378 1.00 30.85 213 CYS C O 1
ATOM 3242 N N . ALA C 1 138 ? -10.243 48.022 -77.828 1.00 30.32 214 ALA C N 1
ATOM 3243 C CA . ALA C 1 138 ? -11.166 46.968 -77.467 1.00 30.12 214 ALA C CA 1
ATOM 3244 C C . ALA C 1 138 ? -12.221 46.705 -78.537 1.00 29.97 214 ALA C C 1
ATOM 3245 O O . ALA C 1 138 ? -12.433 45.567 -78.939 1.00 30.59 214 ALA C O 1
ATOM 3247 N N . VAL C 1 139 ? -12.885 47.760 -78.988 1.00 29.40 215 VAL C N 1
ATOM 3248 C CA . VAL C 1 139 ? -14.099 47.636 -79.790 1.00 28.73 215 VAL C CA 1
ATOM 3249 C C . VAL C 1 139 ? -13.820 47.014 -81.157 1.00 28.99 215 VAL C C 1
ATOM 3250 O O . VAL C 1 139 ? -14.680 46.329 -81.727 1.00 29.01 215 VAL C O 1
ATOM 3254 N N . VAL C 1 140 ? -12.607 47.253 -81.658 1.00 28.74 216 VAL C N 1
ATOM 3255 C CA . VAL C 1 140 ? -12.211 46.904 -83.023 1.00 28.25 216 VAL C CA 1
ATOM 3256 C C . VAL C 1 140 ? -11.861 45.396 -83.169 1.00 28.49 216 VAL C C 1
ATOM 3257 O O . VAL C 1 140 ? -11.780 44.864 -84.289 1.00 27.63 216 VAL C O 1
ATOM 3261 N N . PHE C 1 141 ? -11.662 44.726 -82.030 1.00 28.80 217 PHE C N 1
ATOM 3262 C CA . PHE C 1 141 ? -11.496 43.270 -81.978 1.00 29.54 217 PHE C CA 1
ATOM 3263 C C . PHE C 1 141 ? -12.535 42.577 -81.074 1.00 30.55 217 PHE C C 1
ATOM 3264 O O . PHE C 1 141 ? -12.242 41.555 -80.448 1.00 30.73 217 PHE C O 1
ATOM 3272 N N . ASP C 1 142 ? -13.742 43.140 -81.023 1.00 31.62 218 ASP C N 1
ATOM 3273 C CA . ASP C 1 142 ? -14.870 42.570 -80.272 1.00 32.45 218 ASP C CA 1
ATOM 3274 C C . ASP C 1 142 ? -14.524 42.193 -78.810 1.00 32.79 218 ASP C C 1
ATOM 3275 O O . ASP C 1 142 ? -14.879 41.125 -78.307 1.00 32.82 218 ASP C O 1
ATOM 3280 N N . CYS C 1 143 ? -13.823 43.099 -78.154 1.00 32.92 219 CYS C N 1
ATOM 3281 C CA . CYS C 1 143 ? -13.530 42.985 -76.765 1.00 33.77 219 CYS C CA 1
ATOM 3282 C C . CYS C 1 143 ? -14.314 44.026 -76.003 1.00 33.44 219 CYS C C 1
ATOM 3283 O O . CYS C 1 143 ? -14.736 45.028 -76.555 1.00 33.18 219 CYS C O 1
ATOM 3286 N N . LYS C 1 144 ? -14.485 43.784 -74.717 1.00 33.20 220 LYS C N 1
ATOM 3287 C CA . LYS C 1 144 ? -15.029 44.786 -73.828 1.00 32.98 220 LYS C CA 1
ATOM 3288 C C . LYS C 1 144 ? -13.895 45.548 -73.162 1.00 32.42 220 LYS C C 1
ATOM 3289 O O . LYS C 1 144 ? -12.758 45.112 -73.180 1.00 32.26 220 LYS C O 1
ATOM 3294 N N . PHE C 1 145 ? -14.223 46.702 -72.593 1.00 32.01 221 PHE C N 1
ATOM 3295 C CA . PHE C 1 145 ? -13.230 47.583 -72.004 1.00 31.56 221 PHE C CA 1
ATOM 3296 C C . PHE C 1 145 ? -13.718 48.177 -70.699 1.00 31.31 221 PHE C C 1
ATOM 3297 O O . PHE C 1 145 ? -14.858 48.609 -70.577 1.00 31.44 221 PHE C O 1
ATOM 3305 N N . ILE C 1 146 ? -12.820 48.265 -69.738 1.00 31.15 222 ILE C N 1
ATOM 3306 C CA . ILE C 1 146 ? -13.102 49.032 -68.530 1.00 31.04 222 ILE C CA 1
ATOM 3307 C C . ILE C 1 146 ? -11.805 49.559 -67.941 1.00 30.90 222 ILE C C 1
ATOM 3308 O O . ILE C 1 146 ? -10.764 48.979 -68.128 1.00 31.40 222 ILE C O 1
ATOM 3313 N N . GLU C 1 147 ? -11.875 50.687 -67.254 1.00 31.22 223 GLU C N 1
ATOM 3314 C CA . GLU C 1 147 ? -10.743 51.202 -66.489 1.00 31.17 223 GLU C CA 1
ATOM 3315 C C . GLU C 1 147 ? -10.984 50.997 -64.989 1.00 30.60 223 GLU C C 1
ATOM 3316 O O . GLU C 1 147 ? -12.077 51.260 -64.493 1.00 29.88 223 GLU C O 1
ATOM 3322 N N . THR C 1 148 ? -9.959 50.506 -64.291 1.00 29.80 224 THR C N 1
ATOM 3323 C CA . THR C 1 148 ? -10.070 50.174 -62.890 1.00 29.59 224 THR C CA 1
ATOM 3324 C C . THR C 1 148 ? -8.955 50.835 -62.080 1.00 29.43 224 THR C C 1
ATOM 3325 O O . THR C 1 148 ? -8.034 51.419 -62.629 1.00 28.76 224 THR C O 1
ATOM 3329 N N . SER C 1 149 ? -9.086 50.755 -60.763 1.00 29.41 225 SER C N 1
ATOM 3330 C CA . SER C 1 149 ? -8.016 51.072 -59.837 1.00 29.84 225 SER C CA 1
ATOM 3331 C C . SER C 1 149 ? -8.102 50.107 -58.651 1.00 29.98 225 SER C C 1
ATOM 3332 O O . SER C 1 149 ? -9.096 50.077 -57.956 1.00 29.86 225 SER C O 1
ATOM 3335 N N . ALA C 1 150 ? -7.081 49.286 -58.452 1.00 30.76 226 ALA C N 1
ATOM 3336 C CA . ALA C 1 150 ? -7.084 48.337 -57.335 1.00 31.43 226 ALA C CA 1
ATOM 3337 C C . ALA C 1 150 ? -6.830 49.025 -56.003 1.00 32.20 226 ALA C C 1
ATOM 3338 O O . ALA C 1 150 ? -7.286 48.546 -54.963 1.00 32.84 226 ALA C O 1
ATOM 3340 N N . THR C 1 151 ? -6.112 50.146 -56.024 1.00 33.08 227 THR C N 1
ATOM 3341 C CA . THR C 1 151 ? -5.815 50.888 -54.782 1.00 33.50 227 THR C CA 1
ATOM 3342 C C . THR C 1 151 ? -6.995 51.718 -54.298 1.00 33.62 227 THR C C 1
ATOM 3343 O O . THR C 1 151 ? -7.146 51.909 -53.086 1.00 33.91 227 THR C O 1
ATOM 3347 N N . LEU C 1 152 ? -7.795 52.247 -55.227 1.00 33.64 228 LEU C N 1
ATOM 3348 C CA . LEU C 1 152 ? -9.023 52.976 -54.861 1.00 33.73 228 LEU C CA 1
ATOM 3349 C C . LEU C 1 152 ? -10.235 52.060 -54.817 1.00 33.56 228 LEU C C 1
ATOM 3350 O O . LEU C 1 152 ? -11.314 52.505 -54.438 1.00 33.59 228 LEU C O 1
ATOM 3355 N N . GLN C 1 153 ? -10.035 50.788 -55.189 1.00 33.41 229 GLN C N 1
ATOM 3356 C CA . GLN C 1 153 ? -11.108 49.805 -55.323 1.00 33.13 229 GLN C CA 1
ATOM 3357 C C . GLN C 1 153 ? -12.212 50.372 -56.197 1.00 32.64 229 GLN C C 1
ATOM 3358 O O . GLN C 1 153 ? -13.367 50.429 -55.797 1.00 33.14 229 GLN C O 1
ATOM 3364 N N . HIS C 1 154 ? -11.845 50.799 -57.393 1.00 32.11 230 HIS C N 1
ATOM 3365 C CA . HIS C 1 154 ? -12.780 51.388 -58.335 1.00 31.89 230 HIS C CA 1
ATOM 3366 C C . HIS C 1 154 ? -12.934 50.484 -59.560 1.00 31.42 230 HIS C C 1
ATOM 3367 O O . HIS C 1 154 ? -11.956 50.215 -60.243 1.00 31.55 230 HIS C O 1
ATOM 3374 N N . ASN C 1 155 ? -14.166 50.050 -59.827 1.00 30.93 231 ASN C N 1
ATOM 3375 C CA . ASN C 1 155 ? -14.537 49.196 -60.972 1.00 30.69 231 ASN C CA 1
ATOM 3376 C C . ASN C 1 155 ? -14.023 47.759 -60.941 1.00 31.03 231 ASN C C 1
ATOM 3377 O O . ASN C 1 155 ? -14.131 47.023 -61.934 1.00 31.47 231 ASN C O 1
ATOM 3382 N N . VAL C 1 156 ? -13.493 47.324 -59.805 1.00 30.98 232 VAL C N 1
ATOM 3383 C CA . VAL C 1 156 ? -12.991 45.958 -59.715 1.00 31.12 232 VAL C CA 1
ATOM 3384 C C . VAL C 1 156 ? -14.160 44.982 -59.626 1.00 31.03 232 VAL C C 1
ATOM 3385 O O . VAL C 1 156 ? -14.247 44.019 -60.388 1.00 31.54 232 VAL C O 1
ATOM 3389 N N . ALA C 1 157 ? -15.074 45.232 -58.700 1.00 30.72 233 ALA C N 1
ATOM 3390 C CA . ALA C 1 157 ? -16.284 44.430 -58.608 1.00 30.31 233 ALA C CA 1
ATOM 3391 C C . ALA C 1 157 ? -17.007 44.401 -59.962 1.00 30.10 233 ALA C C 1
ATOM 3392 O O . ALA C 1 157 ? -17.412 43.328 -60.443 1.00 30.35 233 ALA C O 1
ATOM 3394 N N . GLU C 1 158 ? -17.109 45.574 -60.578 1.00 29.65 234 GLU C N 1
ATOM 3395 C CA . GLU C 1 158 ? -17.729 45.745 -61.890 1.00 29.68 234 GLU C CA 1
ATOM 3396 C C . GLU C 1 158 ? -17.001 44.960 -63.004 1.00 29.27 234 GLU C C 1
ATOM 3397 O O . GLU C 1 158 ? -17.622 44.468 -63.929 1.00 28.59 234 GLU C O 1
ATOM 3403 N N . LEU C 1 159 ? -15.681 44.863 -62.913 1.00 29.17 235 LEU C N 1
ATOM 3404 C CA . LEU C 1 159 ? -14.920 44.067 -63.868 1.00 29.07 235 LEU C CA 1
ATOM 3405 C C . LEU C 1 159 ? -15.363 42.599 -63.801 1.00 29.36 235 LEU C C 1
ATOM 3406 O O . LEU C 1 159 ? -15.775 42.002 -64.810 1.00 29.45 235 LEU C O 1
ATOM 3411 N N . PHE C 1 160 ? -15.303 42.016 -62.610 1.00 29.21 236 PHE C N 1
ATOM 3412 C CA . PHE C 1 160 ? -15.617 40.579 -62.498 1.00 29.18 236 PHE C CA 1
ATOM 3413 C C . PHE C 1 160 ? -17.082 40.251 -62.634 1.00 28.90 236 PHE C C 1
ATOM 3414 O O . PHE C 1 160 ? -17.399 39.170 -63.105 1.00 29.80 236 PHE C O 1
ATOM 3422 N N . GLU C 1 161 ? -17.972 41.145 -62.228 1.00 28.61 237 GLU C N 1
ATOM 3423 C CA . GLU C 1 161 ? -19.403 40.961 -62.506 1.00 28.89 237 GLU C CA 1
ATOM 3424 C C . GLU C 1 161 ? -19.663 41.001 -64.010 1.00 28.65 237 GLU C C 1
ATOM 3425 O O . GLU C 1 161 ? -20.481 40.245 -64.525 1.00 28.50 237 GLU C O 1
ATOM 3431 N N . GLY C 1 162 ? -18.944 41.882 -64.703 1.00 28.83 238 GLY C N 1
ATOM 3432 C CA . GLY C 1 162 ? -19.083 42.064 -66.140 1.00 28.39 238 GLY C CA 1
ATOM 3433 C C . GLY C 1 162 ? -18.623 40.837 -66.863 1.00 28.41 238 GLY C C 1
ATOM 3434 O O . GLY C 1 162 ? -19.282 40.390 -67.807 1.00 28.89 238 GLY C O 1
ATOM 3435 N N . VAL C 1 163 ? -17.513 40.264 -66.407 1.00 28.10 239 VAL C N 1
ATOM 3436 C CA . VAL C 1 163 ? -17.054 38.989 -66.948 1.00 28.09 239 VAL C CA 1
ATOM 3437 C C . VAL C 1 163 ? -18.130 37.908 -66.845 1.00 27.83 239 VAL C C 1
ATOM 3438 O O . VAL C 1 163 ? -18.401 37.219 -67.818 1.00 27.78 239 VAL C O 1
ATOM 3442 N N . VAL C 1 164 ? -18.745 37.776 -65.673 1.00 27.58 240 VAL C N 1
ATOM 3443 C CA . VAL C 1 164 ? -19.868 36.847 -65.497 1.00 27.51 240 VAL C CA 1
ATOM 3444 C C . VAL C 1 164 ? -20.967 37.059 -66.548 1.00 27.62 240 VAL C C 1
ATOM 3445 O O . VAL C 1 164 ? -21.405 36.108 -67.204 1.00 27.67 240 VAL C O 1
ATOM 3449 N N . ARG C 1 165 ? -21.397 38.303 -66.704 1.00 27.94 241 ARG C N 1
ATOM 3450 C CA . ARG C 1 165 ? -22.469 38.634 -67.651 1.00 28.55 241 ARG C CA 1
ATOM 3451 C C . ARG C 1 165 ? -22.123 38.229 -69.078 1.00 28.65 241 ARG C C 1
ATOM 3452 O O . ARG C 1 165 ? -22.947 37.633 -69.780 1.00 28.85 241 ARG C O 1
ATOM 3460 N N . GLN C 1 166 ? -20.903 38.538 -69.490 1.00 28.84 242 GLN C N 1
ATOM 3461 C CA . GLN C 1 166 ? -20.454 38.229 -70.846 1.00 28.95 242 GLN C CA 1
ATOM 3462 C C . GLN C 1 166 ? -20.404 36.730 -71.090 1.00 28.97 242 GLN C C 1
ATOM 3463 O O . GLN C 1 166 ? -20.717 36.269 -72.182 1.00 29.20 242 GLN C O 1
ATOM 3469 N N . LEU C 1 167 ? -20.001 35.981 -70.076 1.00 29.21 243 LEU C N 1
ATOM 3470 C CA . LEU C 1 167 ? -19.962 34.537 -70.177 1.00 29.29 243 LEU C CA 1
ATOM 3471 C C . LEU C 1 167 ? -21.377 33.961 -70.271 1.00 29.68 243 LEU C C 1
ATOM 3472 O O . LEU C 1 167 ? -21.597 32.999 -71.000 1.00 30.20 243 LEU C O 1
ATOM 3477 N N . ARG C 1 168 ? -22.338 34.553 -69.568 1.00 30.15 244 ARG C N 1
ATOM 3478 C CA . ARG C 1 168 ? -23.732 34.075 -69.641 1.00 30.59 244 ARG C CA 1
ATOM 3479 C C . ARG C 1 168 ? -24.393 34.377 -70.996 1.00 31.61 244 ARG C C 1
ATOM 3480 O O . ARG C 1 168 ? -25.252 33.636 -71.442 1.00 31.24 244 ARG C O 1
ATOM 3488 N N . LEU C 1 169 ? -24.019 35.483 -71.625 1.00 33.55 245 LEU C N 1
ATOM 3489 C CA . LEU C 1 169 ? -24.526 35.808 -72.956 1.00 35.10 245 LEU C CA 1
ATOM 3490 C C . LEU C 1 169 ? -23.861 34.925 -74.012 1.00 36.29 245 LEU C C 1
ATOM 3491 O O . LEU C 1 169 ? -24.460 34.593 -75.037 1.00 36.34 245 LEU C O 1
ATOM 3496 N N . ARG C 1 170 ? -22.613 34.551 -73.748 1.00 37.61 246 ARG C N 1
ATOM 3497 C CA . ARG C 1 170 ? -21.840 33.728 -74.659 1.00 38.46 246 ARG C CA 1
ATOM 3498 C C . ARG C 1 170 ? -22.101 32.248 -74.357 1.00 39.14 246 ARG C C 1
ATOM 3499 O O . ARG C 1 170 ? -21.168 31.460 -74.177 1.00 39.11 246 ARG C O 1
ATOM 3501 N N . ARG C 1 171 ? -23.385 31.887 -74.309 1.00 39.95 247 ARG C N 1
ATOM 3502 C CA . ARG C 1 171 ? -23.830 30.553 -73.876 1.00 40.67 247 ARG C CA 1
ATOM 3503 C C . ARG C 1 171 ? -25.260 30.277 -74.359 1.00 41.20 247 ARG C C 1
ATOM 3504 O O . ARG C 1 171 ? -26.235 30.773 -73.772 1.00 41.70 247 ARG C O 1
ATOM 3506 N N . MET D 1 2 ? 2.214 25.127 -15.406 1.00 26.51 0 MET D N 1
ATOM 3507 C CA . MET D 1 2 ? 0.830 25.414 -15.909 1.00 26.75 0 MET D CA 1
ATOM 3508 C C . MET D 1 2 ? 0.850 26.302 -17.158 1.00 25.81 0 MET D C 1
ATOM 3509 O O . MET D 1 2 ? 1.151 27.489 -17.085 1.00 25.52 0 MET D O 1
ATOM 3514 N N . ALA D 1 3 ? 0.516 25.710 -18.298 1.00 25.18 79 ALA D N 1
ATOM 3515 C CA . ALA D 1 3 ? 0.353 26.445 -19.551 1.00 24.44 79 ALA D CA 1
ATOM 3516 C C . ALA D 1 3 ? -0.945 27.249 -19.539 1.00 23.70 79 ALA D C 1
ATOM 3517 O O . ALA D 1 3 ? -0.921 28.454 -19.770 1.00 23.92 79 ALA D O 1
ATOM 3519 N N . LEU D 1 4 ? -2.066 26.584 -19.256 1.00 22.73 80 LEU D N 1
ATOM 3520 C CA . LEU D 1 4 ? -3.396 27.179 -19.403 1.00 22.06 80 LEU D CA 1
ATOM 3521 C C . LEU D 1 4 ? -4.042 27.463 -18.056 1.00 21.66 80 LEU D C 1
ATOM 3522 O O . LEU D 1 4 ? -3.904 26.688 -17.124 1.00 21.75 80 LEU D O 1
ATOM 3527 N N . TYR D 1 5 ? -4.712 28.605 -17.957 1.00 21.52 81 TYR D N 1
ATOM 3528 C CA . TYR D 1 5 ? -5.590 28.925 -16.843 1.00 21.47 81 TYR D CA 1
ATOM 3529 C C . TYR D 1 5 ? -6.980 29.282 -17.379 1.00 21.35 81 TYR D C 1
ATOM 3530 O O . TYR D 1 5 ? -7.119 29.860 -18.457 1.00 20.88 81 TYR D O 1
ATOM 3539 N N . ARG D 1 6 ? -7.997 28.935 -16.602 1.00 21.29 82 ARG D N 1
ATOM 3540 C CA . ARG D 1 6 ? -9.380 29.221 -16.916 1.00 21.26 82 ARG D CA 1
ATOM 3541 C C . ARG D 1 6 ? -9.775 30.485 -16.161 1.00 21.19 82 ARG D C 1
ATOM 3542 O O . ARG D 1 6 ? -9.702 30.524 -14.926 1.00 21.10 82 ARG D O 1
ATOM 3550 N N . VAL D 1 7 ? -10.152 31.524 -16.912 1.00 21.30 83 VAL D N 1
ATOM 3551 C CA . VAL D 1 7 ? -10.512 32.830 -16.344 1.00 21.23 83 VAL D CA 1
ATOM 3552 C C . VAL D 1 7 ? -11.976 33.082 -16.642 1.00 21.29 83 VAL D C 1
ATOM 3553 O O . VAL D 1 7 ? -12.381 33.068 -17.801 1.00 21.56 83 VAL D O 1
ATOM 3557 N N . VAL D 1 8 ? -12.772 33.285 -15.593 1.00 21.20 84 VAL D N 1
ATOM 3558 C CA . VAL D 1 8 ? -14.223 33.401 -15.738 1.00 21.01 84 VAL D CA 1
ATOM 3559 C C . VAL D 1 8 ? -14.693 34.847 -15.604 1.00 21.37 84 VAL D C 1
ATOM 3560 O O . VAL D 1 8 ? -14.386 35.515 -14.603 1.00 20.87 84 VAL D O 1
ATOM 3564 N N . LEU D 1 9 ? -15.452 35.318 -16.605 1.00 21.48 85 LEU D N 1
ATOM 3565 C CA . LEU D 1 9 ? -16.004 36.679 -16.597 1.00 21.69 85 LEU D CA 1
ATOM 3566 C C . LEU D 1 9 ? -17.397 36.694 -15.999 1.00 21.66 85 LEU D C 1
ATOM 3567 O O . LEU D 1 9 ? -18.265 36.020 -16.506 1.00 22.06 85 LEU D O 1
ATOM 3572 N N . LEU D 1 10 ? -17.597 37.472 -14.936 1.00 21.83 86 LEU D N 1
ATOM 3573 C CA . LEU D 1 10 ? -18.885 37.611 -14.254 1.00 21.75 86 LEU D CA 1
ATOM 3574 C C . LEU D 1 10 ? -19.357 39.060 -14.277 1.00 21.86 86 LEU D C 1
ATOM 3575 O O . LEU D 1 10 ? -18.551 39.967 -14.423 1.00 21.96 86 LEU D O 1
ATOM 3580 N N . GLY D 1 11 ? -20.667 39.259 -14.101 1.00 22.12 87 GLY D N 1
ATOM 3581 C CA . GLY D 1 11 ? -21.271 40.598 -14.047 1.00 22.37 87 GLY D CA 1
ATOM 3582 C C . GLY D 1 11 ? -22.625 40.688 -14.733 1.00 22.47 87 GLY D C 1
ATOM 3583 O O . GLY D 1 11 ? -22.945 39.872 -15.594 1.00 22.60 87 GLY D O 1
ATOM 3584 N N . ASP D 1 12 ? -23.414 41.693 -14.360 1.00 22.63 88 ASP D N 1
ATOM 3585 C CA . ASP D 1 12 ? -24.743 41.888 -14.943 1.00 22.95 88 ASP D CA 1
ATOM 3586 C C . ASP D 1 12 ? -24.679 42.088 -16.459 1.00 22.75 88 ASP D C 1
ATOM 3587 O O . ASP D 1 12 ? -23.622 42.415 -17.004 1.00 22.45 88 ASP D O 1
ATOM 3592 N N . PRO D 1 13 ? -25.816 41.887 -17.146 1.00 22.52 89 PRO D N 1
ATOM 3593 C CA . PRO D 1 13 ? -25.825 42.135 -18.584 1.00 22.42 89 PRO D CA 1
ATOM 3594 C C . PRO D 1 13 ? -25.568 43.608 -18.878 1.00 22.23 89 PRO D C 1
ATOM 3595 O O . PRO D 1 13 ? -25.942 44.465 -18.081 1.00 22.07 89 PRO D O 1
ATOM 3599 N N . GLY D 1 14 ? -24.900 43.877 -19.996 1.00 21.84 90 GLY D N 1
ATOM 3600 C CA . GLY D 1 14 ? -24.694 45.239 -20.475 1.00 21.70 90 GLY D CA 1
ATOM 3601 C C . GLY D 1 14 ? -23.444 45.953 -19.976 1.00 21.65 90 GLY D C 1
ATOM 3602 O O . GLY D 1 14 ? -23.161 47.080 -20.413 1.00 21.52 90 GLY D O 1
ATOM 3603 N N . VAL D 1 15 ? -22.697 45.318 -19.066 1.00 20.96 91 VAL D N 1
ATOM 3604 C CA . VAL D 1 15 ? -21.542 45.964 -18.466 1.00 20.37 91 VAL D CA 1
ATOM 3605 C C . VAL D 1 15 ? -20.301 45.908 -19.350 1.00 20.37 91 VAL D C 1
ATOM 3606 O O . VAL D 1 15 ? -19.366 46.663 -19.120 1.00 20.65 91 VAL D O 1
ATOM 3610 N N . GLY D 1 16 ? -20.289 45.026 -20.343 1.00 20.28 92 GLY D N 1
ATOM 3611 C CA . GLY D 1 16 ? -19.216 44.969 -21.334 1.00 20.01 92 GLY D CA 1
ATOM 3612 C C . GLY D 1 16 ? -18.378 43.710 -21.315 1.00 19.95 92 GLY D C 1
ATOM 3613 O O . GLY D 1 16 ? -17.215 43.728 -21.769 1.00 19.67 92 GLY D O 1
ATOM 3614 N N . LYS D 1 17 ? -18.964 42.617 -20.808 1.00 19.73 93 LYS D N 1
ATOM 3615 C CA . LYS D 1 17 ? -18.243 41.351 -20.628 1.00 19.27 93 LYS D CA 1
ATOM 3616 C C . LYS D 1 17 ? -17.773 40.816 -21.949 1.00 18.87 93 LYS D C 1
ATOM 3617 O O . LYS D 1 17 ? -16.589 40.533 -22.139 1.00 19.22 93 LYS D O 1
ATOM 3623 N N . THR D 1 18 ? -18.701 40.684 -22.870 1.00 18.66 94 THR D N 1
ATOM 3624 C CA . THR D 1 18 ? -18.388 40.135 -24.172 1.00 18.43 94 THR D CA 1
ATOM 3625 C C . THR D 1 18 ? -17.409 41.020 -24.944 1.00 18.82 94 THR D C 1
ATOM 3626 O O . THR D 1 18 ? -16.521 40.507 -25.641 1.00 19.25 94 THR D O 1
ATOM 3630 N N . SER D 1 19 ? -17.550 42.339 -24.807 1.00 18.88 95 SER D N 1
ATOM 3631 C CA . SER D 1 19 ? -16.653 43.273 -25.482 1.00 18.80 95 SER D CA 1
ATOM 3632 C C . SER D 1 19 ? -15.206 43.120 -24.987 1.00 18.94 95 SER D C 1
ATOM 3633 O O . SER D 1 19 ? -14.274 43.135 -25.791 1.00 19.46 95 SER D O 1
ATOM 3636 N N . LEU D 1 20 ? -15.021 42.962 -23.681 1.00 18.70 96 LEU D N 1
ATOM 3637 C CA . LEU D 1 20 ? -13.706 42.724 -23.123 1.00 18.51 96 LEU D CA 1
ATOM 3638 C C . LEU D 1 20 ? -13.132 41.409 -23.646 1.00 18.99 96 LEU D C 1
ATOM 3639 O O . LEU D 1 20 ? -11.961 41.333 -24.012 1.00 18.86 96 LEU D O 1
ATOM 3644 N N . ALA D 1 21 ? -13.965 40.377 -23.698 1.00 19.63 97 ALA D N 1
ATOM 3645 C CA . ALA D 1 21 ? -13.543 39.052 -24.175 1.00 19.62 97 ALA D CA 1
ATOM 3646 C C . ALA D 1 21 ? -13.115 39.080 -25.630 1.00 19.75 97 ALA D C 1
ATOM 3647 O O . ALA D 1 21 ? -12.134 38.440 -26.009 1.00 19.61 97 ALA D O 1
ATOM 3649 N N . SER D 1 22 ? -13.852 39.821 -26.443 1.00 20.16 98 SER D N 1
ATOM 3650 C CA . SER D 1 22 ? -13.537 39.926 -27.868 1.00 20.71 98 SER D CA 1
ATOM 3651 C C . SER D 1 22 ? -12.218 40.623 -28.120 1.00 20.60 98 SER D C 1
ATOM 3652 O O . SER D 1 22 ? -11.470 40.235 -29.013 1.00 20.72 98 SER D O 1
ATOM 3655 N N . LEU D 1 23 ? -11.945 41.672 -27.352 1.00 20.74 99 LEU D N 1
ATOM 3656 C CA . LEU D 1 23 ? -10.653 42.364 -27.439 1.00 20.79 99 LEU D CA 1
ATOM 3657 C C . LEU D 1 23 ? -9.544 41.412 -26.986 1.00 20.83 99 LEU D C 1
ATOM 3658 O O . LEU D 1 23 ? -8.446 41.429 -27.542 1.00 20.62 99 LEU D O 1
ATOM 3663 N N . PHE D 1 24 ? -9.834 40.589 -25.983 1.00 20.98 100 PHE D N 1
ATOM 3664 C CA . PHE D 1 24 ? -8.883 39.574 -25.541 1.00 21.53 100 PHE D CA 1
ATOM 3665 C C . PHE D 1 24 ? -8.609 38.531 -26.619 1.00 22.04 100 PHE D C 1
ATOM 3666 O O . PHE D 1 24 ? -7.467 38.139 -26.817 1.00 22.53 100 PHE D O 1
ATOM 3674 N N . ALA D 1 25 ? -9.653 38.076 -27.302 1.00 22.76 101 ALA D N 1
ATOM 3675 C CA . ALA D 1 25 ? -9.504 37.096 -28.382 1.00 23.19 101 ALA D CA 1
ATOM 3676 C C . ALA D 1 25 ? -8.726 37.662 -29.551 1.00 23.86 101 ALA D C 1
ATOM 3677 O O . ALA D 1 25 ? -7.886 36.977 -30.149 1.00 24.09 101 ALA D O 1
ATOM 3679 N N . GLY D 1 26 ? -9.021 38.906 -29.901 1.00 24.22 102 GLY D N 1
ATOM 3680 C CA . GLY D 1 26 ? -8.611 39.453 -31.201 1.00 24.13 102 GLY D CA 1
ATOM 3681 C C . GLY D 1 26 ? -9.572 38.963 -32.263 1.00 23.89 102 GLY D C 1
ATOM 3682 O O . GLY D 1 26 ? -9.396 39.258 -33.438 1.00 24.44 102 GLY D O 1
ATOM 3683 N N . GLN D 1 35 ? -19.112 22.632 -34.475 1.00 13.51 111 GLN D N 1
ATOM 3684 C CA . GLN D 1 35 ? -18.233 23.672 -33.994 1.00 13.54 111 GLN D CA 1
ATOM 3685 C C . GLN D 1 35 ? -18.891 24.492 -32.882 1.00 13.72 111 GLN D C 1
ATOM 3686 O O . GLN D 1 35 ? -18.585 25.682 -32.707 1.00 13.86 111 GLN D O 1
ATOM 3688 N N . LEU D 1 36 ? -19.736 23.834 -32.086 1.00 13.71 112 LEU D N 1
ATOM 3689 C CA . LEU D 1 36 ? -20.654 24.541 -31.203 1.00 13.73 112 LEU D CA 1
ATOM 3690 C C . LEU D 1 36 ? -20.748 24.124 -29.724 1.00 13.70 112 LEU D C 1
ATOM 3691 O O . LEU D 1 36 ? -20.879 22.945 -29.369 1.00 13.32 112 LEU D O 1
ATOM 3693 N N . GLY D 1 37 ? -20.561 25.152 -28.906 1.00 13.87 113 GLY D N 1
ATOM 3694 C CA . GLY D 1 37 ? -21.394 25.494 -27.755 1.00 14.32 113 GLY D CA 1
ATOM 3695 C C . GLY D 1 37 ? -21.555 27.029 -27.869 1.00 14.75 113 GLY D C 1
ATOM 3696 O O . GLY D 1 37 ? -21.929 27.534 -28.920 1.00 14.08 113 GLY D O 1
ATOM 3697 N N . GLU D 1 38 ? -21.226 27.779 -26.821 1.00 15.63 114 GLU D N 1
ATOM 3698 C CA . GLU D 1 38 ? -21.085 29.261 -26.927 1.00 16.78 114 GLU D CA 1
ATOM 3699 C C . GLU D 1 38 ? -19.732 29.641 -27.580 1.00 17.60 114 GLU D C 1
ATOM 3700 O O . GLU D 1 38 ? -19.003 28.763 -28.053 1.00 17.97 114 GLU D O 1
ATOM 3702 N N . ASP D 1 39 ? -19.402 30.935 -27.625 1.00 18.36 115 ASP D N 1
ATOM 3703 C CA . ASP D 1 39 ? -18.022 31.366 -27.934 1.00 18.76 115 ASP D CA 1
ATOM 3704 C C . ASP D 1 39 ? -17.129 31.216 -26.694 1.00 18.91 115 ASP D C 1
ATOM 3705 O O . ASP D 1 39 ? -17.454 31.738 -25.613 1.00 18.32 115 ASP D O 1
ATOM 3710 N N . VAL D 1 40 ? -16.009 30.511 -26.850 1.00 19.24 116 VAL D N 1
ATOM 3711 C CA . VAL D 1 40 ? -14.973 30.442 -25.791 1.00 19.61 116 VAL D CA 1
ATOM 3712 C C . VAL D 1 40 ? -13.770 31.249 -26.291 1.00 19.34 116 VAL D C 1
ATOM 3713 O O . VAL D 1 40 ? -13.569 31.338 -27.497 1.00 19.09 116 VAL D O 1
ATOM 3715 N N . TYR D 1 41 ? -12.976 31.862 -25.412 1.00 19.27 117 TYR D N 1
ATOM 3716 C CA . TYR D 1 41 ? -11.927 32.729 -25.938 1.00 18.79 117 TYR D CA 1
ATOM 3717 C C . TYR D 1 41 ? -10.577 32.256 -25.423 1.00 18.02 117 TYR D C 1
ATOM 3718 O O . TYR D 1 41 ? -10.387 32.123 -24.217 1.00 18.06 117 TYR D O 1
ATOM 3727 N N . GLU D 1 42 ? -9.657 31.975 -26.339 1.00 17.08 118 GLU D N 1
ATOM 3728 C CA . GLU D 1 42 ? -8.357 31.427 -25.974 1.00 16.66 118 GLU D CA 1
ATOM 3729 C C . GLU D 1 42 ? -7.246 32.251 -26.621 1.00 15.70 118 GLU D C 1
ATOM 3730 O O . GLU D 1 42 ? -7.278 32.504 -27.828 1.00 15.55 118 GLU D O 1
ATOM 3736 N N . ARG D 1 43 ? -6.262 32.646 -25.818 1.00 14.59 119 ARG D N 1
ATOM 3737 C CA . ARG D 1 43 ? -5.074 33.284 -26.349 1.00 14.03 119 ARG D CA 1
ATOM 3738 C C . ARG D 1 43 ? -3.869 33.116 -25.442 1.00 13.18 119 ARG D C 1
ATOM 3739 O O . ARG D 1 43 ? -3.981 33.107 -24.230 1.00 12.95 119 ARG D O 1
ATOM 3747 N N . THR D 1 44 ? -2.708 33.001 -26.076 1.00 12.65 120 THR D N 1
ATOM 3748 C CA . THR D 1 44 ? -1.430 32.837 -25.408 1.00 12.09 120 THR D CA 1
ATOM 3749 C C . THR D 1 44 ? -0.753 34.202 -25.329 1.00 11.74 120 THR D C 1
ATOM 3750 O O . THR D 1 44 ? -0.499 34.820 -26.343 1.00 11.76 120 THR D O 1
ATOM 3754 N N . LEU D 1 45 ? -0.519 34.680 -24.112 1.00 11.53 121 LEU D N 1
ATOM 3755 C CA . LEU D 1 45 ? -0.003 36.015 -23.876 1.00 11.34 121 LEU D CA 1
ATOM 3756 C C . LEU D 1 45 ? 1.423 35.966 -23.392 1.00 11.31 121 LEU D C 1
ATOM 3757 O O . LEU D 1 45 ? 1.770 35.148 -22.545 1.00 11.37 121 LEU D O 1
ATOM 3762 N N . THR D 1 46 ? 2.240 36.876 -23.907 1.00 11.55 122 THR D N 1
ATOM 3763 C CA . THR D 1 46 ? 3.612 37.018 -23.452 1.00 11.66 122 THR D CA 1
ATOM 3764 C C . THR D 1 46 ? 3.640 38.141 -22.409 1.00 11.77 122 THR D C 1
ATOM 3765 O O . THR D 1 46 ? 3.241 39.267 -22.689 1.00 11.98 122 THR D O 1
ATOM 3769 N N . VAL D 1 47 ? 4.064 37.793 -21.198 1.00 11.94 123 VAL D N 1
ATOM 3770 C CA . VAL D 1 47 ? 4.109 38.707 -20.070 1.00 12.09 123 VAL D CA 1
ATOM 3771 C C . VAL D 1 47 ? 5.414 38.491 -19.313 1.00 12.58 123 VAL D C 1
ATOM 3772 O O . VAL D 1 47 ? 5.777 37.355 -19.037 1.00 12.61 123 VAL D O 1
ATOM 3776 N N . ASP D 1 48 ? 6.114 39.574 -18.987 1.00 13.33 124 ASP D N 1
ATOM 3777 C CA . ASP D 1 48 ? 7.430 39.499 -18.341 1.00 13.86 124 ASP D CA 1
ATOM 3778 C C . ASP D 1 48 ? 8.332 38.446 -19.019 1.00 14.02 124 ASP D C 1
ATOM 3779 O O . ASP D 1 48 ? 8.964 37.623 -18.349 1.00 13.83 124 ASP D O 1
ATOM 3784 N N . GLY D 1 49 ? 8.349 38.457 -20.353 1.00 14.15 125 GLY D N 1
ATOM 3785 C CA . GLY D 1 49 ? 9.189 37.546 -21.141 1.00 14.22 125 GLY D CA 1
ATOM 3786 C C . GLY D 1 49 ? 8.792 36.076 -21.168 1.00 14.37 125 GLY D C 1
ATOM 3787 O O . GLY D 1 49 ? 9.556 35.239 -21.637 1.00 14.50 125 GLY D O 1
ATOM 3788 N N . GLU D 1 50 ? 7.589 35.765 -20.706 1.00 14.54 126 GLU D N 1
ATOM 3789 C CA . GLU D 1 50 ? 7.148 34.389 -20.503 1.00 14.89 126 GLU D CA 1
ATOM 3790 C C . GLU D 1 50 ? 5.718 34.207 -21.022 1.00 14.20 126 GLU D C 1
ATOM 3791 O O . GLU D 1 50 ? 4.860 35.063 -20.811 1.00 13.95 126 GLU D O 1
ATOM 3797 N N . ASP D 1 51 ? 5.472 33.101 -21.716 1.00 13.82 127 ASP D N 1
ATOM 3798 C CA . ASP D 1 51 ? 4.167 32.855 -22.330 1.00 13.71 127 ASP D CA 1
ATOM 3799 C C . ASP D 1 51 ? 3.195 32.154 -21.372 1.00 12.99 127 ASP D C 1
ATOM 3800 O O . ASP D 1 51 ? 3.597 31.321 -20.576 1.00 12.68 127 ASP D O 1
ATOM 3805 N N . THR D 1 52 ? 1.922 32.528 -21.448 1.00 12.43 128 THR D N 1
ATOM 3806 C CA . THR D 1 52 ? 0.868 31.878 -20.679 1.00 11.93 128 THR D CA 1
ATOM 3807 C C . THR D 1 52 ? -0.446 31.960 -21.440 1.00 11.57 128 THR D C 1
ATOM 3808 O O . THR D 1 52 ? -0.778 33.006 -22.003 1.00 11.49 128 THR D O 1
ATOM 3812 N N . THR D 1 53 ? -1.164 30.840 -21.480 1.00 11.19 129 THR D N 1
ATOM 3813 C CA . THR D 1 53 ? -2.453 30.769 -22.153 1.00 10.91 129 THR D CA 1
ATOM 3814 C C . THR D 1 53 ? -3.582 30.990 -21.155 1.00 10.99 129 THR D C 1
ATOM 3815 O O . THR D 1 53 ? -3.626 30.385 -20.073 1.00 11.25 129 THR D O 1
ATOM 3819 N N . LEU D 1 54 ? -4.485 31.883 -21.518 1.00 10.60 130 LEU D N 1
ATOM 3820 C CA . LEU D 1 54 ? -5.709 32.039 -20.788 1.00 10.60 130 LEU D CA 1
ATOM 3821 C C . LEU D 1 54 ? -6.859 31.589 -21.677 1.00 10.64 130 LEU D C 1
ATOM 3822 O O . LEU D 1 54 ? -6.894 31.890 -22.882 1.00 10.27 130 LEU D O 1
ATOM 3827 N N . VAL D 1 55 ? -7.781 30.852 -21.064 1.00 10.56 131 VAL D N 1
ATOM 3828 C CA . VAL D 1 55 ? -9.056 30.545 -21.657 1.00 10.62 131 VAL D CA 1
ATOM 3829 C C . VAL D 1 55 ? -10.076 31.402 -20.900 1.00 10.95 131 VAL D C 1
ATOM 3830 O O . VAL D 1 55 ? -10.249 31.257 -19.680 1.00 10.95 131 VAL D O 1
ATOM 3834 N N . VAL D 1 56 ? -10.697 32.342 -21.612 1.00 11.05 132 VAL D N 1
ATOM 3835 C CA . VAL D 1 56 ? -11.610 33.289 -20.995 1.00 10.93 132 VAL D CA 1
ATOM 3836 C C . VAL D 1 56 ? -13.029 32.850 -21.276 1.00 11.27 132 VAL D C 1
ATOM 3837 O O . VAL D 1 56 ? -13.433 32.733 -22.430 1.00 11.69 132 VAL D O 1
ATOM 3841 N N . VAL D 1 57 ? -13.783 32.606 -20.207 1.00 11.58 133 VAL D N 1
ATOM 3842 C CA . VAL D 1 57 ? -15.155 32.106 -20.299 1.00 11.73 133 VAL D CA 1
ATOM 3843 C C . VAL D 1 57 ? -16.149 33.267 -20.139 1.00 12.03 133 VAL D C 1
ATOM 3844 O O . VAL D 1 57 ? -16.042 34.041 -19.198 1.00 11.93 133 VAL D O 1
ATOM 3848 N N . ASP D 1 58 ? -17.108 33.371 -21.066 1.00 12.52 134 ASP D N 1
ATOM 3849 C CA . ASP D 1 58 ? -18.095 34.462 -21.090 1.00 12.93 134 ASP D CA 1
ATOM 3850 C C . ASP D 1 58 ? -19.487 33.888 -21.237 1.00 13.07 134 ASP D C 1
ATOM 3851 O O . ASP D 1 58 ? -20.176 34.163 -22.223 1.00 13.18 134 ASP D O 1
ATOM 3856 N N . THR D 1 59 ? -19.911 33.095 -20.258 1.00 13.51 135 THR D N 1
ATOM 3857 C CA . THR D 1 59 ? -21.227 32.453 -20.336 1.00 14.18 135 THR D CA 1
ATOM 3858 C C . THR D 1 59 ? -22.123 32.745 -19.136 1.00 14.59 135 THR D C 1
ATOM 3859 O O . THR D 1 59 ? -23.162 32.115 -18.957 1.00 15.08 135 THR D O 1
ATOM 3863 N N . TRP D 1 60 ? -21.739 33.720 -18.335 1.00 15.05 136 TRP D N 1
ATOM 3864 C CA . TRP D 1 60 ? -22.479 34.034 -17.122 1.00 15.55 136 TRP D CA 1
ATOM 3865 C C . TRP D 1 60 ? -23.778 34.787 -17.396 1.00 15.90 136 TRP D C 1
ATOM 3866 O O . TRP D 1 60 ? -23.795 35.762 -18.149 1.00 16.02 136 TRP D O 1
ATOM 3877 N N . GLU D 1 61 ? -24.840 34.358 -16.712 1.00 16.26 137 GLU D N 1
ATOM 3878 C CA . GLU D 1 61 ? -26.141 34.996 -16.782 1.00 16.14 137 GLU D CA 1
ATOM 3879 C C . GLU D 1 61 ? -26.748 35.094 -15.380 1.00 16.05 137 GLU D C 1
ATOM 3880 O O . GLU D 1 61 ? -26.655 36.132 -14.720 1.00 15.59 137 GLU D O 1
ATOM 3882 N N . SER D 1 68 ? -28.517 24.905 -13.273 1.00 4.30 144 SER D N 1
ATOM 3883 C CA . SER D 1 68 ? -27.698 24.596 -14.441 1.00 4.44 144 SER D CA 1
ATOM 3884 C C . SER D 1 68 ? -26.257 24.229 -14.063 1.00 4.38 144 SER D C 1
ATOM 3885 O O . SER D 1 68 ? -25.576 24.958 -13.344 1.00 3.81 144 SER D O 1
ATOM 3888 N N . TRP D 1 69 ? -25.799 23.103 -14.588 1.00 4.87 145 TRP D N 1
ATOM 3889 C CA . TRP D 1 69 ? -24.472 22.583 -14.286 1.00 5.67 145 TRP D CA 1
ATOM 3890 C C . TRP D 1 69 ? -23.361 23.542 -14.725 1.00 6.43 145 TRP D C 1
ATOM 3891 O O . TRP D 1 69 ? -22.455 23.808 -13.951 1.00 5.96 145 TRP D O 1
ATOM 3902 N N . SER D 1 70 ? -23.425 24.073 -15.940 1.00 7.77 146 SER D N 1
ATOM 3903 C CA . SER D 1 70 ? -22.357 24.958 -16.386 1.00 9.32 146 SER D CA 1
ATOM 3904 C C . SER D 1 70 ? -22.239 26.226 -15.536 1.00 11.07 146 SER D C 1
ATOM 3905 O O . SER D 1 70 ? -21.137 26.650 -15.239 1.00 11.05 146 SER D O 1
ATOM 3908 N N . GLN D 1 71 ? -23.360 26.817 -15.135 1.00 13.84 147 GLN D N 1
ATOM 3909 C CA . GLN D 1 71 ? -23.332 28.045 -14.330 1.00 16.13 147 GLN D CA 1
ATOM 3910 C C . GLN D 1 71 ? -22.719 27.742 -12.965 1.00 17.09 147 GLN D C 1
ATOM 3911 O O . GLN D 1 71 ? -21.792 28.418 -12.531 1.00 17.51 147 GLN D O 1
ATOM 3917 N N . GLU D 1 72 ? -23.217 26.705 -12.310 1.00 18.17 148 GLU D N 1
ATOM 3918 C CA . GLU D 1 72 ? -22.618 26.228 -11.071 1.00 19.34 148 GLU D CA 1
ATOM 3919 C C . GLU D 1 72 ? -21.102 25.976 -11.201 1.00 19.55 148 GLU D C 1
ATOM 3920 O O . GLU D 1 72 ? -20.316 26.557 -10.455 1.00 19.61 148 GLU D O 1
ATOM 3926 N N . SER D 1 73 ? -20.690 25.124 -12.140 1.00 19.84 149 SER D N 1
ATOM 3927 C CA . SER D 1 73 ? -19.264 24.810 -12.297 1.00 20.34 149 SER D CA 1
ATOM 3928 C C . SER D 1 73 ? -18.436 26.080 -12.579 1.00 20.76 149 SER D C 1
ATOM 3929 O O . SER D 1 73 ? -17.292 26.208 -12.137 1.00 21.12 149 SER D O 1
ATOM 3931 N N . CYS D 1 74 ? -19.034 27.014 -13.307 1.00 21.27 150 CYS D N 1
ATOM 3932 C CA . CYS D 1 74 ? -18.444 28.324 -13.586 1.00 20.97 150 CYS D CA 1
ATOM 3933 C C . CYS D 1 74 ? -18.245 29.202 -12.331 1.00 20.58 150 CYS D C 1
ATOM 3934 O O . CYS D 1 74 ? -17.375 30.068 -12.309 1.00 20.70 150 CYS D O 1
ATOM 3937 N N . LEU D 1 75 ? -19.024 28.974 -11.280 1.00 20.16 151 LEU D N 1
ATOM 3938 C CA . LEU D 1 75 ? -18.808 29.680 -10.008 1.00 19.90 151 LEU D CA 1
ATOM 3939 C C . LEU D 1 75 ? -17.869 28.921 -9.044 1.00 19.53 151 LEU D C 1
ATOM 3940 O O . LEU D 1 75 ? -17.515 29.449 -8.000 1.00 19.20 151 LEU D O 1
ATOM 3942 N N . GLN D 1 76 ? -17.451 27.706 -9.409 1.00 19.52 152 GLN D N 1
ATOM 3943 C CA . GLN D 1 76 ? -16.607 26.856 -8.536 1.00 19.40 152 GLN D CA 1
ATOM 3944 C C . GLN D 1 76 ? -15.194 26.606 -9.080 1.00 19.04 152 GLN D C 1
ATOM 3945 O O . GLN D 1 76 ? -14.239 26.647 -8.317 1.00 19.24 152 GLN D O 1
ATOM 3948 N N . GLY D 1 77 ? -15.055 26.360 -10.384 1.00 18.72 153 GLY D N 1
ATOM 3949 C CA . GLY D 1 77 ? -13.783 25.887 -10.950 1.00 18.38 153 GLY D CA 1
ATOM 3950 C C . GLY D 1 77 ? -13.113 26.790 -11.969 1.00 18.03 153 GLY D C 1
ATOM 3951 O O . GLY D 1 77 ? -12.741 26.342 -13.069 1.00 18.75 153 GLY D O 1
ATOM 3952 N N . GLY D 1 78 ? -13.010 28.067 -11.624 1.00 16.97 154 GLY D N 1
ATOM 3953 C CA . GLY D 1 78 ? -12.140 29.039 -12.306 1.00 16.24 154 GLY D CA 1
ATOM 3954 C C . GLY D 1 78 ? -10.782 29.178 -11.623 1.00 15.66 154 GLY D C 1
ATOM 3955 O O . GLY D 1 78 ? -10.670 29.062 -10.406 1.00 15.77 154 GLY D O 1
ATOM 3956 N N . SER D 1 79 ? -9.738 29.401 -12.409 1.00 14.73 155 SER D N 1
ATOM 3957 C CA . SER D 1 79 ? -8.421 29.691 -11.858 1.00 13.90 155 SER D CA 1
ATOM 3958 C C . SER D 1 79 ? -8.409 31.142 -11.379 1.00 13.12 155 SER D C 1
ATOM 3959 O O . SER D 1 79 ? -7.707 31.470 -10.437 1.00 12.53 155 SER D O 1
ATOM 3962 N N . ALA D 1 80 ? -9.170 32.000 -12.068 1.00 12.51 156 ALA D N 1
ATOM 3963 C CA . ALA D 1 80 ? -9.334 33.412 -11.699 1.00 12.29 156 ALA D CA 1
ATOM 3964 C C . ALA D 1 80 ? -10.705 33.923 -12.123 1.00 12.15 156 ALA D C 1
ATOM 3965 O O . ALA D 1 80 ? -11.272 33.434 -13.106 1.00 12.58 156 ALA D O 1
ATOM 3967 N N . TYR D 1 81 ? -11.218 34.917 -11.402 1.00 11.61 157 TYR D N 1
ATOM 3968 C CA . TYR D 1 81 ? -12.494 35.520 -11.722 1.00 11.07 157 TYR D CA 1
ATOM 3969 C C . TYR D 1 81 ? -12.359 37.009 -11.943 1.00 11.04 157 TYR D C 1
ATOM 3970 O O . TYR D 1 81 ? -11.744 37.713 -11.135 1.00 11.21 157 TYR D O 1
ATOM 3979 N N . VAL D 1 82 ? -12.951 37.473 -13.039 1.00 10.37 158 VAL D N 1
ATOM 3980 C CA . VAL D 1 82 ? -13.011 38.869 -13.368 1.00 9.92 158 VAL D CA 1
ATOM 3981 C C . VAL D 1 82 ? -14.469 39.297 -13.256 1.00 10.26 158 VAL D C 1
ATOM 3982 O O . VAL D 1 82 ? -15.287 38.891 -14.077 1.00 10.52 158 VAL D O 1
ATOM 3986 N N . ILE D 1 83 ? -14.790 40.056 -12.202 1.00 10.62 159 ILE D N 1
ATOM 3987 C CA . ILE D 1 83 ? -16.128 40.589 -11.965 1.00 10.37 159 ILE D CA 1
ATOM 3988 C C . ILE D 1 83 ? -16.162 41.989 -12.572 1.00 10.51 159 ILE D C 1
ATOM 3989 O O . ILE D 1 83 ? -15.488 42.894 -12.077 1.00 10.74 159 ILE D O 1
ATOM 3994 N N . VAL D 1 84 ? -16.964 42.167 -13.619 1.00 10.14 160 VAL D N 1
ATOM 3995 C CA . VAL D 1 84 ? -17.080 43.436 -14.311 1.00 9.78 160 VAL D CA 1
ATOM 3996 C C . VAL D 1 84 ? -18.358 44.205 -13.939 1.00 10.05 160 VAL D C 1
ATOM 3997 O O . VAL D 1 84 ? -19.429 43.624 -13.840 1.00 10.51 160 VAL D O 1
ATOM 4001 N N . TYR D 1 85 ? -18.245 45.510 -13.731 1.00 10.14 161 TYR D N 1
ATOM 4002 C CA . TYR D 1 85 ? -19.421 46.388 -13.688 1.00 10.23 161 TYR D CA 1
ATOM 4003 C C . TYR D 1 85 ? -19.232 47.581 -14.608 1.00 10.23 161 TYR D C 1
ATOM 4004 O O . TYR D 1 85 ? -18.135 47.801 -15.114 1.00 10.32 161 TYR D O 1
ATOM 4013 N N . SER D 1 86 ? -20.300 48.339 -14.830 1.00 10.02 162 SER D N 1
ATOM 4014 C CA . SER D 1 86 ? -20.183 49.629 -15.499 1.00 10.04 162 SER D CA 1
ATOM 4015 C C . SER D 1 86 ? -20.165 50.757 -14.494 1.00 10.20 162 SER D C 1
ATOM 4016 O O . SER D 1 86 ? -21.060 50.851 -13.656 1.00 10.01 162 SER D O 1
ATOM 4019 N N . ILE D 1 87 ? -19.166 51.631 -14.610 1.00 10.69 163 ILE D N 1
ATOM 4020 C CA . ILE D 1 87 ? -19.093 52.820 -13.774 1.00 10.83 163 ILE D CA 1
ATOM 4021 C C . ILE D 1 87 ? -20.298 53.739 -13.967 1.00 11.44 163 ILE D C 1
ATOM 4022 O O . ILE D 1 87 ? -20.525 54.619 -13.133 1.00 12.08 163 ILE D O 1
ATOM 4027 N N . ALA D 1 88 ? -21.061 53.537 -15.046 1.00 11.95 164 ALA D N 1
ATOM 4028 C CA . ALA D 1 88 ? -22.288 54.327 -15.333 1.00 12.63 164 ALA D CA 1
ATOM 4029 C C . ALA D 1 88 ? -23.609 53.715 -14.808 1.00 13.12 164 ALA D C 1
ATOM 4030 O O . ALA D 1 88 ? -24.695 54.267 -15.045 1.00 12.90 164 ALA D O 1
ATOM 4032 N N . ASP D 1 89 ? -23.519 52.588 -14.103 1.00 13.65 165 ASP D N 1
ATOM 4033 C CA . ASP D 1 89 ? -24.706 51.845 -13.661 1.00 13.97 165 ASP D CA 1
ATOM 4034 C C . ASP D 1 89 ? -24.541 51.325 -12.214 1.00 13.71 165 ASP D C 1
ATOM 4035 O O . ASP D 1 89 ? -23.988 50.254 -11.967 1.00 13.51 165 ASP D O 1
ATOM 4040 N N . ARG D 1 90 ? -25.024 52.122 -11.270 1.00 13.65 166 ARG D N 1
ATOM 4041 C CA . ARG D 1 90 ? -24.995 51.810 -9.851 1.00 13.66 166 ARG D CA 1
ATOM 4042 C C . ARG D 1 90 ? -25.473 50.376 -9.549 1.00 13.22 166 ARG D C 1
ATOM 4043 O O . ARG D 1 90 ? -24.845 49.644 -8.764 1.00 13.11 166 ARG D O 1
ATOM 4051 N N . GLY D 1 91 ? -26.578 49.974 -10.172 1.00 12.49 167 GLY D N 1
ATOM 4052 C CA . GLY D 1 91 ? -27.094 48.610 -10.026 1.00 11.94 167 GLY D CA 1
ATOM 4053 C C . GLY D 1 91 ? -26.080 47.509 -10.312 1.00 11.61 167 GLY D C 1
ATOM 4054 O O . GLY D 1 91 ? -26.014 46.521 -9.581 1.00 11.61 167 GLY D O 1
ATOM 4055 N N . SER D 1 92 ? -25.295 47.668 -11.378 1.00 11.25 168 SER D N 1
ATOM 4056 C CA . SER D 1 92 ? -24.294 46.657 -11.768 1.00 10.82 168 SER D CA 1
ATOM 4057 C C . SER D 1 92 ? -23.147 46.564 -10.754 1.00 10.97 168 SER D C 1
ATOM 4058 O O . SER D 1 92 ? -22.602 45.484 -10.534 1.00 9.87 168 SER D O 1
ATOM 4061 N N . PHE D 1 93 ? -22.789 47.701 -10.150 1.00 11.72 169 PHE D N 1
ATOM 4062 C CA . PHE D 1 93 ? -21.768 47.736 -9.093 1.00 12.56 169 PHE D CA 1
ATOM 4063 C C . PHE D 1 93 ? -22.263 47.004 -7.863 1.00 13.35 169 PHE D C 1
ATOM 4064 O O . PHE D 1 93 ? -21.509 46.272 -7.252 1.00 13.33 169 PHE D O 1
ATOM 4072 N N . GLU D 1 94 ? -23.532 47.208 -7.509 1.00 14.83 170 GLU D N 1
ATOM 4073 C CA . GLU D 1 94 ? -24.144 46.543 -6.351 1.00 15.94 170 GLU D CA 1
ATOM 4074 C C . GLU D 1 94 ? -24.112 45.011 -6.480 1.00 17.05 170 GLU D C 1
ATOM 4075 O O . GLU D 1 94 ? -23.858 44.304 -5.504 1.00 16.78 170 GLU D O 1
ATOM 4078 N N . SER D 1 95 ? -24.354 44.482 -7.672 1.00 18.76 171 SER D N 1
ATOM 4079 C CA . SER D 1 95 ? -24.264 43.035 -7.853 1.00 20.34 171 SER D CA 1
ATOM 4080 C C . SER D 1 95 ? -22.816 42.496 -8.010 1.00 21.30 171 SER D C 1
ATOM 4081 O O . SER D 1 95 ? -22.516 41.391 -7.558 1.00 22.15 171 SER D O 1
ATOM 4084 N N . ALA D 1 96 ? -21.915 43.241 -8.632 1.00 22.52 172 ALA D N 1
ATOM 4085 C CA . ALA D 1 96 ? -20.495 42.841 -8.630 1.00 23.34 172 ALA D CA 1
ATOM 4086 C C . ALA D 1 96 ? -20.039 42.657 -7.163 1.00 24.18 172 ALA D C 1
ATOM 4087 O O . ALA D 1 96 ? -19.546 41.597 -6.763 1.00 24.39 172 ALA D O 1
ATOM 4089 N N . SER D 1 97 ? -20.271 43.695 -6.368 1.00 24.69 173 SER D N 1
ATOM 4090 C CA . SER D 1 97 ? -20.000 43.695 -4.936 1.00 24.80 173 SER D CA 1
ATOM 4091 C C . SER D 1 97 ? -20.516 42.407 -4.267 1.00 25.21 173 SER D C 1
ATOM 4092 O O . SER D 1 97 ? -19.777 41.706 -3.569 1.00 25.32 173 SER D O 1
ATOM 4095 N N . GLU D 1 98 ? -21.785 42.081 -4.492 1.00 25.29 174 GLU D N 1
ATOM 4096 C CA . GLU D 1 98 ? -22.368 40.879 -3.893 1.00 25.11 174 GLU D CA 1
ATOM 4097 C C . GLU D 1 98 ? -21.730 39.603 -4.455 1.00 25.25 174 GLU D C 1
ATOM 4098 O O . GLU D 1 98 ? -21.729 38.572 -3.795 1.00 25.47 174 GLU D O 1
ATOM 4101 N N . LEU D 1 99 ? -21.171 39.675 -5.665 1.00 25.62 175 LEU D N 1
ATOM 4102 C CA . LEU D 1 99 ? -20.539 38.510 -6.282 1.00 25.41 175 LEU D CA 1
ATOM 4103 C C . LEU D 1 99 ? -19.166 38.239 -5.695 1.00 25.73 175 LEU D C 1
ATOM 4104 O O . LEU D 1 99 ? -18.835 37.075 -5.476 1.00 26.04 175 LEU D O 1
ATOM 4109 N N . ARG D 1 100 ? -18.362 39.276 -5.440 1.00 25.93 176 ARG D N 1
ATOM 4110 C CA . ARG D 1 100 ? -17.057 39.052 -4.765 1.00 26.54 176 ARG D CA 1
ATOM 4111 C C . ARG D 1 100 ? -17.246 38.375 -3.427 1.00 25.85 176 ARG D C 1
ATOM 4112 O O . ARG D 1 100 ? -16.435 37.533 -3.030 1.00 25.52 176 ARG D O 1
ATOM 4120 N N . ILE D 1 101 ? -18.337 38.723 -2.752 1.00 25.86 177 ILE D N 1
ATOM 4121 C CA . ILE D 1 101 ? -18.626 38.1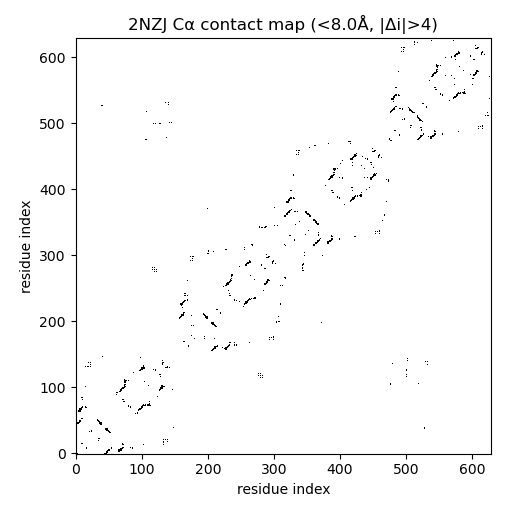47 -1.445 1.00 25.78 177 ILE D CA 1
ATOM 4122 C C . ILE D 1 101 ? -18.926 36.671 -1.582 1.00 25.82 177 ILE D C 1
ATOM 4123 O O . ILE D 1 101 ? -18.411 35.899 -0.793 1.00 25.48 177 ILE D O 1
ATOM 4128 N N . GLN D 1 102 ? -19.721 36.262 -2.576 1.00 26.22 178 GLN D N 1
ATOM 4129 C CA . GLN D 1 102 ? -20.035 34.825 -2.699 1.00 26.97 178 GLN D CA 1
ATOM 4130 C C . GLN D 1 102 ? -18.850 34.001 -3.239 1.00 27.08 178 GLN D C 1
ATOM 4131 O O . GLN D 1 102 ? -18.648 32.870 -2.796 1.00 26.21 178 GLN D O 1
ATOM 4137 N N . LEU D 1 103 ? -18.043 34.582 -4.136 1.00 27.45 179 LEU D N 1
ATOM 4138 C CA . LEU D 1 103 ? -16.808 33.920 -4.594 1.00 27.85 179 LEU D CA 1
ATOM 4139 C C . LEU D 1 103 ? -15.823 33.673 -3.438 1.00 28.45 179 LEU D C 1
ATOM 4140 O O . LEU D 1 103 ? -15.361 32.560 -3.235 1.00 28.07 179 LEU D O 1
ATOM 4145 N N . ARG D 1 104 ? -15.525 34.711 -2.668 1.00 29.36 180 ARG D N 1
ATOM 4146 C CA . ARG D 1 104 ? -14.558 34.591 -1.570 1.00 29.90 180 ARG D CA 1
ATOM 4147 C C . ARG D 1 104 ? -15.020 33.690 -0.432 1.00 30.27 180 ARG D C 1
ATOM 4148 O O . ARG D 1 104 ? -14.206 33.276 0.380 1.00 29.81 180 ARG D O 1
ATOM 4156 N N . ARG D 1 105 ? -16.312 33.377 -0.379 1.00 31.23 181 ARG D N 1
ATOM 4157 C CA . ARG D 1 105 ? -16.796 32.332 0.529 1.00 32.32 181 ARG D CA 1
ATOM 4158 C C . ARG D 1 105 ? -16.374 30.933 0.051 1.00 33.11 181 ARG D C 1
ATOM 4159 O O . ARG D 1 105 ? -16.526 29.966 0.773 1.00 33.67 181 ARG D O 1
ATOM 4161 N N . THR D 1 106 ? -15.853 30.823 -1.164 1.00 34.47 182 THR D N 1
ATOM 4162 C CA . THR D 1 106 ? -15.354 29.547 -1.666 1.00 35.29 182 THR D CA 1
ATOM 4163 C C . THR D 1 106 ? -13.853 29.596 -1.973 1.00 35.58 182 THR D C 1
ATOM 4164 O O . THR D 1 106 ? -13.127 28.654 -1.682 1.00 35.89 182 THR D O 1
ATOM 4168 N N . HIS D 1 107 ? -13.398 30.693 -2.560 1.00 36.12 183 HIS D N 1
ATOM 4169 C CA . HIS D 1 107 ? -12.047 30.800 -3.068 1.00 36.41 183 HIS D CA 1
ATOM 4170 C C . HIS D 1 107 ? -11.229 31.780 -2.242 1.00 36.92 183 HIS D C 1
ATOM 4171 O O . HIS D 1 107 ? -11.562 32.957 -2.190 1.00 36.82 183 HIS D O 1
ATOM 4178 N N . GLN D 1 108 ? -10.182 31.282 -1.573 1.00 37.51 184 GLN D N 1
ATOM 4179 C CA . GLN D 1 108 ? -9.290 32.121 -0.758 1.00 37.95 184 GLN D CA 1
ATOM 4180 C C . GLN D 1 108 ? -8.380 33.001 -1.627 1.00 38.18 184 GLN D C 1
ATOM 4181 O O . GLN D 1 108 ? -8.069 32.659 -2.773 1.00 38.29 184 GLN D O 1
ATOM 4187 N N . ALA D 1 109 ? -7.975 34.144 -1.075 1.00 38.33 185 ALA D N 1
ATOM 4188 C CA . ALA D 1 109 ? -7.133 35.120 -1.788 1.00 38.31 185 ALA D CA 1
ATOM 4189 C C . ALA D 1 109 ? -5.753 34.556 -2.179 1.00 38.17 185 ALA D C 1
ATOM 4190 O O . ALA D 1 109 ? -5.291 34.738 -3.310 1.00 38.64 185 ALA D O 1
ATOM 4192 N N . ASP D 1 110 ? -5.111 33.871 -1.236 1.00 37.74 186 ASP D N 1
ATOM 4193 C CA . ASP D 1 110 ? -3.815 33.225 -1.467 1.00 37.53 186 ASP D CA 1
ATOM 4194 C C . ASP D 1 110 ? -3.812 32.287 -2.682 1.00 37.09 186 ASP D C 1
ATOM 4195 O O . ASP D 1 110 ? -2.774 32.131 -3.319 1.00 37.51 186 ASP D O 1
ATOM 4197 N N . HIS D 1 111 ? -4.957 31.676 -3.000 1.00 36.22 187 HIS D N 1
ATOM 4198 C CA . HIS D 1 111 ? -5.046 30.718 -4.123 1.00 35.52 187 HIS D CA 1
ATOM 4199 C C . HIS D 1 111 ? -5.676 31.325 -5.404 1.00 34.63 187 HIS D C 1
ATOM 4200 O O . HIS D 1 111 ? -5.144 31.115 -6.501 1.00 35.10 187 HIS D O 1
ATOM 4202 N N . VAL D 1 112 ? -6.771 32.082 -5.275 1.00 33.11 188 VAL D N 1
ATOM 4203 C CA . VAL D 1 112 ? -7.579 32.461 -6.454 1.00 32.23 188 VAL D CA 1
ATOM 4204 C C . VAL D 1 112 ? -7.759 33.969 -6.626 1.00 31.42 188 VAL D C 1
ATOM 4205 O O . VAL D 1 112 ? -8.477 34.618 -5.859 1.00 30.25 188 VAL D O 1
ATOM 4209 N N . PRO D 1 113 ? -7.129 34.522 -7.664 1.00 30.85 189 PRO D N 1
ATOM 4210 C CA . PRO D 1 113 ? -7.249 35.947 -7.885 1.00 29.98 189 PRO D CA 1
ATOM 4211 C C . PRO D 1 113 ? -8.636 36.342 -8.361 1.00 29.38 189 PRO D C 1
ATOM 4212 O O . PRO D 1 113 ? -9.234 35.650 -9.183 1.00 28.94 189 PRO D O 1
ATOM 4216 N N . ILE D 1 114 ? -9.132 37.450 -7.823 1.00 29.03 190 ILE D N 1
ATOM 4217 C CA . ILE D 1 114 ? -10.384 38.056 -8.270 1.00 29.01 190 ILE D CA 1
ATOM 4218 C C . ILE D 1 114 ? -10.091 39.511 -8.622 1.00 29.12 190 ILE D C 1
ATOM 4219 O O . ILE D 1 114 ? -9.543 40.260 -7.784 1.00 29.07 190 ILE D O 1
ATOM 4224 N N . ILE D 1 115 ? -10.431 39.901 -9.848 1.00 28.95 191 ILE D N 1
ATOM 4225 C CA . ILE D 1 115 ? -10.251 41.272 -10.285 1.00 29.34 191 ILE D CA 1
ATOM 4226 C C . ILE D 1 115 ? -11.598 41.928 -10.393 1.00 29.95 191 ILE D C 1
ATOM 4227 O O . ILE D 1 115 ? -12.474 41.439 -11.108 1.00 30.47 191 ILE D O 1
ATOM 4232 N N . LEU D 1 116 ? -11.762 43.058 -9.718 1.00 30.45 192 LEU D N 1
ATOM 4233 C CA . LEU D 1 116 ? -12.986 43.852 -9.813 1.00 30.57 192 LEU D CA 1
ATOM 4234 C C . LEU D 1 116 ? -12.728 44.898 -10.895 1.00 30.29 192 LEU D C 1
ATOM 4235 O O . LEU D 1 116 ? -11.789 45.680 -10.789 1.00 30.54 192 LEU D O 1
ATOM 4240 N N . VAL D 1 117 ? -13.525 44.873 -11.962 1.00 29.81 193 VAL D N 1
ATOM 4241 C CA . VAL D 1 117 ? -13.287 45.726 -13.115 1.00 29.28 193 VAL D CA 1
ATOM 4242 C C . VAL D 1 117 ? -14.431 46.708 -13.300 1.00 29.50 193 VAL D C 1
ATOM 4243 O O . VAL D 1 117 ? -15.571 46.312 -13.396 1.00 29.86 193 VAL D O 1
ATOM 4247 N N . GLY D 1 118 ? -14.115 47.997 -13.326 1.00 29.49 194 GLY D N 1
ATOM 4248 C CA . GLY D 1 118 ? -15.088 49.057 -13.622 1.00 28.97 194 GLY D CA 1
ATOM 4249 C C . GLY D 1 118 ? -14.935 49.454 -15.078 1.00 28.73 194 GLY D C 1
ATOM 4250 O O . GLY D 1 118 ? -14.013 50.198 -15.463 1.00 28.81 194 GLY D O 1
ATOM 4251 N N . ASN D 1 119 ? -15.825 48.915 -15.897 1.00 28.49 195 ASN D N 1
ATOM 4252 C CA . ASN D 1 119 ? -15.787 49.136 -17.338 1.00 28.32 195 ASN D CA 1
ATOM 4253 C C . ASN D 1 119 ? -16.563 50.392 -17.732 1.00 28.32 195 ASN D C 1
ATOM 4254 O O . ASN D 1 119 ? -17.343 50.931 -16.940 1.00 28.79 195 ASN D O 1
ATOM 4259 N N . LYS D 1 120 ? -16.349 50.843 -18.966 1.00 28.05 196 LYS D N 1
ATOM 4260 C CA . LYS D 1 120 ? -16.999 52.037 -19.511 1.00 27.87 196 LYS D CA 1
ATOM 4261 C C . LYS D 1 120 ? -16.486 53.324 -18.860 1.00 27.81 196 LYS D C 1
ATOM 4262 O O . LYS D 1 120 ? -17.226 54.286 -18.725 1.00 27.81 196 LYS D O 1
ATOM 4268 N N . ALA D 1 121 ? -15.200 53.336 -18.503 1.00 28.06 197 ALA D N 1
ATOM 4269 C CA . ALA D 1 121 ? -14.539 54.514 -17.919 1.00 28.11 197 ALA D CA 1
ATOM 4270 C C . ALA D 1 121 ? -14.600 55.743 -18.830 1.00 28.29 197 ALA D C 1
ATOM 4271 O O . ALA D 1 121 ? -14.491 56.854 -18.344 1.00 28.38 197 ALA D O 1
ATOM 4273 N N . ASP D 1 122 ? -14.758 55.536 -20.137 1.00 28.56 198 ASP D N 1
ATOM 4274 C CA . ASP D 1 122 ? -14.931 56.642 -21.086 1.00 28.99 198 ASP D CA 1
ATOM 4275 C C . ASP D 1 122 ? -16.244 57.432 -20.883 1.00 29.05 198 ASP D C 1
ATOM 4276 O O . ASP D 1 122 ? -16.378 58.560 -21.380 1.00 29.37 198 ASP D O 1
ATOM 4281 N N . LEU D 1 123 ? -17.208 56.841 -20.188 1.00 28.71 199 LEU D N 1
ATOM 4282 C CA . LEU D 1 123 ? -18.474 57.515 -19.925 1.00 28.50 199 LEU D CA 1
ATOM 4283 C C . LEU D 1 123 ? -18.393 58.455 -18.710 1.00 28.63 199 LEU D C 1
ATOM 4284 O O . LEU D 1 123 ? -19.175 58.355 -17.773 1.00 28.57 199 LEU D O 1
ATOM 4289 N N . ALA D 1 124 ? -17.479 59.418 -18.782 1.00 29.00 200 ALA D N 1
ATOM 4290 C CA . ALA D 1 124 ? -17.126 60.261 -17.641 1.00 28.95 200 ALA D CA 1
ATOM 4291 C C . ALA D 1 124 ? -18.277 61.132 -17.148 1.00 29.02 200 ALA D C 1
ATOM 4292 O O . ALA D 1 124 ? -18.430 61.319 -15.943 1.00 29.16 200 ALA D O 1
ATOM 4294 N N . ARG D 1 125 ? -19.080 61.666 -18.066 1.00 29.49 201 ARG D N 1
ATOM 4295 C CA . ARG D 1 125 ? -20.236 62.498 -17.687 1.00 29.74 201 ARG D CA 1
ATOM 4296 C C . ARG D 1 125 ? -21.331 61.718 -16.990 1.00 29.53 201 ARG D C 1
ATOM 4297 O O . ARG D 1 125 ? -22.073 62.288 -16.198 1.00 29.55 201 ARG D O 1
ATOM 4305 N N . CYS D 1 126 ? -21.429 60.425 -17.280 1.00 29.67 202 CYS D N 1
ATOM 4306 C CA . CYS D 1 126 ? -22.475 59.588 -16.720 1.00 29.85 202 CYS D CA 1
ATOM 4307 C C . CYS D 1 126 ? -22.010 58.722 -15.559 1.00 30.23 202 CYS D C 1
ATOM 4308 O O . CYS D 1 126 ? -22.764 57.863 -15.099 1.00 30.81 202 CYS D O 1
ATOM 4311 N N . ARG D 1 127 ? -20.793 58.940 -15.072 1.00 30.45 203 ARG D N 1
ATOM 4312 C CA . ARG D 1 127 ? -20.266 58.119 -13.979 1.00 30.79 203 ARG D CA 1
ATOM 4313 C C . ARG D 1 127 ? -21.222 58.091 -12.791 1.00 30.99 203 ARG D C 1
ATOM 4314 O O . ARG D 1 127 ? -21.616 59.145 -12.313 1.00 30.97 203 ARG D O 1
ATOM 4322 N N . GLU D 1 128 ? -21.574 56.901 -12.305 1.00 31.30 204 GLU D N 1
ATOM 4323 C CA . GLU D 1 128 ? -22.382 56.771 -11.073 1.00 31.97 204 GLU D CA 1
ATOM 4324 C C . GLU D 1 128 ? -21.589 56.218 -9.872 1.00 31.24 204 GLU D C 1
ATOM 4325 O O . GLU D 1 128 ? -21.843 56.592 -8.718 1.00 31.29 204 GLU D O 1
ATOM 4331 N N . VAL D 1 129 ? -20.680 55.290 -10.155 1.00 30.18 205 VAL D N 1
ATOM 4332 C CA . VAL D 1 129 ? -19.789 54.708 -9.154 1.00 29.36 205 VAL D CA 1
ATOM 4333 C C . VAL D 1 129 ? -18.436 55.409 -9.268 1.00 29.06 205 VAL D C 1
ATOM 4334 O O . VAL D 1 129 ? -17.884 55.541 -10.366 1.00 29.02 205 VAL D O 1
ATOM 4338 N N . SER D 1 130 ? -17.888 55.835 -8.145 1.00 28.55 206 SER D N 1
ATOM 4339 C CA . SER D 1 130 ? -16.640 56.556 -8.169 1.00 28.90 206 SER D CA 1
ATOM 4340 C C . SER D 1 130 ? -15.486 55.588 -8.109 1.00 28.87 206 SER D C 1
ATOM 4341 O O . SER D 1 130 ? -15.643 54.481 -7.659 1.00 28.45 206 SER D O 1
ATOM 4344 N N . VAL D 1 131 ? -14.315 56.046 -8.537 1.00 30.09 207 VAL D N 1
ATOM 4345 C CA . VAL D 1 131 ? -13.086 55.253 -8.545 1.00 30.82 207 VAL D CA 1
ATOM 4346 C C . VAL D 1 131 ? -12.721 54.742 -7.136 1.00 31.66 207 VAL D C 1
ATOM 4347 O O . VAL D 1 131 ? -12.291 53.601 -6.990 1.00 31.29 207 VAL D O 1
ATOM 4351 N N . GLU D 1 132 ? -12.911 55.563 -6.104 1.00 32.62 208 GLU D N 1
ATOM 4352 C CA . GLU D 1 132 ? -12.534 55.117 -4.750 1.00 33.78 208 GLU D CA 1
ATOM 4353 C C . GLU D 1 132 ? -13.482 54.066 -4.119 1.00 34.36 208 GLU D C 1
ATOM 4354 O O . GLU D 1 132 ? -13.026 53.165 -3.407 1.00 34.12 208 GLU D O 1
ATOM 4360 N N . GLU D 1 133 ? -14.774 54.136 -4.409 1.00 34.81 209 GLU D N 1
ATOM 4361 C CA . GLU D 1 133 ? -15.686 53.100 -3.920 1.00 35.30 209 GLU D CA 1
ATOM 4362 C C . GLU D 1 133 ? -15.449 51.765 -4.609 1.00 35.06 209 GLU D C 1
ATOM 4363 O O . GLU D 1 133 ? -15.660 50.711 -3.993 1.00 35.17 209 GLU D O 1
ATOM 4369 N N . GLY D 1 134 ? -15.012 51.814 -5.870 1.00 34.77 210 GLY D N 1
ATOM 4370 C CA . GLY D 1 134 ? -14.524 50.628 -6.588 1.00 34.40 210 GLY D CA 1
ATOM 4371 C C . GLY D 1 134 ? -13.245 50.079 -5.961 1.00 34.42 210 GLY D C 1
ATOM 4372 O O . GLY D 1 134 ? -13.156 48.887 -5.684 1.00 33.80 210 GLY D O 1
ATOM 4373 N N . ARG D 1 135 ? -12.266 50.957 -5.727 1.00 34.23 211 ARG D N 1
ATOM 4374 C CA . ARG D 1 135 ? -11.061 50.594 -5.004 1.00 34.54 211 ARG D CA 1
ATOM 4375 C C . ARG D 1 135 ? -11.396 49.953 -3.650 1.00 34.47 211 ARG D C 1
ATOM 4376 O O . ARG D 1 135 ? -10.869 48.879 -3.328 1.00 34.33 211 ARG D O 1
ATOM 4384 N N . ALA D 1 136 ? -12.255 50.621 -2.868 1.00 34.02 212 ALA D N 1
ATOM 4385 C CA . ALA D 1 136 ? -12.611 50.176 -1.509 1.00 33.90 212 ALA D CA 1
ATOM 4386 C C . ALA D 1 136 ? -13.267 48.794 -1.519 1.00 34.02 212 ALA D C 1
ATOM 4387 O O . ALA D 1 136 ? -12.964 47.949 -0.682 1.00 33.35 212 ALA D O 1
ATOM 4389 N N . CYS D 1 137 ? -14.171 48.590 -2.478 1.00 34.09 213 CYS D N 1
ATOM 4390 C CA . CYS D 1 137 ? -14.830 47.311 -2.672 1.00 34.13 213 CYS D CA 1
ATOM 4391 C C . CYS D 1 137 ? -13.782 46.217 -2.943 1.00 34.04 213 CYS D C 1
ATOM 4392 O O . CYS D 1 137 ? -13.909 45.108 -2.459 1.00 34.23 213 CYS D O 1
ATOM 4395 N N . ALA D 1 138 ? -12.736 46.545 -3.695 1.00 33.69 214 ALA D N 1
ATOM 4396 C CA . ALA D 1 138 ? -11.619 45.633 -3.907 1.00 33.17 214 ALA D CA 1
ATOM 4397 C C . ALA D 1 138 ? -10.837 45.349 -2.633 1.00 33.12 214 ALA D C 1
ATOM 4398 O O . ALA D 1 138 ? -10.495 44.211 -2.363 1.00 33.45 214 ALA D O 1
ATOM 4400 N N . VAL D 1 139 ? -10.523 46.372 -1.852 1.00 33.21 215 VAL D N 1
ATOM 4401 C CA . VAL D 1 139 ? -9.604 46.167 -0.740 1.00 33.18 215 VAL D CA 1
ATOM 4402 C C . VAL D 1 139 ? -10.191 45.169 0.258 1.00 33.23 215 VAL D C 1
ATOM 4403 O O . VAL D 1 139 ? -9.521 44.219 0.643 1.00 33.03 215 VAL D O 1
ATOM 4407 N N . VAL D 1 140 ? -11.457 45.370 0.623 1.00 33.34 216 VAL D N 1
ATOM 4408 C CA . VAL D 1 140 ? -12.105 44.599 1.686 1.00 33.65 216 VAL D CA 1
ATOM 4409 C C . VAL D 1 140 ? -11.923 43.096 1.575 1.00 33.75 216 VAL D C 1
ATOM 4410 O O . VAL D 1 140 ? -11.815 42.427 2.586 1.00 33.46 216 VAL D O 1
ATOM 4414 N N . PHE D 1 141 ? -11.917 42.564 0.358 1.00 34.14 217 PHE D N 1
ATOM 4415 C CA . PHE D 1 141 ? -11.774 41.117 0.167 1.00 34.51 217 PHE D CA 1
ATOM 4416 C C . PHE D 1 141 ? -10.520 40.783 -0.652 1.00 34.84 217 PHE D C 1
ATOM 4417 O O . PHE D 1 141 ? -10.447 39.740 -1.295 1.00 35.03 217 PHE D O 1
ATOM 4425 N N . ASP D 1 142 ? -9.524 41.667 -0.572 1.00 35.21 218 ASP D N 1
ATOM 4426 C CA . ASP D 1 142 ? -8.253 41.552 -1.306 1.00 35.58 218 ASP D CA 1
ATOM 4427 C C . ASP D 1 142 ? -8.416 41.130 -2.749 1.00 35.62 218 ASP D C 1
ATOM 4428 O O . ASP D 1 142 ? -7.791 40.184 -3.223 1.00 35.42 218 ASP D O 1
ATOM 4433 N N . CYS D 1 143 ? -9.294 41.849 -3.433 1.00 35.56 219 CYS D N 1
ATOM 4434 C CA . CYS D 1 143 ? -9.366 41.779 -4.863 1.00 35.83 219 CYS D CA 1
ATOM 4435 C C . CYS D 1 143 ? -8.438 42.824 -5.401 1.00 34.60 219 CYS D C 1
ATOM 4436 O O . CYS D 1 143 ? -8.063 43.770 -4.723 1.00 35.22 219 CYS D O 1
ATOM 4439 N N . LYS D 1 144 ? -8.064 42.645 -6.640 1.00 33.54 220 LYS D N 1
ATOM 4440 C CA . LYS D 1 144 ? -7.400 43.706 -7.352 1.00 33.13 220 LYS D CA 1
ATOM 4441 C C . LYS D 1 144 ? -8.455 44.502 -8.098 1.00 32.48 220 LYS D C 1
ATOM 4442 O O . LYS D 1 144 ? -9.581 44.038 -8.293 1.00 32.35 220 LYS D O 1
ATOM 4447 N N . PHE D 1 145 ? -8.093 45.714 -8.493 1.00 31.96 221 PHE D N 1
ATOM 4448 C CA . PHE D 1 145 ? -9.050 46.653 -9.079 1.00 31.62 221 PHE D CA 1
ATOM 4449 C C . PHE D 1 145 ? -8.459 47.406 -10.243 1.00 31.37 221 PHE D C 1
ATOM 4450 O O . PHE D 1 145 ? -7.339 47.879 -10.179 1.00 31.77 221 PHE D O 1
ATOM 4458 N N . ILE D 1 146 ? -9.223 47.533 -11.307 1.00 31.29 222 ILE D N 1
ATOM 4459 C CA . ILE D 1 146 ? -8.795 48.334 -12.437 1.00 31.12 222 ILE D CA 1
ATOM 4460 C C . ILE D 1 146 ? -10.034 48.906 -13.113 1.00 31.05 222 ILE D C 1
ATOM 4461 O O . ILE D 1 146 ? -11.118 48.350 -12.985 1.00 31.71 222 ILE D O 1
ATOM 4466 N N . GLU D 1 147 ? -9.878 50.041 -13.774 1.00 31.08 223 GLU D N 1
ATOM 4467 C CA . GLU D 1 147 ? -10.908 50.599 -14.626 1.00 31.13 223 GLU D CA 1
ATOM 4468 C C . GLU D 1 147 ? -10.503 50.506 -16.108 1.00 30.65 223 GLU D C 1
ATOM 4469 O O . GLU D 1 147 ? -9.372 50.831 -16.470 1.00 29.92 223 GLU D O 1
ATOM 4475 N N . THR D 1 148 ? -11.444 50.066 -16.948 1.00 29.90 224 THR D N 1
ATOM 4476 C CA . THR D 1 148 ? -11.196 49.844 -18.359 1.00 29.46 224 THR D CA 1
ATOM 4477 C C . THR D 1 148 ? -12.230 50.559 -19.216 1.00 29.45 224 THR D C 1
ATOM 4478 O O . THR D 1 148 ? -13.246 51.050 -18.704 1.00 28.50 224 THR D O 1
ATOM 4482 N N . SER D 1 149 ? -11.948 50.600 -20.523 1.00 29.36 225 SER D N 1
ATOM 4483 C CA . SER D 1 149 ? -12.932 50.927 -21.538 1.00 29.74 225 SER D CA 1
ATOM 4484 C C . SER D 1 149 ? -12.685 50.077 -22.768 1.00 30.03 225 SER D C 1
ATOM 4485 O O . SER D 1 149 ? -11.639 50.167 -23.392 1.00 30.00 225 SER D O 1
ATOM 4488 N N . ALA D 1 150 ? -13.648 49.244 -23.117 1.00 30.72 226 ALA D N 1
ATOM 4489 C CA . ALA D 1 150 ? -13.530 48.398 -24.289 1.00 31.43 226 ALA D CA 1
ATOM 4490 C C . ALA D 1 150 ? -13.618 49.207 -25.603 1.00 32.29 226 ALA D C 1
ATOM 4491 O O . ALA D 1 150 ? -13.038 48.815 -26.621 1.00 32.96 226 ALA D O 1
ATOM 4493 N N . THR D 1 151 ? -14.333 50.327 -25.586 1.00 33.04 227 THR D N 1
ATOM 4494 C CA . THR D 1 151 ? -14.504 51.142 -26.801 1.00 33.46 227 THR D CA 1
ATOM 4495 C C . THR D 1 151 ? -13.319 52.096 -27.070 1.00 33.59 227 THR D C 1
ATOM 4496 O O . THR D 1 151 ? -13.066 52.457 -28.221 1.00 33.94 227 THR D O 1
ATOM 4500 N N . LEU D 1 152 ? -12.614 52.513 -26.015 1.00 33.68 228 LEU D N 1
ATOM 4501 C CA . LEU D 1 152 ? -11.334 53.243 -26.135 1.00 33.63 228 LEU D CA 1
ATOM 4502 C C . LEU D 1 152 ? -10.126 52.297 -26.191 1.00 33.64 228 LEU D C 1
ATOM 4503 O O . LEU D 1 152 ? -8.996 52.734 -26.455 1.00 33.94 228 LEU D O 1
ATOM 4506 N N . GLN D 1 153 ? -10.360 51.013 -25.935 1.00 33.26 229 GLN D N 1
ATOM 4507 C CA . GLN D 1 153 ? -9.292 50.047 -25.765 1.00 33.16 229 GLN D CA 1
ATOM 4508 C C . GLN D 1 153 ? -8.296 50.530 -24.711 1.00 32.70 229 GLN D C 1
ATOM 4509 O O . GLN D 1 153 ? -7.087 50.582 -24.950 1.00 32.78 229 GLN D O 1
ATOM 4515 N N . HIS D 1 154 ? -8.819 50.872 -23.538 1.00 32.13 230 HIS D N 1
ATOM 4516 C CA . HIS D 1 154 ? -8.003 51.365 -22.444 1.00 31.82 230 HIS D CA 1
ATOM 4517 C C . HIS D 1 154 ? -7.978 50.349 -21.307 1.00 31.50 230 HIS D C 1
ATOM 4518 O O . HIS D 1 154 ? -9.026 49.927 -20.822 1.00 31.65 230 HIS D O 1
ATOM 4525 N N . ASN D 1 155 ? -6.772 49.960 -20.893 1.00 31.09 231 ASN D N 1
ATOM 4526 C CA . ASN D 1 155 ? -6.545 49.025 -19.778 1.00 30.81 231 ASN D CA 1
ATOM 4527 C C . ASN D 1 155 ? -6.984 47.585 -20.019 1.00 31.12 231 ASN D C 1
ATOM 4528 O O . ASN D 1 155 ? -6.994 46.761 -19.082 1.00 31.42 231 ASN D O 1
ATOM 4533 N N . VAL D 1 156 ? -7.366 47.253 -21.242 1.00 30.91 232 VAL D N 1
ATOM 4534 C CA . VAL D 1 156 ? -7.865 45.900 -21.492 1.00 31.16 232 VAL D CA 1
ATOM 4535 C C . VAL D 1 156 ? -6.697 44.894 -21.549 1.00 30.98 232 VAL D C 1
ATOM 4536 O O . VAL D 1 156 ? -6.704 43.867 -20.884 1.00 31.50 232 VAL D O 1
ATOM 4540 N N . ALA D 1 157 ? -5.681 45.208 -22.331 1.00 30.61 233 ALA D N 1
ATOM 4541 C CA . ALA D 1 157 ? -4.457 44.437 -22.311 1.00 30.17 233 ALA D CA 1
ATOM 4542 C C . ALA D 1 157 ? -3.922 44.351 -20.881 1.00 30.15 233 ALA D C 1
ATOM 4543 O O . ALA D 1 157 ? -3.538 43.266 -20.412 1.00 30.26 233 ALA D O 1
ATOM 4545 N N . GLU D 1 158 ? -3.915 45.487 -20.190 1.00 29.68 234 GLU D N 1
ATOM 4546 C CA . GLU D 1 158 ? -3.401 45.553 -18.833 1.00 29.71 234 GLU D CA 1
ATOM 4547 C C . GLU D 1 158 ? -4.217 44.715 -17.850 1.00 29.35 234 GLU D C 1
ATOM 4548 O O . GLU D 1 158 ? -3.665 44.186 -16.898 1.00 29.00 234 GLU D O 1
ATOM 4554 N N . LEU D 1 159 ? -5.513 44.576 -18.090 1.00 29.19 235 LEU D N 1
ATOM 4555 C CA . LEU D 1 159 ? -6.354 43.702 -17.283 1.00 29.04 235 LEU D CA 1
ATOM 4556 C C . LEU D 1 159 ? -5.896 42.251 -17.403 1.00 29.40 235 LEU D C 1
ATOM 4557 O O . LEU D 1 159 ? -5.599 41.579 -16.400 1.00 29.54 235 LEU D O 1
ATOM 4562 N N . PHE D 1 160 ? -5.844 41.759 -18.636 1.00 29.31 236 PHE D N 1
ATOM 4563 C CA . PHE D 1 160 ? -5.533 40.344 -18.847 1.00 29.17 236 PHE D CA 1
ATOM 4564 C C . PHE D 1 160 ? -4.081 39.990 -18.537 1.00 28.87 236 PHE D C 1
ATOM 4565 O O . PHE D 1 160 ? -3.799 38.890 -18.080 1.00 29.30 236 PHE D O 1
ATOM 4573 N N . GLU D 1 161 ? -3.165 40.915 -18.767 1.00 28.64 237 GLU D N 1
ATOM 4574 C CA . GLU D 1 161 ? -1.785 40.699 -18.369 1.00 28.81 237 GLU D CA 1
ATOM 4575 C C . GLU D 1 161 ? -1.658 40.680 -16.859 1.00 28.68 237 GLU D C 1
ATOM 4576 O O . GLU D 1 161 ? -0.865 39.907 -16.314 1.00 28.71 237 GLU D O 1
ATOM 4582 N N . GLY D 1 162 ? -2.456 41.511 -16.191 1.00 28.66 238 GLY D N 1
ATOM 4583 C CA . GLY D 1 162 ? -2.472 41.565 -14.731 1.00 28.52 238 GLY D CA 1
ATOM 4584 C C . GLY D 1 162 ? -2.956 40.259 -14.148 1.00 28.46 238 GLY D C 1
ATOM 4585 O O . GLY D 1 162 ? -2.381 39.749 -13.193 1.00 28.69 238 GLY D O 1
ATOM 4586 N N . VAL D 1 163 ? -4.001 39.705 -14.751 1.00 28.28 239 VAL D N 1
ATOM 4587 C CA . VAL D 1 163 ? -4.529 38.408 -14.329 1.00 28.10 239 VAL D CA 1
ATOM 4588 C C . VAL D 1 163 ? -3.450 37.322 -14.412 1.00 28.09 239 VAL D C 1
ATOM 4589 O O . VAL D 1 163 ? -3.263 36.549 -13.456 1.00 27.98 239 VAL D O 1
ATOM 4593 N N . VAL D 1 164 ? -2.707 37.289 -15.522 1.00 27.98 240 VAL D N 1
ATOM 4594 C CA . VAL D 1 164 ? -1.579 36.355 -15.643 1.00 27.53 240 VAL D CA 1
ATOM 4595 C C . VAL D 1 164 ? -0.631 36.532 -14.468 1.00 27.62 240 VAL D C 1
ATOM 4596 O O . VAL D 1 164 ? -0.260 35.563 -13.827 1.00 27.66 240 VAL D O 1
ATOM 4600 N N . ARG D 1 165 ? -0.241 37.769 -14.184 1.00 28.05 241 ARG D N 1
ATOM 4601 C CA . ARG D 1 165 ? 0.726 38.035 -13.107 1.00 28.51 241 ARG D CA 1
ATOM 4602 C C . ARG D 1 165 ? 0.221 37.547 -11.754 1.00 28.62 241 ARG D C 1
ATOM 4603 O O . ARG D 1 165 ? 0.972 36.927 -11.012 1.00 28.93 241 ARG D O 1
ATOM 4611 N N . GLN D 1 166 ? -1.046 37.814 -11.446 1.00 28.71 242 GLN D N 1
ATOM 4612 C CA . GLN D 1 166 ? -1.625 37.376 -10.171 1.00 28.82 242 GLN D CA 1
ATOM 4613 C C . GLN D 1 166 ? -1.674 35.847 -10.058 1.00 29.14 242 GLN D C 1
ATOM 4614 O O . GLN D 1 166 ? -1.444 35.283 -8.986 1.00 29.28 242 GLN D O 1
ATOM 4620 N N . LEU D 1 167 ? -1.972 35.176 -11.164 1.00 29.34 243 LEU D N 1
ATOM 4621 C CA . LEU D 1 167 ? -1.978 33.721 -11.174 1.00 29.34 243 LEU D CA 1
ATOM 4622 C C . LEU D 1 167 ? -0.573 33.136 -10.953 1.00 29.82 243 LEU D C 1
ATOM 4623 O O . LEU D 1 167 ? -0.426 32.068 -10.340 1.00 29.95 243 LEU D O 1
ATOM 4628 N N . ARG D 1 168 ? 0.451 33.823 -11.460 1.00 30.28 244 ARG D N 1
ATOM 4629 C CA . ARG D 1 168 ? 1.835 33.381 -11.272 1.00 30.50 244 ARG D CA 1
ATOM 4630 C C . ARG D 1 168 ? 2.289 33.569 -9.835 1.00 31.27 244 ARG D C 1
ATOM 4631 O O . ARG D 1 168 ? 3.095 32.802 -9.330 1.00 31.10 244 ARG D O 1
ATOM 4639 N N . LEU D 1 169 ? 1.774 34.608 -9.190 1.00 32.03 245 LEU D N 1
ATOM 4640 C CA . LEU D 1 169 ? 2.110 34.915 -7.809 1.00 32.73 245 LEU D CA 1
ATOM 4641 C C . LEU D 1 169 ? 1.410 33.976 -6.822 1.00 33.24 245 LEU D C 1
ATOM 4642 O O . LEU D 1 169 ? 1.876 33.834 -5.697 1.00 33.37 245 LEU D O 1
ATOM 4647 N N . ARG D 1 170 ? 0.298 33.354 -7.227 1.00 33.67 246 ARG D N 1
ATOM 4648 C CA . ARG D 1 170 ? -0.431 32.399 -6.367 1.00 33.70 246 ARG D CA 1
ATOM 4649 C C . ARG D 1 170 ? 0.477 31.297 -5.840 1.00 33.85 246 ARG D C 1
ATOM 4650 O O . ARG D 1 170 ? 1.156 30.629 -6.619 1.00 34.26 246 ARG D O 1
#

Secondary structure (DSSP, 8-state):
--EEEEEEE--TTSSHHHHHHHHH-----SSSSEEEEEEEETTEEEEEEEE----HHHHHTTTS-SEEEEEEETT-HHHHHHHHHHHHHHHH----EEEEEE-TT-TTT--S-HHHHHHHHHHHTSEEEE-BTTTTBSHHHHHHHHHHHHHHHH-/--EEEEEEE--TTSSHHHHHHHHH----S--TTSSSSSEEEEEEEETTEEEEEEEE-----HHHHHTTTS-SEEEEEEETT-HHHHHHHHHHHHHHHH---EEEEEE-TT-GGG--S-HHHHHHHHHHHT-EEEE-BTTTTBSHHHHHHHHHHHHHHHH-/--EEEEEEE--TTSSHHHHHHHHH----BSSSSEEEEEEEETTEEEEEEEE-----HHHHTTTTS-SEEEEEEETT-HHHHHHHHHHHHHHHTTS-TTT--EEEEEE-TT-GGG--S-HHHHHHHHHTTT-EEEE-BTTTTBSHHHHHHHHHHHHHH--/--EEEEEEE--TTSSHHHHHHHHH---SS-EEEEEEEETTEEEEEEEE-----HHHHHHHHS-SEEEEEEETT-HHHHHHHHHHHHHHHTTS-TTT--EEEEEE-TT-GGG--S-HHHHHHHHHHTT-EEEE-BTTTTBSHHHHHHHHHHHHHH-

Sequence (629 aa):
MALYRVVLLGDPGVGKTSLASLFAGKHEQLGEDVYERTLTVDGEDTTLVVVDTWSWSQESCLQGGSAYVIVYSIADRGSFESASELRIQLRRTHVPIILVGNKADLARCREVSVEEGRACAVVFDCKFIETSATLQHNVAELFEGVVRQLRLRRRMALYRVVLLGDPGVGKTSLASLFAGKQERDLHEQLGEDVYERTLTVDGEDTTLVVVDTWESWSQESCLQGGSAYVIVYSIADRGSFESASELRIQLRRTVPIILVGNKADLARCREVSVEEGRACAVVFDCKFIETSATLQHNVAELFEGVVRQLRLRRRMALYRVVLLGDPGVGKTSLASLFAGKHEQLGEDVYERTLTVDGEDTTLVVVDTWESWSQESCLQGGSAYVIVYSIADRGSFESASELRIQLRRTHQADHVPIILVGNKADLARCREVSVEEGRACAVVFDCKFIETSATLQHNVAELFEGVVRQLRLRRMALYRVVLLGDPGVGKTSLASLFAGQLGEDVYERTLTVDGEDTTLVVVDTWESWSQESCLQGGSAYVIVYSIADRGSFESASELRIQLRRTHQADHVPIILVGNKADLARCREVSVEEGRACAVVFDCKFIETSATLQHNVAELFEGVVRQLRLR

B-factor: mean 24.45, std 8.79, range [3.76, 50.87]